Protein AF-W2J636-F1 (afdb_monomer_lite)

Radius of gyration: 35.04 Å; chains: 1; bounding box: 69×71×107 Å

Structure (mmCIF, N/CA/C/O backbone):
data_AF-W2J636-F1
#
_entry.id   AF-W2J636-F1
#
loop_
_atom_site.group_PDB
_atom_site.id
_atom_site.type_symbol
_atom_site.label_atom_id
_atom_site.label_alt_id
_atom_site.label_comp_id
_atom_site.label_asym_id
_atom_site.label_entity_id
_atom_site.label_seq_id
_atom_site.pdbx_PDB_ins_code
_atom_site.Cartn_x
_atom_site.Cartn_y
_atom_site.Cartn_z
_atom_site.occupancy
_atom_site.B_iso_or_equiv
_atom_site.auth_seq_id
_atom_site.auth_comp_id
_atom_site.auth_asym_id
_atom_site.auth_atom_id
_atom_site.pdbx_PDB_model_num
ATOM 1 N N . MET A 1 1 ? 39.195 4.126 -16.173 1.00 52.78 1 MET A N 1
ATOM 2 C CA . MET A 1 1 ? 38.355 5.249 -15.699 1.00 52.78 1 MET A CA 1
ATOM 3 C C . MET A 1 1 ? 36.942 4.852 -15.240 1.00 52.78 1 MET A C 1
ATOM 5 O O . MET A 1 1 ? 36.715 4.808 -14.041 1.00 52.78 1 MET A O 1
ATOM 9 N N . GLU A 1 2 ? 35.975 4.507 -16.107 1.00 51.28 2 GLU A N 1
ATOM 10 C CA . GLU A 1 2 ? 34.565 4.304 -15.673 1.00 51.28 2 GLU A CA 1
ATOM 11 C C . GLU A 1 2 ? 34.355 3.102 -14.720 1.00 51.28 2 GLU A C 1
ATOM 13 O O . GLU A 1 2 ? 33.549 3.146 -13.786 1.00 51.28 2 GLU A O 1
ATOM 18 N N . LYS A 1 3 ? 35.109 2.012 -14.925 1.00 61.34 3 LYS A N 1
ATOM 19 C CA . LYS A 1 3 ? 35.080 0.824 -14.049 1.00 61.34 3 LYS A CA 1
ATOM 20 C C . LYS A 1 3 ? 35.690 1.103 -12.670 1.00 61.34 3 LYS A C 1
ATOM 22 O O . LYS A 1 3 ? 35.136 0.665 -11.663 1.00 61.34 3 LYS A O 1
ATOM 27 N N . GLU A 1 4 ? 36.776 1.867 -12.627 1.00 63.12 4 GLU A N 1
ATOM 28 C CA . GLU A 1 4 ? 37.463 2.264 -11.391 1.00 63.12 4 GLU A CA 1
ATOM 29 C C . GLU A 1 4 ? 36.614 3.244 -10.584 1.00 63.12 4 GLU A C 1
ATOM 31 O O . GLU A 1 4 ? 36.441 3.063 -9.381 1.00 63.12 4 GLU A O 1
ATOM 36 N N . LEU A 1 5 ? 35.964 4.197 -11.256 1.00 59.72 5 LEU A N 1
ATOM 37 C CA . LEU A 1 5 ? 35.040 5.140 -10.631 1.00 59.72 5 LEU A CA 1
ATOM 38 C C . LEU A 1 5 ? 33.850 4.409 -9.980 1.00 59.72 5 LEU A C 1
ATOM 40 O O . LEU A 1 5 ? 33.501 4.664 -8.827 1.00 59.72 5 LEU A O 1
ATOM 44 N N . LYS A 1 6 ? 33.269 3.414 -10.669 1.00 67.06 6 LYS A N 1
ATOM 45 C CA . LYS A 1 6 ? 32.212 2.546 -10.108 1.00 67.06 6 LYS A CA 1
ATOM 46 C C . LYS A 1 6 ? 32.686 1.773 -8.875 1.00 67.06 6 LYS A C 1
ATOM 48 O O . LYS A 1 6 ? 31.904 1.564 -7.943 1.00 67.06 6 LYS A O 1
ATOM 53 N N . GLN A 1 7 ? 33.940 1.330 -8.863 1.00 75.62 7 GLN A N 1
ATOM 54 C CA . GLN A 1 7 ? 34.529 0.609 -7.738 1.00 75.62 7 GLN A CA 1
ATOM 55 C C . GLN A 1 7 ? 34.791 1.537 -6.547 1.00 75.62 7 GLN A C 1
ATOM 57 O O . GLN A 1 7 ? 34.459 1.168 -5.419 1.00 75.62 7 GLN A O 1
ATOM 62 N N . PHE A 1 8 ? 35.258 2.758 -6.807 1.00 77.75 8 PHE A N 1
ATOM 63 C CA . PHE A 1 8 ? 35.459 3.802 -5.806 1.00 77.75 8 PHE A CA 1
ATOM 64 C C . PHE A 1 8 ? 34.139 4.215 -5.137 1.00 77.75 8 PHE A C 1
ATOM 66 O O . PHE A 1 8 ? 34.001 4.105 -3.919 1.00 77.75 8 PHE A O 1
ATOM 73 N N . PHE A 1 9 ? 33.100 4.536 -5.919 1.00 72.06 9 PHE A N 1
ATOM 74 C CA . PHE A 1 9 ? 31.764 4.851 -5.386 1.00 72.06 9 PHE A CA 1
ATOM 75 C C . PHE A 1 9 ? 31.156 3.706 -4.569 1.00 72.06 9 PHE A C 1
ATOM 77 O O . PHE A 1 9 ? 30.410 3.926 -3.612 1.00 72.06 9 PHE A O 1
ATOM 84 N N . LYS A 1 10 ? 31.458 2.457 -4.932 1.00 78.06 10 LYS A N 1
ATOM 85 C CA . LYS A 1 10 ? 31.028 1.277 -4.175 1.00 78.06 10 LYS A CA 1
ATOM 86 C C . LYS A 1 10 ? 31.785 1.136 -2.851 1.00 78.06 10 LYS A C 1
ATOM 88 O O . LYS A 1 10 ? 31.185 0.660 -1.889 1.00 78.06 10 LYS A O 1
ATOM 93 N N . GLY A 1 11 ? 33.060 1.524 -2.805 1.00 79.00 11 GLY A N 1
ATOM 94 C CA . GLY A 1 11 ? 33.855 1.631 -1.578 1.00 79.00 11 GLY A CA 1
ATOM 95 C C . GLY A 1 11 ? 33.292 2.695 -0.638 1.00 79.00 11 GLY A C 1
ATOM 96 O O . GLY A 1 11 ? 32.954 2.376 0.500 1.00 79.00 11 GLY A O 1
ATOM 97 N N . LEU A 1 12 ? 33.044 3.897 -1.161 1.00 80.12 12 LEU A N 1
ATOM 98 C CA . LEU A 1 12 ? 32.476 5.021 -0.411 1.00 80.12 12 LEU A CA 1
ATOM 99 C C . LEU A 1 12 ? 31.103 4.685 0.198 1.00 80.12 12 LEU A C 1
ATOM 101 O O . LEU A 1 12 ? 30.861 4.909 1.379 1.00 80.12 12 LEU A O 1
ATOM 105 N N . LYS A 1 13 ? 30.212 4.043 -0.573 1.00 80.06 13 LYS A N 1
ATOM 106 C CA . LYS A 1 13 ? 28.901 3.582 -0.072 1.00 80.06 13 LYS A CA 1
ATOM 107 C C . LYS A 1 13 ? 29.008 2.554 1.057 1.00 80.06 13 LYS A C 1
ATOM 109 O O . LYS A 1 13 ? 28.117 2.488 1.895 1.00 80.06 13 LYS A O 1
ATOM 114 N N . ARG A 1 14 ? 30.057 1.722 1.064 1.00 81.25 14 ARG A N 1
ATOM 115 C CA . ARG A 1 14 ? 30.293 0.752 2.145 1.00 81.25 14 ARG A CA 1
ATOM 116 C C . ARG A 1 14 ? 30.789 1.448 3.402 1.00 81.25 14 ARG A C 1
ATOM 118 O O . ARG A 1 14 ? 30.299 1.114 4.466 1.00 81.25 14 ARG A O 1
ATOM 125 N N . GLN A 1 15 ? 31.704 2.405 3.266 1.00 79.00 15 GLN A N 1
ATOM 126 C CA . GLN A 1 15 ? 32.192 3.204 4.391 1.00 79.00 15 GLN A CA 1
ATOM 127 C C . GLN A 1 15 ? 31.052 3.987 5.046 1.00 79.00 15 GLN A C 1
ATOM 129 O O . GLN A 1 15 ? 30.876 3.876 6.252 1.00 79.00 15 GLN A O 1
ATOM 134 N N . LEU A 1 16 ? 30.208 4.656 4.251 1.00 75.69 16 LEU A N 1
ATOM 135 C CA . LEU A 1 16 ? 29.011 5.346 4.749 1.00 75.69 16 LEU A CA 1
ATOM 136 C C . LEU A 1 16 ? 28.041 4.397 5.467 1.00 75.69 16 LEU A C 1
ATOM 138 O O . LEU A 1 16 ? 27.539 4.728 6.533 1.00 75.69 16 LEU A O 1
ATOM 142 N N . ALA A 1 17 ? 27.804 3.199 4.923 1.00 74.00 17 ALA A N 1
ATOM 143 C CA . ALA A 1 17 ? 26.938 2.210 5.564 1.00 74.00 17 ALA A CA 1
ATOM 144 C C . ALA A 1 17 ? 27.532 1.644 6.868 1.00 74.00 17 ALA A C 1
ATOM 146 O O . ALA A 1 17 ? 26.782 1.336 7.791 1.00 74.00 17 ALA A O 1
ATOM 147 N N . THR A 1 18 ? 28.858 1.489 6.949 1.00 79.81 18 THR A N 1
ATOM 148 C CA . THR A 1 18 ? 29.551 1.068 8.176 1.00 79.81 18 THR A CA 1
ATOM 149 C C . THR A 1 18 ? 29.506 2.169 9.234 1.00 79.81 18 THR A C 1
ATOM 151 O O . THR A 1 18 ? 29.176 1.869 10.373 1.00 79.81 18 THR A O 1
ATOM 154 N N . ALA A 1 19 ? 29.750 3.428 8.855 1.00 70.81 19 ALA A N 1
ATOM 155 C CA . ALA A 1 19 ? 29.615 4.584 9.743 1.00 70.81 19 ALA A CA 1
ATOM 156 C C . ALA A 1 19 ? 28.187 4.673 10.312 1.00 70.81 19 ALA A C 1
ATOM 158 O O . ALA A 1 19 ? 28.007 4.658 11.527 1.00 70.81 19 ALA A O 1
ATOM 159 N N . GLN A 1 20 ? 27.164 4.580 9.451 1.00 74.69 20 GLN A N 1
ATOM 160 C CA . GLN A 1 20 ? 25.753 4.537 9.866 1.00 74.69 20 GLN A CA 1
ATOM 161 C C . GLN A 1 20 ? 25.438 3.363 10.806 1.00 74.69 20 GLN A C 1
ATOM 163 O O . GLN A 1 20 ? 24.631 3.507 11.721 1.00 74.69 20 GLN A O 1
ATOM 168 N N . ALA A 1 21 ? 26.058 2.196 10.600 1.00 69.50 21 ALA A N 1
ATOM 169 C CA . ALA A 1 21 ? 25.888 1.034 11.475 1.00 69.50 21 ALA A CA 1
ATOM 170 C C . ALA A 1 21 ? 26.565 1.207 12.847 1.00 69.50 21 ALA A C 1
ATOM 172 O O . ALA A 1 21 ? 26.097 0.623 13.821 1.00 69.50 21 ALA A O 1
ATOM 173 N N . CYS A 1 22 ? 27.625 2.015 12.925 1.00 74.12 22 CYS A N 1
ATOM 174 C CA . CYS A 1 22 ? 28.293 2.413 14.166 1.00 74.12 22 CYS A CA 1
ATOM 175 C C . CYS A 1 22 ? 27.625 3.621 14.854 1.00 74.12 22 CYS A C 1
ATOM 177 O O . CYS A 1 22 ? 28.106 4.064 15.891 1.00 74.12 22 CYS A O 1
ATOM 179 N N . GLY A 1 23 ? 26.520 4.140 14.304 1.00 56.75 23 GLY A N 1
ATOM 180 C CA . GLY A 1 23 ? 25.792 5.293 14.847 1.00 56.75 23 GLY A CA 1
ATOM 181 C C . GLY A 1 23 ? 26.255 6.652 14.314 1.00 56.75 23 GLY A C 1
ATOM 182 O O . GLY A 1 23 ? 25.722 7.678 14.726 1.00 56.75 23 GLY A O 1
ATOM 183 N N . GLU A 1 24 ? 27.199 6.680 13.373 1.00 58.81 24 GLU A N 1
ATOM 184 C CA . GLU A 1 24 ? 27.674 7.901 12.726 1.00 58.81 24 GLU A CA 1
ATOM 185 C C . GLU A 1 24 ? 26.849 8.206 11.461 1.00 58.81 24 GLU A C 1
ATOM 187 O O . GLU A 1 24 ? 26.892 7.488 10.459 1.00 58.81 24 GLU A O 1
ATOM 192 N N . GLY A 1 25 ? 26.095 9.309 11.490 1.00 58.94 25 GLY A N 1
ATOM 193 C CA . GLY A 1 25 ? 25.299 9.803 10.359 1.00 58.94 25 GLY A CA 1
ATOM 194 C C . GLY A 1 25 ? 23.827 9.365 10.359 1.00 58.94 25 GLY A C 1
ATOM 195 O O . GLY A 1 25 ? 23.385 8.517 11.130 1.00 58.94 25 GLY A O 1
ATOM 196 N N . GLN A 1 26 ? 23.021 9.972 9.481 1.00 54.88 26 GLN A N 1
ATOM 197 C CA . GLN A 1 26 ? 21.583 9.693 9.401 1.00 54.88 26 GLN A CA 1
ATOM 198 C C . GLN A 1 26 ? 21.307 8.380 8.654 1.00 54.88 26 GLN A C 1
ATOM 200 O O . GLN A 1 26 ? 21.666 8.233 7.486 1.00 54.88 26 GLN A O 1
ATOM 205 N N . VAL A 1 27 ? 20.639 7.426 9.314 1.00 60.59 27 VAL A N 1
ATOM 206 C CA . VAL A 1 27 ? 20.223 6.134 8.724 1.00 60.59 27 VAL A CA 1
ATOM 207 C C . VAL A 1 27 ? 19.062 6.311 7.738 1.00 60.59 27 VAL A C 1
ATOM 209 O O . VAL A 1 27 ? 18.990 5.633 6.711 1.00 60.59 27 VAL A O 1
ATOM 212 N N . LYS A 1 28 ? 18.150 7.243 8.034 1.00 52.19 28 LYS A N 1
ATOM 213 C CA . LYS A 1 28 ? 17.124 7.689 7.090 1.00 52.19 28 LYS A CA 1
ATOM 214 C C . LYS A 1 28 ? 17.741 8.720 6.152 1.00 52.19 28 LYS A C 1
ATOM 216 O O . LYS A 1 28 ? 18.197 9.764 6.595 1.00 52.19 28 LYS A O 1
ATOM 221 N N . VAL A 1 29 ? 17.717 8.429 4.856 1.00 57.06 29 VAL A N 1
ATOM 222 C CA . VAL A 1 29 ? 18.127 9.359 3.801 1.00 57.06 29 VAL A CA 1
ATOM 223 C C . VAL A 1 29 ? 16.927 9.583 2.886 1.00 57.06 29 VAL A C 1
ATOM 225 O O . VAL A 1 29 ? 16.385 8.621 2.342 1.00 57.06 29 VAL A O 1
ATOM 228 N N . GLY A 1 30 ? 16.516 10.840 2.715 1.00 58.56 30 GLY A N 1
ATOM 229 C CA . GLY A 1 30 ? 15.375 11.232 1.882 1.00 58.56 30 GLY A CA 1
ATOM 230 C C . GLY A 1 30 ? 14.367 12.109 2.624 1.00 58.56 30 GLY A C 1
ATOM 231 O O . GLY A 1 30 ? 14.549 12.416 3.796 1.00 58.56 30 GLY A O 1
ATOM 232 N N . LYS A 1 31 ? 13.309 12.523 1.921 1.00 65.12 31 LYS A N 1
ATOM 233 C CA . LYS A 1 31 ? 12.182 13.247 2.525 1.00 65.12 31 LYS A CA 1
ATOM 234 C C . LYS A 1 31 ? 11.319 12.271 3.322 1.00 65.12 31 LYS A C 1
ATOM 236 O O . LYS A 1 31 ? 11.111 11.142 2.869 1.00 65.12 31 LYS A O 1
ATOM 241 N N . ASP A 1 32 ? 10.808 12.706 4.469 1.00 69.88 32 ASP A N 1
ATOM 242 C CA . ASP A 1 32 ? 9.822 11.922 5.205 1.00 69.88 32 ASP A CA 1
ATOM 243 C C . ASP A 1 32 ? 8.515 11.797 4.403 1.00 69.88 32 ASP A C 1
ATOM 245 O O . ASP A 1 32 ? 8.169 12.692 3.621 1.00 69.88 32 ASP A O 1
ATOM 249 N N . PRO A 1 33 ? 7.807 10.662 4.532 1.00 73.56 33 PRO A N 1
ATOM 250 C CA . PRO A 1 33 ? 6.518 10.483 3.887 1.00 73.56 33 PRO A CA 1
ATOM 251 C C . PRO A 1 33 ? 5.493 11.459 4.471 1.00 73.56 33 PRO A C 1
ATOM 253 O O . PRO A 1 33 ? 5.493 11.728 5.670 1.00 73.56 33 PRO A O 1
ATOM 256 N N . LEU A 1 34 ? 4.587 11.938 3.617 1.00 76.25 34 LEU A N 1
ATOM 257 C CA . LEU A 1 34 ? 3.398 12.666 4.049 1.00 76.25 34 LEU A CA 1
ATOM 258 C C . LEU A 1 34 ? 2.580 11.753 4.977 1.00 76.25 34 LEU A C 1
ATOM 260 O O . LEU A 1 34 ? 2.228 10.642 4.572 1.00 76.25 34 LEU A O 1
ATOM 264 N N . SER A 1 35 ? 2.329 12.182 6.217 1.00 80.00 35 SER A N 1
ATOM 265 C CA . SER A 1 35 ? 1.518 11.399 7.154 1.00 80.00 35 SER A CA 1
ATOM 266 C C . SER A 1 35 ? 0.051 11.401 6.719 1.00 80.00 35 SER A C 1
ATOM 268 O O . SER A 1 35 ? -0.378 12.277 5.966 1.00 80.00 35 SER A O 1
ATOM 270 N N . PHE A 1 36 ? -0.718 10.409 7.169 1.00 80.81 36 PHE A N 1
ATOM 271 C CA . PHE A 1 36 ? -2.139 10.345 6.827 1.00 80.81 36 PHE A CA 1
ATOM 272 C C . PHE A 1 36 ? -2.905 11.531 7.422 1.00 80.81 36 PHE A C 1
ATOM 274 O O . PHE A 1 36 ? -3.743 12.111 6.742 1.00 80.81 36 PHE A O 1
ATOM 281 N N . GLU A 1 37 ? -2.554 11.937 8.642 1.00 78.00 37 GLU A N 1
ATOM 282 C CA . GLU A 1 37 ? -3.153 13.083 9.326 1.00 78.00 37 GLU A CA 1
ATOM 283 C C . GLU A 1 37 ? -2.897 14.373 8.544 1.00 78.00 37 GLU A C 1
ATOM 285 O O . GLU A 1 37 ? -3.821 15.140 8.299 1.00 78.00 37 GLU A O 1
ATOM 290 N N . LEU A 1 38 ? -1.659 14.589 8.079 1.00 78.00 38 LEU A N 1
ATOM 291 C CA . LEU A 1 38 ? -1.329 15.764 7.275 1.00 78.00 38 LEU A CA 1
ATOM 292 C C . LEU A 1 38 ? -2.006 15.714 5.895 1.00 78.00 38 LEU A C 1
ATOM 294 O O . LEU A 1 38 ? -2.428 16.740 5.377 1.00 78.00 38 LEU A O 1
ATOM 298 N N . TYR A 1 39 ? -2.152 14.532 5.299 1.00 86.81 39 TYR A N 1
ATOM 299 C CA . TYR A 1 39 ? -2.918 14.354 4.064 1.00 86.81 39 TYR A CA 1
ATOM 300 C C . TYR A 1 39 ? -4.403 14.712 4.241 1.00 86.81 39 TYR A C 1
ATOM 302 O O . TYR A 1 39 ? -4.942 15.480 3.444 1.00 86.81 39 TYR A O 1
ATOM 310 N N . GLU A 1 40 ? -5.051 14.191 5.284 1.00 85.81 40 GLU A N 1
ATOM 311 C CA . GLU A 1 40 ? -6.445 14.499 5.614 1.00 85.81 40 GLU A CA 1
ATOM 312 C C . GLU A 1 40 ? -6.637 15.988 5.900 1.00 85.81 40 GLU A C 1
ATOM 314 O O . GLU A 1 40 ? -7.574 16.606 5.387 1.00 85.81 40 GLU A O 1
ATOM 319 N N . PHE A 1 41 ? -5.721 16.559 6.679 1.00 84.44 41 PHE A N 1
ATOM 320 C CA . PHE A 1 41 ? -5.688 17.972 7.011 1.00 84.44 41 PHE A CA 1
ATOM 321 C C . PHE A 1 41 ? -5.640 18.840 5.752 1.00 84.44 41 PHE A C 1
ATOM 323 O O . PHE A 1 41 ? -6.520 19.675 5.543 1.00 84.44 41 PHE A O 1
ATOM 330 N N . LEU A 1 42 ? -4.653 18.605 4.880 1.00 87.12 42 LEU A N 1
ATOM 331 C CA . LEU A 1 42 ? -4.488 19.361 3.640 1.00 87.12 42 LEU A CA 1
ATOM 332 C C . LEU A 1 42 ? -5.707 19.196 2.728 1.00 87.12 42 LEU A C 1
ATOM 334 O O . LEU A 1 42 ? -6.191 20.175 2.174 1.00 87.12 42 LEU A O 1
ATOM 338 N N . SER A 1 43 ? -6.227 17.975 2.589 1.00 93.38 43 SER A N 1
ATOM 339 C CA . SER A 1 43 ? -7.386 17.706 1.735 1.00 93.38 43 SER A CA 1
ATOM 340 C C . SER A 1 43 ? -8.645 18.433 2.213 1.00 93.38 43 SER A C 1
ATOM 342 O O . SER A 1 43 ? -9.367 19.009 1.403 1.00 93.38 43 SER A O 1
ATOM 344 N N . SER A 1 44 ? -8.893 18.444 3.526 1.00 88.88 44 SER A N 1
ATOM 345 C CA . SER A 1 44 ? -10.058 19.113 4.116 1.00 88.88 44 SER A CA 1
ATOM 346 C C . SER A 1 44 ? -9.987 20.628 3.924 1.00 88.88 44 SER A C 1
ATOM 348 O O . SER A 1 44 ? -10.950 21.224 3.460 1.00 88.88 44 SER A O 1
ATOM 350 N N . HIS A 1 45 ? -8.828 21.242 4.169 1.00 87.81 45 HIS A N 1
ATOM 351 C CA . HIS A 1 45 ? -8.685 22.691 4.017 1.00 87.81 45 HIS A CA 1
ATOM 352 C C . HIS A 1 45 ? -8.624 23.141 2.549 1.00 87.81 45 HIS A C 1
ATOM 354 O O . HIS A 1 45 ? -9.103 24.221 2.219 1.00 87.81 45 HIS A O 1
ATOM 360 N N . LEU A 1 46 ? -8.110 22.310 1.632 1.00 91.19 46 LEU A N 1
ATOM 361 C CA . LEU A 1 46 ? -8.206 22.593 0.194 1.00 91.19 46 LEU A CA 1
ATOM 362 C C . LEU A 1 46 ? -9.661 22.606 -0.305 1.00 91.19 46 LEU A C 1
ATOM 364 O O . LEU A 1 46 ? -9.943 23.329 -1.256 1.00 91.19 46 LEU A O 1
ATOM 368 N N . LEU A 1 47 ? -10.577 21.845 0.315 1.00 88.12 47 LEU A N 1
ATOM 369 C CA . LEU A 1 47 ? -12.014 21.914 0.000 1.00 88.12 47 LEU A CA 1
ATOM 370 C C . LEU A 1 47 ? -12.667 23.215 0.479 1.00 88.12 47 LEU A C 1
ATOM 372 O O . LEU A 1 47 ? -13.664 23.634 -0.101 1.00 88.12 47 LEU A O 1
ATOM 376 N N . GLU A 1 48 ? -12.139 23.831 1.536 1.00 87.12 48 GLU A N 1
ATOM 377 C CA . GLU A 1 48 ? -12.670 25.081 2.092 1.00 87.12 48 GLU A CA 1
ATOM 378 C C . GLU A 1 48 ? -12.177 26.320 1.335 1.00 87.12 48 GLU A C 1
ATOM 380 O O . GLU A 1 48 ? -12.808 27.377 1.394 1.00 87.12 48 GLU A O 1
ATOM 385 N N . LEU A 1 49 ? -11.057 26.206 0.614 1.00 86.44 49 LEU A N 1
ATOM 386 C CA . LEU A 1 49 ? -10.523 27.305 -0.178 1.00 86.44 49 LEU A CA 1
ATOM 387 C C . LEU A 1 49 ? -11.394 27.587 -1.413 1.00 86.44 49 LEU A C 1
ATOM 389 O O . LEU A 1 49 ? -11.750 26.668 -2.155 1.00 86.44 49 LEU A O 1
ATOM 393 N N . PRO A 1 50 ? -11.683 28.866 -1.706 1.00 83.31 50 PRO A N 1
ATOM 394 C CA . PRO A 1 50 ? -12.449 29.225 -2.886 1.00 83.31 50 PRO A CA 1
ATOM 395 C C . PRO A 1 50 ? -11.629 29.049 -4.173 1.00 83.31 50 PRO A C 1
ATOM 397 O O . PRO A 1 50 ? -10.423 29.307 -4.226 1.00 83.31 50 PRO A O 1
ATOM 400 N N . GLY A 1 51 ? -12.328 28.691 -5.252 1.00 86.25 51 GLY A N 1
ATOM 401 C CA . GLY A 1 51 ? -11.799 28.681 -6.615 1.00 86.25 51 GLY A CA 1
ATOM 402 C C . GLY A 1 51 ? -11.516 27.288 -7.183 1.00 86.25 51 GLY A C 1
ATOM 403 O O . GLY A 1 51 ? -11.184 26.338 -6.477 1.00 86.25 51 GLY A O 1
ATOM 404 N N . SER A 1 52 ? -11.610 27.177 -8.508 1.00 87.25 52 SER A N 1
ATOM 405 C CA . SER A 1 52 ? -11.423 25.917 -9.244 1.00 87.25 52 SER A CA 1
ATOM 406 C C . SER A 1 52 ? -10.015 25.324 -9.093 1.00 87.25 52 SER A C 1
ATOM 408 O O . SER A 1 52 ? -9.846 24.107 -9.152 1.00 87.25 52 SER A O 1
ATOM 410 N N . ASP A 1 53 ? -9.004 26.159 -8.844 1.00 91.31 53 ASP A N 1
ATOM 411 C CA . ASP A 1 53 ? -7.624 25.730 -8.588 1.00 91.31 53 ASP A CA 1
ATOM 412 C C . ASP A 1 53 ? -7.436 25.043 -7.230 1.00 91.31 53 ASP A C 1
ATOM 414 O O . ASP A 1 53 ? -6.557 24.186 -7.095 1.00 91.31 53 ASP A O 1
ATOM 418 N N . ALA A 1 54 ? -8.248 25.392 -6.229 1.00 91.12 54 ALA A N 1
ATOM 419 C CA . ALA A 1 54 ? -8.239 24.725 -4.931 1.00 91.12 54 ALA A CA 1
ATOM 420 C C . ALA A 1 54 ? -8.883 23.336 -5.035 1.00 91.12 54 ALA A C 1
ATOM 422 O O . ALA A 1 54 ? -8.291 22.346 -4.603 1.00 91.12 54 ALA A O 1
ATOM 423 N N . ILE A 1 55 ? -10.020 23.246 -5.735 1.00 91.06 55 ILE A N 1
ATOM 424 C CA . ILE A 1 55 ? -10.694 21.975 -6.040 1.00 91.06 55 ILE A CA 1
ATOM 425 C C . ILE A 1 55 ? -9.763 21.065 -6.854 1.00 91.06 55 ILE A C 1
ATOM 427 O O . ILE A 1 55 ? -9.576 19.901 -6.508 1.00 91.06 55 ILE A O 1
ATOM 431 N N . PHE A 1 56 ? -9.106 21.598 -7.892 1.00 94.38 56 PHE A N 1
ATOM 432 C CA . PHE A 1 56 ? -8.068 20.877 -8.633 1.00 94.38 56 PHE A CA 1
ATOM 433 C C . PHE A 1 56 ? -6.983 20.325 -7.700 1.00 94.38 56 PHE A C 1
ATOM 435 O O . PHE A 1 56 ? -6.650 19.140 -7.774 1.00 94.38 56 PHE A O 1
ATOM 442 N N . ALA A 1 57 ? -6.432 21.170 -6.824 1.00 95.44 57 ALA A N 1
ATOM 443 C CA . ALA A 1 57 ? -5.351 20.776 -5.933 1.00 95.44 57 ALA A CA 1
ATOM 444 C C . ALA A 1 57 ? -5.785 19.685 -4.949 1.00 95.44 57 ALA A C 1
ATOM 446 O O . ALA A 1 57 ? -5.017 18.750 -4.705 1.00 95.44 57 ALA A O 1
ATOM 447 N N . GLN A 1 58 ? -7.018 19.760 -4.444 1.00 95.62 58 GLN A N 1
ATOM 448 C CA . GLN A 1 58 ? -7.590 18.734 -3.583 1.00 95.62 58 GLN A CA 1
ATOM 449 C C . GLN A 1 58 ? -7.709 17.393 -4.304 1.00 95.62 58 GLN A C 1
ATOM 451 O O . GLN A 1 58 ? -7.219 16.373 -3.819 1.00 95.62 58 GLN A O 1
ATOM 456 N N . VAL A 1 59 ? -8.297 17.392 -5.496 1.00 95.19 59 VAL A N 1
ATOM 457 C CA . VAL A 1 59 ? -8.533 16.167 -6.268 1.00 95.19 59 VAL A CA 1
ATOM 458 C C . VAL A 1 59 ? -7.215 15.538 -6.671 1.00 95.19 59 VAL A C 1
ATOM 460 O O . VAL A 1 59 ? -7.037 14.329 -6.541 1.00 95.19 59 VAL A O 1
ATOM 463 N N . TYR A 1 60 ? -6.256 16.350 -7.111 1.00 96.44 60 TYR A N 1
ATOM 464 C CA . TYR A 1 60 ? -4.915 15.885 -7.422 1.00 96.44 60 TYR A CA 1
ATOM 465 C C . TYR A 1 60 ? -4.224 15.263 -6.199 1.00 96.44 60 TYR A C 1
ATOM 467 O O . TYR A 1 60 ? -3.616 14.197 -6.340 1.00 96.44 60 TYR A O 1
ATOM 475 N N . LEU A 1 61 ? -4.334 15.869 -5.010 1.00 96.25 61 LEU A N 1
ATOM 476 C CA . LEU A 1 61 ? -3.771 15.322 -3.773 1.00 96.25 61 LEU A CA 1
ATOM 477 C C . LEU A 1 61 ? -4.399 13.959 -3.439 1.00 96.25 61 LEU A C 1
ATOM 479 O O . LEU A 1 61 ? -3.680 12.974 -3.250 1.00 96.25 61 LEU A O 1
ATOM 483 N N . VAL A 1 62 ? -5.732 13.884 -3.440 1.00 96.69 62 VAL A N 1
ATOM 484 C CA . VAL A 1 62 ? -6.501 12.673 -3.115 1.00 96.69 62 VAL A CA 1
ATOM 485 C C . VAL A 1 62 ? -6.250 11.553 -4.122 1.00 96.69 62 VAL A C 1
ATOM 487 O O . VAL A 1 62 ? -6.016 10.403 -3.738 1.00 96.69 62 VAL A O 1
ATOM 490 N N . ILE A 1 63 ? -6.253 11.861 -5.417 1.00 94.94 63 ILE A N 1
ATOM 491 C CA . ILE A 1 63 ? -6.022 10.875 -6.474 1.00 94.94 63 ILE A CA 1
ATOM 492 C C . ILE A 1 63 ? -4.571 10.406 -6.483 1.00 94.94 63 ILE A C 1
ATOM 494 O O . ILE A 1 63 ? -4.327 9.207 -6.613 1.00 94.94 63 ILE A O 1
ATOM 498 N N . SER A 1 64 ? -3.603 11.298 -6.267 1.00 94.44 64 SER A N 1
ATOM 499 C CA . SER A 1 64 ? -2.192 10.905 -6.172 1.00 94.44 64 SER A CA 1
ATOM 500 C C . SER A 1 64 ? -1.933 9.980 -4.983 1.00 94.44 64 SER A C 1
ATOM 502 O O . SER A 1 64 ? -1.169 9.019 -5.123 1.00 94.44 64 SER A O 1
ATOM 504 N N . TRP A 1 65 ? -2.600 10.230 -3.849 1.00 95.06 65 TRP A N 1
ATOM 505 C CA . TRP A 1 65 ? -2.552 9.366 -2.670 1.00 95.06 65 TRP A CA 1
ATOM 506 C C . TRP A 1 65 ? -3.163 7.991 -2.955 1.00 95.06 65 TRP A C 1
ATOM 508 O O . TRP A 1 65 ? -2.495 6.972 -2.797 1.00 95.06 65 TRP A O 1
ATOM 518 N N . ASN A 1 66 ? -4.402 7.941 -3.453 1.00 94.31 66 ASN A N 1
ATOM 519 C CA . ASN A 1 66 ? -5.113 6.679 -3.693 1.00 94.31 66 ASN A CA 1
ATOM 520 C C . ASN A 1 66 ? -4.487 5.839 -4.819 1.00 94.31 66 ASN A C 1
ATOM 522 O O . ASN A 1 66 ? -4.433 4.614 -4.726 1.00 94.31 66 ASN A O 1
ATOM 526 N N . LEU A 1 67 ? -3.955 6.475 -5.866 1.00 92.50 67 LEU A N 1
ATOM 527 C CA . LEU A 1 67 ? -3.251 5.780 -6.946 1.00 92.50 67 LEU A CA 1
ATOM 528 C C . LEU A 1 67 ? -1.791 5.463 -6.607 1.00 92.50 67 LEU A C 1
ATOM 530 O O . LEU A 1 67 ? -1.147 4.731 -7.368 1.00 92.50 67 LEU A O 1
ATOM 534 N N . MET A 1 68 ? -1.260 5.993 -5.498 1.00 90.81 68 MET A N 1
ATOM 535 C CA . MET A 1 68 ? 0.139 5.855 -5.076 1.00 90.81 68 MET A CA 1
ATOM 536 C C . MET A 1 68 ? 1.105 6.163 -6.227 1.00 90.81 68 MET A C 1
ATOM 538 O O . MET A 1 68 ? 1.986 5.364 -6.576 1.00 90.81 68 MET A O 1
ATOM 542 N N . CYS A 1 69 ? 0.882 7.296 -6.894 1.00 88.81 69 CYS A N 1
ATOM 543 C CA . CYS A 1 69 ? 1.553 7.624 -8.144 1.00 88.81 69 CYS A CA 1
ATOM 544 C C . CYS A 1 69 ? 2.350 8.925 -8.085 1.00 88.81 69 CYS A C 1
ATOM 546 O O . CYS A 1 69 ? 2.158 9.775 -7.223 1.00 88.81 69 CYS A O 1
ATOM 548 N N . ARG A 1 70 ? 3.274 9.077 -9.038 1.00 89.06 70 ARG A N 1
ATOM 549 C CA . ARG A 1 70 ? 3.996 10.337 -9.236 1.00 89.06 70 ARG A CA 1
ATOM 550 C C . ARG A 1 70 ? 3.096 11.337 -9.949 1.00 89.06 70 ARG A C 1
ATOM 552 O O . ARG A 1 70 ? 2.279 10.929 -10.771 1.00 89.06 70 ARG A O 1
ATOM 559 N N . SER A 1 71 ? 3.358 12.619 -9.741 1.00 90.94 71 SER A N 1
ATOM 560 C CA . SER A 1 71 ? 2.644 13.725 -10.381 1.00 90.94 71 SER A CA 1
ATOM 561 C C . SER A 1 71 ? 2.577 13.587 -11.904 1.00 90.94 71 SER A C 1
ATOM 563 O O . SER A 1 71 ? 1.501 13.682 -12.472 1.00 90.94 71 SER A O 1
ATOM 565 N N . ALA A 1 72 ? 3.683 13.219 -12.564 1.00 89.56 72 ALA A N 1
ATOM 566 C CA . ALA A 1 72 ? 3.699 12.977 -14.012 1.00 89.56 72 ALA A CA 1
ATOM 567 C C . ALA A 1 72 ? 2.688 11.906 -14.469 1.00 89.56 72 ALA A C 1
ATOM 569 O O . ALA A 1 72 ? 2.102 12.030 -15.539 1.00 89.56 72 ALA A O 1
ATOM 570 N N . ASN A 1 73 ? 2.462 10.869 -13.655 1.00 90.50 73 ASN A N 1
ATOM 571 C CA . ASN A 1 73 ? 1.467 9.847 -13.969 1.00 90.50 73 ASN A CA 1
ATOM 572 C C . ASN A 1 73 ? 0.051 10.363 -13.709 1.00 90.50 73 ASN A C 1
ATOM 574 O O . ASN A 1 73 ? -0.813 10.127 -14.541 1.00 90.50 73 ASN A O 1
ATOM 578 N N . ALA A 1 74 ? -0.173 11.067 -12.592 1.00 92.12 74 ALA A N 1
ATOM 579 C CA . ALA A 1 74 ? -1.470 11.658 -12.258 1.00 92.12 74 ALA A CA 1
ATOM 580 C C . ALA A 1 74 ? -1.924 12.664 -13.330 1.00 92.12 74 ALA A C 1
ATOM 582 O O . ALA A 1 74 ? -3.042 12.578 -13.825 1.00 92.12 74 ALA A O 1
ATOM 583 N N . PHE A 1 75 ? -1.031 13.561 -13.753 1.00 92.31 75 PHE A N 1
ATOM 584 C CA . PHE A 1 75 ? -1.291 14.544 -14.809 1.00 92.31 75 PHE A CA 1
ATOM 585 C C . PHE A 1 75 ? -1.422 13.912 -16.201 1.00 92.31 75 PHE A C 1
ATOM 587 O O . PHE A 1 75 ? -2.052 14.483 -17.084 1.00 92.31 75 PHE A O 1
ATOM 594 N N . GLY A 1 76 ? -0.847 12.724 -16.400 1.00 90.25 76 GLY A N 1
ATOM 595 C CA . GLY A 1 76 ? -0.991 11.946 -17.629 1.00 90.25 76 GLY A CA 1
ATOM 596 C C . GLY A 1 76 ? -2.290 11.136 -17.720 1.00 90.25 76 GLY A C 1
ATOM 597 O O . GLY A 1 76 ? -2.516 10.482 -18.742 1.00 90.25 76 GLY A O 1
ATOM 598 N N . VAL A 1 77 ? -3.132 11.129 -16.679 1.00 91.06 77 VAL A N 1
ATOM 599 C CA . VAL A 1 77 ? -4.431 10.445 -16.723 1.00 91.06 77 VAL A CA 1
ATOM 600 C C . VAL A 1 77 ? -5.368 11.191 -17.673 1.00 91.06 77 VAL A C 1
ATOM 602 O O . VAL A 1 77 ? -5.479 12.415 -17.644 1.00 91.06 77 VAL A O 1
ATOM 605 N N . ARG A 1 78 ? -6.057 10.428 -18.518 1.00 89.12 78 ARG A N 1
ATOM 606 C CA . ARG A 1 78 ? -7.099 10.890 -19.438 1.00 89.12 78 ARG A CA 1
ATOM 607 C C . ARG A 1 78 ? -8.412 10.224 -19.051 1.00 89.12 78 ARG A C 1
ATOM 609 O O . ARG A 1 78 ? -8.365 9.136 -18.477 1.00 89.12 78 ARG A O 1
ATOM 616 N N . HIS A 1 79 ? -9.563 10.814 -19.370 1.00 86.44 79 HIS A N 1
ATOM 617 C CA . HIS A 1 79 ? -10.847 10.183 -19.029 1.00 86.44 79 HIS A CA 1
ATOM 618 C C . HIS A 1 79 ? -11.028 8.841 -19.746 1.00 86.44 79 HIS A C 1
ATOM 620 O O . HIS A 1 79 ? -11.586 7.921 -19.165 1.00 86.44 79 HIS A O 1
ATOM 626 N N . SER A 1 80 ? -10.450 8.670 -20.942 1.00 85.25 80 SER A N 1
ATOM 627 C CA . SER A 1 80 ? -10.402 7.374 -21.639 1.00 85.25 80 SER A CA 1
ATOM 628 C C . SER A 1 80 ? -9.603 6.287 -20.907 1.00 85.25 80 SER A C 1
ATOM 630 O O . SER A 1 80 ? -9.701 5.118 -21.260 1.00 85.25 80 SER A O 1
ATOM 632 N N . HIS A 1 81 ? -8.794 6.644 -19.904 1.00 89.38 81 HIS A N 1
ATOM 633 C CA . HIS A 1 81 ? -8.074 5.690 -19.057 1.00 89.38 81 HIS A CA 1
ATOM 634 C C . HIS A 1 81 ? -8.852 5.318 -17.789 1.00 89.38 81 HIS A C 1
ATOM 636 O O . HIS A 1 81 ? -8.307 4.620 -16.932 1.00 89.38 81 HIS A O 1
ATOM 642 N N . ILE A 1 82 ? -10.066 5.840 -17.621 1.00 87.75 82 ILE A N 1
ATOM 643 C CA . ILE A 1 82 ? -10.889 5.643 -16.436 1.00 87.75 82 ILE A CA 1
ATOM 644 C C . ILE A 1 82 ? -12.116 4.840 -16.848 1.00 87.75 82 ILE A C 1
ATOM 646 O O . ILE A 1 82 ? -12.867 5.249 -17.727 1.00 87.75 82 ILE A O 1
ATOM 650 N N . GLU A 1 83 ? -12.340 3.712 -16.187 1.00 85.06 83 GLU A N 1
ATOM 651 C CA . GLU A 1 83 ? -13.546 2.911 -16.385 1.00 85.06 83 GLU A CA 1
ATOM 652 C C . GLU A 1 83 ? -14.142 2.501 -15.041 1.00 85.06 83 GLU A C 1
ATOM 654 O O . GLU A 1 83 ? -13.444 2.372 -14.032 1.00 85.06 83 GLU A O 1
ATOM 659 N N . TRP A 1 84 ? -15.443 2.242 -15.030 1.00 86.19 84 TRP A N 1
ATOM 660 C CA . TRP A 1 84 ? -16.074 1.530 -13.929 1.00 86.19 84 TRP A CA 1
ATOM 661 C C . TRP A 1 84 ? -16.018 0.033 -14.202 1.00 86.19 84 TRP A C 1
ATOM 663 O O . TRP A 1 84 ? -16.357 -0.421 -15.292 1.00 86.19 84 TRP A O 1
ATOM 673 N N . GLY A 1 85 ? -15.612 -0.747 -13.204 1.00 77.06 85 GLY A N 1
ATOM 674 C CA . GLY A 1 85 ? -15.632 -2.198 -13.318 1.00 77.06 85 GLY A CA 1
ATOM 675 C C . GLY A 1 85 ? -15.864 -2.864 -11.972 1.00 77.06 85 GLY A C 1
ATOM 676 O O . GLY A 1 85 ? -15.029 -2.763 -11.064 1.00 77.06 85 GLY A O 1
ATOM 677 N N . GLY A 1 86 ? -16.984 -3.581 -11.867 1.00 82.56 86 GLY A N 1
ATOM 678 C CA . GLY A 1 86 ? -17.474 -4.113 -10.596 1.00 82.56 86 GLY A CA 1
ATOM 679 C C . GLY A 1 86 ? -17.764 -2.977 -9.612 1.00 82.56 86 GLY A C 1
ATOM 680 O O . GLY A 1 86 ? -18.423 -2.007 -9.966 1.00 82.56 86 GLY A O 1
ATOM 681 N N . GLU A 1 87 ? -17.220 -3.075 -8.399 1.00 81.38 87 GLU A N 1
ATOM 682 C CA . GLU A 1 87 ? -17.417 -2.095 -7.313 1.00 81.38 87 GLU A CA 1
ATOM 683 C C . GLU A 1 87 ? -16.294 -1.043 -7.210 1.00 81.38 87 GLU A C 1
ATOM 685 O O . GLU A 1 87 ? -16.116 -0.405 -6.173 1.00 81.38 87 GLU A O 1
ATOM 690 N N . SER A 1 88 ? -15.484 -0.878 -8.260 1.00 85.00 88 SER A N 1
ATOM 691 C CA . SER A 1 88 ? -14.302 -0.008 -8.229 1.00 85.00 88 SER A CA 1
ATOM 692 C C . SER A 1 88 ? -14.201 0.873 -9.465 1.00 85.00 88 SER A C 1
ATOM 694 O O . SER A 1 88 ? -14.498 0.424 -10.577 1.00 85.00 88 SER A O 1
ATOM 696 N N . LEU A 1 89 ? -13.702 2.093 -9.271 1.00 89.00 89 LEU A N 1
ATOM 697 C CA . LEU A 1 89 ? -13.204 2.921 -10.360 1.00 89.00 89 LEU A CA 1
ATOM 698 C C . LEU A 1 89 ? -11.806 2.421 -10.727 1.00 89.00 89 LEU A C 1
ATOM 700 O O . LEU A 1 89 ? -10.938 2.282 -9.865 1.00 89.00 89 LEU A O 1
ATOM 704 N N . ARG A 1 90 ? -11.575 2.124 -11.996 1.00 90.62 90 ARG A N 1
ATOM 705 C CA . ARG A 1 90 ? -10.320 1.573 -12.504 1.00 90.62 90 ARG A CA 1
ATOM 706 C C . ARG A 1 90 ? -9.593 2.640 -13.299 1.00 90.62 90 ARG A C 1
ATOM 708 O O . ARG A 1 90 ? -10.161 3.215 -14.220 1.00 90.62 90 ARG A O 1
ATOM 715 N N . VAL A 1 91 ? -8.334 2.889 -12.947 1.00 92.75 91 VAL A N 1
ATOM 716 C CA . VAL A 1 91 ? -7.478 3.859 -13.640 1.00 92.75 91 VAL A CA 1
ATOM 717 C C . VAL A 1 91 ? -6.290 3.146 -14.272 1.00 92.75 91 VAL A C 1
ATOM 719 O O . VAL A 1 91 ? -5.478 2.530 -13.576 1.00 92.75 91 VAL A O 1
ATOM 722 N N . TYR A 1 92 ? -6.157 3.270 -15.588 1.00 90.81 92 TYR A N 1
ATOM 723 C CA . TYR A 1 92 ? -5.048 2.713 -16.354 1.00 90.81 92 TYR A CA 1
ATOM 724 C C . TYR A 1 92 ? -3.930 3.742 -16.524 1.00 90.81 92 TYR A C 1
ATOM 726 O O . TYR A 1 92 ? -4.155 4.897 -16.885 1.00 90.81 92 TYR A O 1
ATOM 734 N N . PHE A 1 93 ? -2.685 3.331 -16.288 1.00 89.88 93 PHE A N 1
ATOM 735 C CA . PHE A 1 93 ? -1.533 4.191 -16.554 1.00 89.88 93 PHE A CA 1
ATOM 736 C C . PHE A 1 93 ? -0.980 3.964 -17.949 1.00 89.88 93 PHE A C 1
ATOM 738 O O . PHE A 1 93 ? -0.580 2.858 -18.308 1.00 89.88 93 PHE A O 1
ATOM 745 N N . ALA A 1 94 ? -0.927 5.058 -18.713 1.00 80.69 94 ALA A N 1
ATOM 746 C CA . ALA A 1 94 ? -0.475 5.043 -20.092 1.00 80.69 94 ALA A CA 1
ATOM 747 C C . ALA A 1 94 ? 1.031 4.747 -20.237 1.00 80.69 94 ALA A C 1
ATOM 749 O O . ALA A 1 94 ? 1.477 4.184 -21.233 1.00 80.69 94 ALA A O 1
ATOM 750 N N . HIS A 1 95 ? 1.812 5.144 -19.234 1.00 77.88 95 HIS A N 1
ATOM 751 C CA . HIS A 1 95 ? 3.261 5.005 -19.215 1.00 77.88 95 HIS A CA 1
ATOM 752 C C . HIS A 1 95 ? 3.734 4.592 -17.823 1.00 77.88 95 HIS A C 1
ATOM 754 O O . HIS A 1 95 ? 3.245 5.086 -16.802 1.00 77.88 95 HIS A O 1
ATOM 760 N N . MET A 1 96 ? 4.726 3.702 -17.769 1.00 76.75 96 MET A N 1
ATOM 761 C CA . MET A 1 96 ? 5.347 3.269 -16.521 1.00 76.75 96 MET A CA 1
ATOM 762 C C . MET A 1 96 ? 6.869 3.296 -16.642 1.00 76.75 96 MET A C 1
ATOM 764 O O . MET A 1 96 ? 7.447 2.772 -17.583 1.00 76.75 96 MET A O 1
ATOM 768 N N . LYS A 1 97 ? 7.556 3.841 -15.628 1.00 72.94 97 LYS A N 1
ATOM 769 C CA . LYS A 1 97 ? 9.024 4.006 -15.655 1.00 72.94 97 LYS A CA 1
ATOM 770 C C . LYS A 1 97 ? 9.800 2.704 -15.918 1.00 72.94 97 LYS A C 1
ATOM 772 O O . LYS A 1 97 ? 10.872 2.742 -16.511 1.00 72.94 97 LYS A O 1
ATOM 777 N N . ASN A 1 98 ? 9.269 1.580 -15.437 1.00 73.12 98 ASN A N 1
ATOM 778 C CA . ASN A 1 98 ? 9.886 0.254 -15.545 1.00 73.12 98 ASN A CA 1
ATOM 779 C C . ASN A 1 98 ? 9.409 -0.535 -16.775 1.00 73.12 98 ASN A C 1
ATOM 781 O O . ASN A 1 98 ? 9.784 -1.699 -16.919 1.00 73.12 98 ASN A O 1
ATOM 785 N N . ASP A 1 99 ? 8.558 0.076 -17.597 1.00 76.25 99 ASP A N 1
ATOM 786 C CA . ASP A 1 99 ? 7.998 -0.489 -18.817 1.00 76.25 99 ASP A CA 1
ATOM 787 C C . ASP A 1 99 ? 7.775 0.640 -19.833 1.00 76.25 99 ASP A C 1
ATOM 789 O O . ASP A 1 99 ? 6.662 1.106 -20.063 1.00 76.25 99 ASP A O 1
ATOM 793 N N . GLN A 1 100 ? 8.890 1.152 -20.357 1.00 73.81 100 GLN A N 1
ATOM 794 C CA . GLN A 1 100 ? 8.879 2.253 -21.324 1.00 73.81 100 GLN A CA 1
ATOM 795 C C . GLN A 1 100 ? 8.371 1.803 -22.702 1.00 73.81 100 GLN A C 1
ATOM 797 O O . GLN A 1 100 ? 7.845 2.630 -23.436 1.00 73.81 100 GLN A O 1
ATOM 802 N N . GLY A 1 101 ? 8.519 0.511 -23.031 1.00 72.38 101 GLY A N 1
ATOM 803 C CA . GLY A 1 101 ? 8.029 -0.088 -24.278 1.00 72.38 101 GLY A CA 1
ATOM 804 C C . GLY A 1 101 ? 6.531 -0.396 -24.259 1.00 72.38 101 GLY A C 1
ATOM 805 O O . GLY A 1 101 ? 5.906 -0.430 -25.311 1.00 72.38 101 GLY A O 1
ATOM 806 N N . GLY A 1 102 ? 5.933 -0.544 -23.071 1.00 75.31 102 GLY A N 1
ATOM 807 C CA . GLY A 1 102 ? 4.509 -0.854 -22.932 1.00 75.31 102 GLY A CA 1
ATOM 808 C C . GLY A 1 102 ? 4.174 -2.313 -23.237 1.00 75.31 102 GLY A C 1
ATOM 809 O O . GLY A 1 102 ? 3.019 -2.613 -23.524 1.00 75.31 102 GLY A O 1
ATOM 810 N N . ASP A 1 103 ? 5.167 -3.201 -23.162 1.00 72.00 103 ASP A N 1
ATOM 811 C CA . ASP A 1 103 ? 5.036 -4.619 -23.510 1.00 72.00 103 ASP A CA 1
ATOM 812 C C . ASP A 1 103 ? 4.280 -5.418 -22.439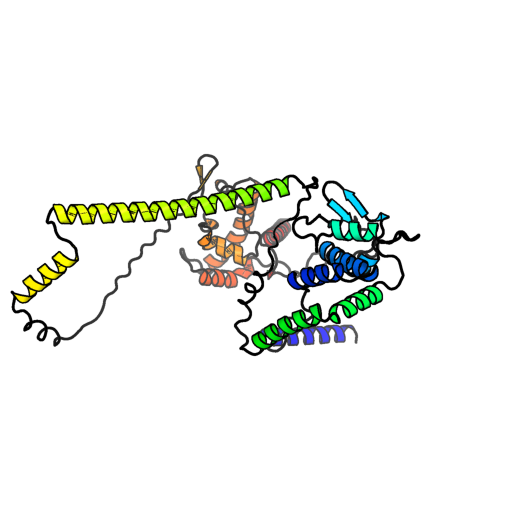 1.00 72.00 103 ASP A C 1
ATOM 814 O O . ASP A 1 103 ? 3.935 -6.584 -22.647 1.00 72.00 103 ASP A O 1
ATOM 818 N N . ARG A 1 104 ? 4.054 -4.836 -21.252 1.00 73.81 104 ARG A N 1
ATOM 819 C CA . ARG A 1 104 ? 3.349 -5.520 -20.166 1.00 73.81 104 ARG A CA 1
ATOM 820 C C . ARG A 1 104 ? 1.850 -5.241 -20.211 1.00 73.81 104 ARG A C 1
ATOM 822 O O . ARG A 1 104 ? 1.441 -4.110 -20.488 1.00 73.81 104 ARG A O 1
ATOM 829 N N . PRO A 1 105 ? 1.026 -6.237 -19.834 1.00 72.12 105 PRO A N 1
ATOM 830 C CA . PRO A 1 105 ? -0.384 -6.013 -19.557 1.00 72.12 105 PRO A CA 1
ATOM 831 C C . PRO A 1 105 ? -0.559 -4.849 -18.580 1.00 72.12 105 PRO A C 1
ATOM 833 O O . PRO A 1 105 ? 0.147 -4.748 -17.571 1.00 72.12 105 PRO A O 1
ATOM 836 N N . ARG A 1 106 ? -1.486 -3.948 -18.904 1.00 81.38 106 ARG A N 1
ATOM 837 C CA . ARG A 1 106 ? -1.774 -2.768 -18.091 1.00 81.38 106 ARG A CA 1
ATOM 838 C C . ARG A 1 106 ? -2.850 -3.118 -17.086 1.00 81.38 106 ARG A C 1
ATOM 840 O O . ARG A 1 106 ? -4.033 -2.980 -17.370 1.00 81.38 106 ARG A O 1
ATOM 847 N N . ASP A 1 107 ? -2.424 -3.564 -15.913 1.00 86.62 107 ASP A N 1
ATOM 848 C CA . ASP A 1 107 ? -3.352 -3.801 -14.814 1.00 86.62 107 ASP A CA 1
ATOM 849 C C . ASP A 1 107 ? -3.911 -2.460 -14.295 1.00 86.62 107 ASP A C 1
ATOM 851 O O . ASP A 1 107 ? -3.134 -1.520 -14.057 1.00 86.62 107 ASP A O 1
ATOM 855 N N . PRO A 1 108 ? -5.238 -2.340 -14.107 1.00 90.69 108 PRO A N 1
ATOM 856 C CA . PRO A 1 108 ? -5.833 -1.121 -13.588 1.00 90.69 108 PRO A CA 1
ATOM 857 C C . PRO A 1 108 ? -5.493 -0.911 -12.114 1.00 90.69 108 PRO A C 1
ATOM 859 O O . PRO A 1 108 ? -5.347 -1.845 -11.323 1.00 90.69 108 PRO A O 1
ATOM 862 N N . ARG A 1 109 ? -5.445 0.357 -11.710 1.00 92.38 109 ARG A N 1
ATOM 863 C CA . ARG A 1 109 ? -5.449 0.744 -10.299 1.00 92.38 109 ARG A CA 1
ATOM 864 C C . ARG A 1 109 ? -6.886 0.921 -9.849 1.00 92.38 109 ARG A C 1
ATOM 866 O O . ARG A 1 109 ? -7.586 1.792 -10.357 1.00 92.38 109 ARG A O 1
ATOM 873 N N . HIS A 1 110 ? -7.300 0.087 -8.906 1.00 91.56 110 HIS A N 1
ATOM 874 C CA . HIS A 1 110 ? -8.634 0.137 -8.328 1.00 91.56 110 HIS A CA 1
ATOM 875 C C . HIS A 1 110 ? -8.710 1.229 -7.260 1.00 91.56 110 HIS A C 1
ATOM 877 O O . HIS A 1 110 ? -7.915 1.248 -6.321 1.00 91.56 110 HIS A O 1
ATOM 883 N N . VAL A 1 111 ? -9.683 2.116 -7.411 1.00 90.75 111 VAL A N 1
ATOM 884 C CA . VAL A 1 111 ? -9.996 3.223 -6.515 1.00 90.75 111 VAL A CA 1
ATOM 885 C C . VAL A 1 111 ? -11.407 3.009 -5.979 1.00 90.75 111 VAL A C 1
ATOM 887 O O . VAL A 1 111 ? -12.333 2.706 -6.735 1.00 90.75 111 VAL A O 1
ATOM 890 N N . TYR A 1 112 ? -11.562 3.165 -4.668 1.00 90.50 112 TYR A N 1
ATOM 891 C CA . TYR A 1 112 ? -12.811 2.906 -3.956 1.00 90.50 112 TYR A CA 1
ATOM 892 C C . TYR A 1 112 ? -13.311 4.170 -3.265 1.00 90.50 112 TYR A C 1
ATOM 894 O O . TYR A 1 112 ? -12.526 5.032 -2.871 1.00 90.50 112 TYR A O 1
ATOM 902 N N . ALA A 1 113 ? -14.626 4.273 -3.099 1.00 85.94 113 ALA A N 1
ATOM 903 C CA . ALA A 1 113 ? -15.220 5.347 -2.320 1.00 85.94 113 ALA A CA 1
ATOM 904 C C . ALA A 1 113 ? -14.885 5.191 -0.828 1.00 85.94 113 ALA A C 1
ATOM 906 O O . ALA A 1 113 ? -14.871 4.082 -0.297 1.00 85.94 113 ALA A O 1
ATOM 907 N N . ASN A 1 114 ? -14.684 6.318 -0.145 1.00 84.88 114 ASN A N 1
ATOM 908 C CA . ASN A 1 114 ? -14.599 6.388 1.310 1.00 84.88 114 ASN A CA 1
ATOM 909 C C . ASN A 1 114 ? -15.763 7.235 1.862 1.00 84.88 114 ASN A C 1
ATOM 911 O O . ASN A 1 114 ? -15.603 8.432 2.089 1.00 84.88 114 ASN A O 1
ATOM 915 N N . PRO A 1 115 ? -16.951 6.646 2.069 1.00 79.81 115 PRO A N 1
ATOM 916 C CA . PRO A 1 115 ? -18.124 7.385 2.537 1.00 79.81 115 PRO A CA 1
ATOM 917 C C . PRO A 1 115 ? -18.011 7.842 3.999 1.00 79.81 115 PRO A C 1
ATOM 919 O O . PRO A 1 115 ? -18.732 8.745 4.409 1.00 79.81 115 PRO A O 1
ATOM 922 N N . LEU A 1 116 ? -17.123 7.230 4.790 1.00 79.88 116 LEU A N 1
ATOM 923 C CA . LEU A 1 116 ? -16.938 7.571 6.203 1.00 79.88 116 LEU A CA 1
ATOM 924 C C . LEU A 1 116 ? -16.122 8.852 6.393 1.00 79.88 116 LEU A C 1
ATOM 926 O O . LEU A 1 116 ? -16.266 9.514 7.416 1.00 79.88 116 LEU A O 1
ATOM 930 N N . GLN A 1 117 ? -15.283 9.195 5.414 1.00 80.44 117 GLN A N 1
ATOM 931 C CA . GLN A 1 117 ? -14.420 10.369 5.465 1.00 80.44 117 GLN A CA 1
ATOM 932 C C . GLN A 1 117 ? -14.467 11.102 4.114 1.00 80.44 117 GLN A C 1
ATOM 934 O O . GLN A 1 117 ? -13.616 10.882 3.244 1.00 80.44 117 GLN A O 1
ATOM 939 N N . PRO A 1 118 ? -15.487 11.961 3.913 1.00 87.62 118 PRO A N 1
ATOM 940 C CA . PRO A 1 118 ? -15.739 12.629 2.637 1.00 87.62 118 PRO A CA 1
ATOM 941 C C . PRO A 1 118 ? -14.559 13.463 2.129 1.00 87.62 118 PRO A C 1
ATOM 943 O O . PRO A 1 118 ? -14.293 13.469 0.929 1.00 87.62 118 PRO A O 1
ATOM 946 N N . SER A 1 119 ? -13.809 14.105 3.031 1.00 85.75 119 SER A N 1
ATOM 947 C CA . SER A 1 119 ? -12.690 14.987 2.679 1.00 85.75 119 SER A CA 1
ATOM 948 C C . SER A 1 119 ? -11.553 14.281 1.941 1.00 85.75 119 SER A C 1
ATOM 950 O O . SER A 1 119 ? -10.845 14.921 1.170 1.00 85.75 119 SER A O 1
ATOM 952 N N . VAL A 1 120 ? -11.389 12.969 2.124 1.00 91.62 120 VAL A N 1
ATOM 953 C CA . VAL A 1 120 ? -10.345 12.153 1.474 1.00 91.62 120 VAL A CA 1
ATOM 954 C C . VAL A 1 120 ? -10.918 11.096 0.529 1.00 91.62 120 VAL A C 1
ATOM 956 O O . VAL A 1 120 ? -10.195 10.206 0.074 1.00 91.62 120 VAL A O 1
ATOM 959 N N . CYS A 1 121 ? -12.221 11.157 0.249 1.00 92.94 121 CYS A N 1
ATOM 960 C CA . CYS A 1 121 ? -12.900 10.211 -0.622 1.00 92.94 121 CYS A CA 1
ATOM 961 C C . CYS A 1 121 ? -12.561 10.504 -2.092 1.00 92.94 121 CYS A C 1
ATOM 963 O O . CYS A 1 121 ? -12.985 11.535 -2.616 1.00 92.94 121 CYS A O 1
ATOM 965 N N . PRO A 1 122 ? -11.858 9.604 -2.804 1.00 94.25 122 PRO A N 1
ATOM 966 C CA . PRO A 1 122 ? -11.425 9.871 -4.176 1.00 94.25 122 PRO A CA 1
ATOM 967 C C . PRO A 1 122 ? -12.584 9.954 -5.169 1.00 94.25 122 PRO A C 1
ATOM 969 O O . PRO A 1 122 ? -12.522 10.740 -6.109 1.00 94.25 122 PRO A O 1
ATOM 972 N N . ILE A 1 123 ? -13.653 9.185 -4.949 1.00 89.75 123 ILE A N 1
ATOM 973 C CA . ILE A 1 123 ? -14.841 9.222 -5.810 1.00 89.75 123 ILE A CA 1
ATOM 974 C C . ILE A 1 123 ? -15.600 10.538 -5.627 1.00 89.75 123 ILE A C 1
ATOM 976 O O . ILE A 1 123 ? -15.998 11.152 -6.612 1.00 89.75 123 ILE A O 1
ATOM 980 N N . LEU A 1 124 ? -15.754 11.003 -4.382 1.00 88.06 124 LEU A N 1
ATOM 981 C CA . LEU A 1 124 ? -16.401 12.285 -4.105 1.00 88.06 124 LEU A CA 1
ATOM 982 C C . LEU A 1 124 ? -15.565 13.458 -4.624 1.00 88.06 124 LEU A C 1
ATOM 984 O O . LEU A 1 124 ? -16.116 14.351 -5.256 1.00 88.06 124 LEU A O 1
ATOM 988 N N . ALA A 1 125 ? -14.246 13.431 -4.409 1.00 91.88 125 ALA A N 1
ATOM 989 C CA . ALA A 1 125 ? -13.333 14.440 -4.935 1.00 91.88 125 ALA A CA 1
ATOM 990 C C . ALA A 1 125 ? -13.479 14.566 -6.461 1.00 91.88 125 ALA A C 1
ATOM 992 O O . ALA A 1 125 ? -13.751 15.652 -6.969 1.00 91.88 125 ALA A O 1
ATOM 993 N N . LEU A 1 126 ? -13.400 13.448 -7.195 1.00 88.19 126 LEU A N 1
ATOM 994 C CA . LEU A 1 126 ? -13.605 13.436 -8.648 1.00 88.19 126 LEU A CA 1
ATOM 995 C C . LEU A 1 126 ? -14.988 13.948 -9.060 1.00 88.19 126 LEU A C 1
ATOM 997 O O . LEU A 1 126 ? -15.084 14.693 -10.029 1.00 88.19 126 LEU A O 1
ATOM 1001 N N . ALA A 1 127 ? -16.046 13.588 -8.331 1.00 84.44 127 ALA A N 1
ATOM 1002 C CA . ALA A 1 127 ? -17.397 14.054 -8.630 1.00 84.44 127 ALA A CA 1
ATOM 1003 C C . ALA A 1 127 ? -17.529 15.579 -8.479 1.00 84.44 127 ALA A C 1
ATOM 1005 O O . ALA A 1 127 ? -18.059 16.233 -9.374 1.00 84.44 127 ALA A O 1
ATOM 1006 N N . ILE A 1 128 ? -16.999 16.152 -7.391 1.00 84.06 128 ILE A N 1
ATOM 1007 C CA . ILE A 1 128 ? -16.968 17.609 -7.179 1.00 84.06 128 ILE A CA 1
ATOM 1008 C C . ILE A 1 128 ? -16.158 18.278 -8.292 1.00 84.06 128 ILE A C 1
ATOM 1010 O O . ILE A 1 128 ? -16.585 19.286 -8.855 1.00 84.06 128 ILE A O 1
ATOM 1014 N N . TYR A 1 129 ? -15.016 17.695 -8.656 1.00 87.44 129 TYR A N 1
ATOM 1015 C CA . TYR A 1 129 ? -14.175 18.214 -9.726 1.00 87.44 129 TYR A CA 1
ATOM 1016 C C . TYR A 1 129 ? -14.890 18.236 -11.070 1.00 87.44 129 TYR A C 1
ATOM 1018 O O . TYR A 1 129 ? -14.921 19.270 -11.724 1.00 87.44 129 TYR A O 1
ATOM 1026 N N . TRP A 1 130 ? -15.504 17.128 -11.482 1.00 82.81 130 TRP A N 1
ATOM 1027 C CA . TRP A 1 130 ? -16.236 17.045 -12.748 1.00 82.81 130 TRP A CA 1
ATOM 1028 C C . TRP A 1 130 ? -17.468 17.944 -12.776 1.00 82.81 130 TRP A C 1
ATOM 1030 O O . TRP A 1 130 ? -17.797 18.477 -13.827 1.00 82.81 130 TRP A O 1
ATOM 1040 N N . ALA A 1 131 ? -18.116 18.164 -11.632 1.00 82.19 131 ALA A N 1
ATOM 1041 C CA . ALA A 1 131 ? -19.230 19.102 -11.531 1.00 82.19 131 ALA A CA 1
ATOM 1042 C C . ALA A 1 131 ? -18.796 20.575 -11.654 1.00 82.19 131 ALA A C 1
ATOM 1044 O O . ALA A 1 131 ? -19.623 21.431 -11.953 1.00 82.19 131 ALA A O 1
ATOM 1045 N N . THR A 1 132 ? -17.517 20.882 -11.413 1.00 78.44 132 THR A N 1
ATOM 1046 C CA . THR A 1 132 ? -16.996 22.260 -11.342 1.00 78.44 132 THR A CA 1
ATOM 1047 C C . THR A 1 132 ? -15.901 22.568 -12.367 1.00 78.44 132 THR A C 1
ATOM 1049 O O . THR A 1 132 ? -15.370 23.679 -12.382 1.00 78.44 132 THR A O 1
ATOM 1052 N N . SER A 1 133 ? -15.559 21.616 -13.237 1.00 74.06 133 SER A N 1
ATOM 1053 C CA . SER A 1 133 ? -14.539 21.768 -14.278 1.00 74.06 133 SER A CA 1
ATOM 1054 C C . SER A 1 133 ? -15.127 21.588 -15.672 1.00 74.06 133 SER A C 1
ATOM 1056 O O . SER A 1 133 ? -16.140 20.922 -15.870 1.00 74.06 133 SER A O 1
ATOM 1058 N N . THR A 1 134 ? -14.473 22.202 -16.654 1.00 69.62 134 THR A N 1
ATOM 1059 C CA . THR A 1 134 ? -14.763 21.988 -18.069 1.00 69.62 134 THR A CA 1
ATOM 1060 C C . THR A 1 134 ? -13.879 20.870 -18.610 1.00 69.62 134 THR A C 1
ATOM 1062 O O . THR A 1 134 ? -12.683 20.798 -18.318 1.00 69.62 134 THR A O 1
ATOM 1065 N N . PHE A 1 135 ? -14.474 19.985 -19.405 1.00 70.06 135 PHE A N 1
ATOM 1066 C CA . PHE A 1 135 ? -13.742 18.926 -20.088 1.00 70.06 135 PHE A CA 1
ATOM 1067 C C . PHE A 1 135 ? -13.016 19.514 -21.303 1.00 70.06 135 PHE A C 1
ATOM 1069 O O . PHE A 1 135 ? -13.617 20.213 -22.116 1.00 70.06 135 PHE A O 1
ATOM 1076 N N . ASP A 1 136 ? -11.716 19.254 -21.397 1.00 68.00 136 ASP A N 1
ATOM 1077 C CA . ASP A 1 136 ? -10.849 19.753 -22.469 1.00 68.00 136 ASP A CA 1
ATOM 1078 C C . ASP A 1 136 ? -10.834 18.799 -23.675 1.00 68.00 136 ASP A C 1
ATOM 1080 O O . ASP A 1 136 ? -11.058 17.593 -23.538 1.00 68.00 136 ASP A O 1
ATOM 1084 N N . VAL A 1 137 ? -10.516 19.336 -24.855 1.00 66.25 137 VAL A N 1
ATOM 1085 C CA . VAL A 1 137 ? -10.458 18.624 -26.144 1.00 66.25 137 VAL A CA 1
ATOM 1086 C C . VAL A 1 137 ? -9.463 17.461 -26.091 1.00 66.25 137 VAL A C 1
ATOM 1088 O O . VAL A 1 137 ? -9.702 16.397 -26.658 1.00 66.25 137 VAL A O 1
ATOM 1091 N N . ASP A 1 138 ? -8.377 17.622 -25.333 1.00 71.44 138 ASP A N 1
ATOM 1092 C CA . ASP A 1 138 ? -7.352 16.592 -25.148 1.00 71.44 138 ASP A CA 1
ATOM 1093 C C . ASP A 1 138 ? -7.780 15.438 -24.223 1.00 71.44 138 ASP A C 1
ATOM 1095 O O . ASP A 1 138 ? -6.998 14.508 -23.980 1.00 71.44 138 ASP A O 1
ATOM 1099 N N . ASN A 1 139 ? -8.998 15.480 -23.675 1.00 82.00 139 ASN A N 1
ATOM 1100 C CA . ASN A 1 139 ? -9.560 14.439 -22.818 1.00 82.00 139 ASN A CA 1
ATOM 1101 C C . ASN A 1 139 ? -8.701 14.134 -21.569 1.00 82.00 139 ASN A C 1
ATOM 1103 O O . ASN A 1 139 ? -8.699 13.012 -21.055 1.00 82.00 139 ASN A O 1
ATOM 1107 N N . ARG A 1 140 ? -7.906 15.104 -21.096 1.00 87.00 140 ARG A N 1
ATOM 1108 C CA . ARG A 1 140 ? -7.066 14.966 -19.894 1.00 87.00 140 ARG A CA 1
ATOM 1109 C C . ARG A 1 140 ? -7.927 15.116 -18.650 1.00 87.00 140 ARG A C 1
ATOM 1111 O O . ARG A 1 140 ? -8.754 16.015 -18.599 1.00 87.00 140 ARG A O 1
ATOM 1118 N N . LEU A 1 141 ? -7.648 14.310 -17.623 1.00 88.12 141 LEU A N 1
ATOM 1119 C CA . LEU A 1 141 ? -8.305 14.464 -16.325 1.00 88.12 141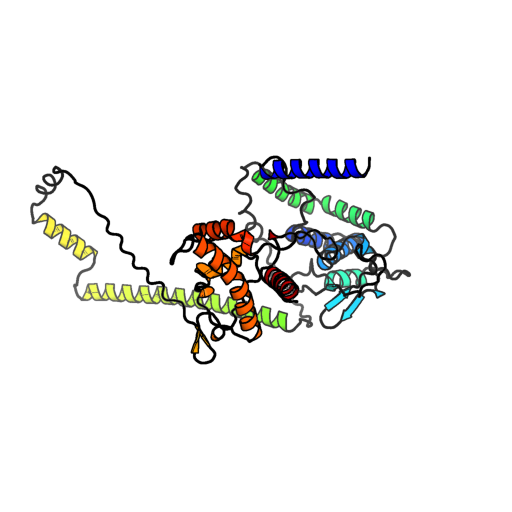 LEU A CA 1
ATOM 1120 C C . LEU A 1 141 ? -8.023 15.844 -15.724 1.00 88.12 141 LEU A C 1
ATOM 1122 O O . LEU A 1 141 ? -8.898 16.414 -15.095 1.00 88.12 141 LEU A O 1
ATOM 1126 N N . PHE A 1 142 ? -6.816 16.377 -15.923 1.00 91.12 142 PHE A N 1
ATOM 1127 C CA . PHE A 1 142 ? -6.440 17.719 -15.490 1.00 91.12 142 PHE A CA 1
ATOM 1128 C C . PHE A 1 142 ? -6.027 18.554 -16.713 1.00 91.12 142 PHE A C 1
ATOM 1130 O O . PHE A 1 142 ? -4.946 18.316 -17.264 1.00 91.12 142 PHE A O 1
ATOM 1137 N N . PRO A 1 143 ? -6.868 19.497 -17.173 1.00 85.62 143 PRO A N 1
ATOM 1138 C CA . PRO A 1 143 ? -6.614 20.271 -18.385 1.00 85.62 143 PRO A CA 1
ATOM 1139 C C . PRO A 1 143 ? -5.601 21.398 -18.156 1.00 85.62 143 PRO A C 1
ATOM 1141 O O . PRO A 1 143 ? -5.558 21.994 -17.076 1.00 85.62 143 PRO A O 1
ATOM 1144 N N . GLY A 1 144 ? -4.792 21.695 -19.179 1.00 84.19 144 GLY A N 1
ATOM 1145 C CA . GLY A 1 144 ? -3.704 22.685 -19.143 1.00 84.19 144 GLY A CA 1
ATOM 1146 C C . GLY A 1 144 ? -2.292 22.081 -19.052 1.00 84.19 144 GLY A C 1
ATOM 1147 O O . GLY A 1 144 ? -2.115 20.888 -18.795 1.00 84.19 144 GLY A O 1
ATOM 1148 N N . SER A 1 145 ? -1.270 22.913 -19.268 1.00 77.44 145 SER A N 1
ATOM 1149 C CA . SER A 1 145 ? 0.128 22.493 -19.465 1.00 77.44 145 SER A CA 1
ATOM 1150 C C . SER A 1 145 ? 1.040 22.619 -18.235 1.00 77.44 145 SER A C 1
ATOM 1152 O O . SER A 1 145 ? 2.105 22.004 -18.231 1.00 77.44 145 SER A O 1
ATOM 1154 N N . ASP A 1 146 ? 0.628 23.330 -17.176 1.00 88.12 146 ASP A N 1
ATOM 1155 C CA . ASP A 1 146 ? 1.470 23.602 -15.996 1.00 88.12 146 ASP A CA 1
ATOM 1156 C C . ASP A 1 146 ? 0.816 23.197 -14.662 1.00 88.12 146 ASP A C 1
ATOM 1158 O O . ASP A 1 146 ? 0.602 23.986 -13.740 1.00 88.12 146 ASP A O 1
ATOM 1162 N N . GLN A 1 147 ? 0.466 21.916 -14.557 1.00 92.06 147 GLN A N 1
ATOM 1163 C CA . GLN A 1 147 ? -0.208 21.384 -13.368 1.00 92.06 147 GLN A CA 1
ATOM 1164 C C . GLN A 1 147 ? 0.676 21.397 -12.111 1.00 92.06 147 GLN A C 1
ATOM 1166 O O . GLN A 1 147 ? 0.161 21.453 -10.993 1.00 92.06 147 GLN A O 1
ATOM 1171 N N . TYR A 1 148 ? 2.004 21.349 -12.276 1.00 91.69 148 TYR A N 1
ATOM 1172 C CA . TYR A 1 148 ? 2.938 21.419 -11.151 1.00 91.69 148 TYR A CA 1
ATOM 1173 C C . TYR A 1 148 ? 2.903 22.793 -10.495 1.00 91.69 148 TYR A C 1
ATOM 1175 O O . TYR A 1 148 ? 2.743 22.872 -9.275 1.00 91.69 148 TYR A O 1
ATOM 1183 N N . ASP A 1 149 ? 3.039 23.859 -11.285 1.00 92.56 149 ASP A N 1
ATOM 1184 C CA . ASP A 1 149 ? 3.003 25.215 -10.748 1.00 92.56 149 ASP A CA 1
ATOM 1185 C C . ASP A 1 149 ? 1.603 25.572 -10.244 1.00 92.56 149 ASP A C 1
ATOM 1187 O O . ASP A 1 149 ? 1.463 26.168 -9.177 1.00 92.56 149 ASP A O 1
ATOM 1191 N N . ARG A 1 150 ? 0.556 25.096 -10.931 1.00 93.56 150 ARG A N 1
ATOM 1192 C CA . ARG A 1 150 ? -0.833 25.228 -10.475 1.00 93.56 150 ARG A CA 1
ATOM 1193 C C . ARG A 1 150 ? -1.040 24.635 -9.082 1.00 93.56 150 ARG A C 1
ATOM 1195 O O . ARG A 1 150 ? -1.541 25.317 -8.192 1.00 93.56 150 ARG A O 1
ATOM 1202 N N . PHE A 1 151 ? -0.606 23.391 -8.858 1.00 94.62 151 PHE A N 1
ATOM 1203 C CA . PHE A 1 151 ? -0.700 22.770 -7.535 1.00 94.62 151 PHE A CA 1
ATOM 1204 C C . PHE A 1 151 ? 0.152 23.510 -6.501 1.00 94.62 151 PHE A C 1
ATOM 1206 O O . PHE A 1 151 ? -0.302 23.745 -5.384 1.00 94.62 151 PHE A O 1
ATOM 1213 N N . ARG A 1 152 ? 1.377 23.905 -6.873 1.00 92.94 152 ARG A N 1
ATOM 1214 C CA . ARG A 1 152 ? 2.279 24.661 -5.999 1.00 92.94 152 ARG A CA 1
ATOM 1215 C C . ARG A 1 152 ? 1.637 25.966 -5.528 1.00 92.94 152 ARG A C 1
ATOM 1217 O O . ARG A 1 152 ? 1.710 26.254 -4.340 1.00 92.94 152 ARG A O 1
ATOM 1224 N N . LYS A 1 153 ? 1.011 26.729 -6.426 1.00 93.25 153 LYS A N 1
ATOM 1225 C CA . LYS A 1 153 ? 0.315 27.985 -6.111 1.00 93.25 153 LYS A CA 1
ATOM 1226 C C . LYS A 1 153 ? -0.858 27.763 -5.160 1.00 93.25 153 LYS A C 1
ATOM 1228 O O . LYS A 1 153 ? -0.962 28.478 -4.169 1.00 93.25 153 LYS A O 1
ATOM 1233 N N . SER A 1 154 ? -1.695 26.753 -5.412 1.00 92.19 154 SER A N 1
ATOM 1234 C CA . SER A 1 154 ? -2.802 26.408 -4.508 1.00 92.19 154 SER A CA 1
ATOM 1235 C C . SER A 1 154 ? -2.307 25.980 -3.126 1.00 92.19 154 SER A C 1
ATOM 1237 O O . SER A 1 154 ? -2.861 26.407 -2.118 1.00 92.19 154 SER A O 1
ATOM 1239 N N . LEU A 1 155 ? -1.239 25.178 -3.066 1.00 90.75 155 LEU A N 1
ATOM 1240 C CA . LEU A 1 155 ? -0.635 24.763 -1.802 1.00 90.75 155 LEU A CA 1
ATOM 1241 C C . LEU A 1 155 ? -0.001 25.945 -1.060 1.00 90.75 155 LEU A C 1
ATOM 1243 O O . LEU A 1 155 ? -0.130 26.031 0.152 1.00 90.75 155 LEU A O 1
ATOM 1247 N N . HIS A 1 156 ? 0.659 26.863 -1.766 1.00 88.62 156 HIS A N 1
ATOM 1248 C CA . HIS A 1 156 ? 1.228 28.061 -1.151 1.00 88.62 156 HIS A CA 1
ATOM 1249 C C . HIS A 1 156 ? 0.138 28.933 -0.529 1.00 88.62 156 HIS A C 1
ATOM 1251 O O . HIS A 1 156 ? 0.222 29.260 0.647 1.00 88.62 156 HIS A O 1
ATOM 1257 N N . ARG A 1 157 ? -0.936 29.193 -1.285 1.00 89.19 157 ARG A N 1
ATOM 1258 C CA . ARG A 1 157 ? -2.100 29.944 -0.803 1.00 89.19 157 ARG A CA 1
ATOM 1259 C C . ARG A 1 157 ? -2.724 29.304 0.435 1.00 89.19 157 ARG A C 1
ATOM 1261 O O . ARG A 1 157 ? -3.117 30.012 1.349 1.00 89.19 157 ARG A O 1
ATOM 1268 N N . LEU A 1 158 ? -2.805 27.974 0.468 1.00 87.19 158 LEU A N 1
ATOM 1269 C CA . LEU A 1 158 ? -3.286 27.245 1.639 1.00 87.19 158 LEU A CA 1
ATOM 1270 C C . LEU A 1 158 ? -2.393 27.466 2.862 1.00 87.19 158 LEU A C 1
ATOM 1272 O O . LEU A 1 158 ? -2.898 27.656 3.960 1.00 87.19 158 LEU A O 1
ATOM 1276 N N . LEU A 1 159 ? -1.075 27.412 2.678 1.00 83.75 159 LEU A N 1
ATOM 1277 C CA . LEU A 1 159 ? -0.117 27.594 3.768 1.00 83.75 159 LEU A CA 1
ATOM 1278 C C . LEU A 1 159 ? -0.054 29.046 4.266 1.00 83.75 159 LEU A C 1
ATOM 1280 O O . LEU A 1 159 ? 0.350 29.268 5.403 1.00 83.75 159 LEU A O 1
ATOM 1284 N N . GLU A 1 160 ? -0.452 30.007 3.433 1.00 83.56 160 GLU A N 1
ATOM 1285 C CA . GLU A 1 160 ? -0.599 31.423 3.789 1.00 83.56 160 GLU A CA 1
ATOM 1286 C C . GLU A 1 160 ? -1.942 31.745 4.468 1.00 83.56 160 GLU A C 1
ATOM 1288 O O . GLU A 1 160 ? -2.083 32.837 5.012 1.00 83.56 160 GLU A O 1
ATOM 1293 N N . ASP A 1 161 ? -2.922 30.829 4.473 1.00 80.44 161 ASP A N 1
ATOM 1294 C CA . ASP A 1 161 ? -4.168 31.024 5.228 1.00 80.44 161 ASP A CA 1
ATOM 1295 C C . ASP A 1 161 ? -3.840 31.092 6.730 1.00 80.44 161 ASP A C 1
ATOM 1297 O O . ASP A 1 161 ? -3.200 30.197 7.294 1.00 80.44 161 ASP A O 1
ATOM 1301 N N . GLU A 1 162 ? -4.267 32.170 7.393 1.00 74.00 162 GLU A N 1
ATOM 1302 C CA . GLU A 1 162 ? -3.986 32.423 8.810 1.00 74.00 162 GLU A CA 1
ATOM 1303 C C . GLU A 1 162 ? -4.428 31.259 9.707 1.00 74.00 162 GLU A C 1
ATOM 1305 O O . GLU A 1 162 ? -3.714 30.884 10.635 1.00 74.00 162 GLU A O 1
ATOM 1310 N N . ARG A 1 163 ? -5.561 30.614 9.399 1.00 73.62 163 ARG A N 1
ATOM 1311 C CA . ARG A 1 163 ? -6.080 29.488 10.193 1.00 73.62 163 ARG A CA 1
ATOM 1312 C C . ARG A 1 163 ? -5.156 28.276 10.099 1.00 73.62 163 ARG A C 1
ATOM 1314 O O . ARG A 1 163 ? -4.853 27.637 11.103 1.00 73.62 163 ARG A O 1
ATOM 1321 N N . VAL A 1 164 ? -4.660 28.003 8.895 1.00 72.31 164 VAL A N 1
ATOM 1322 C CA . VAL A 1 164 ? -3.775 26.870 8.602 1.00 72.31 164 VAL A CA 1
ATOM 1323 C C . VAL A 1 164 ? -2.367 27.114 9.140 1.00 72.31 164 VAL A C 1
ATOM 1325 O O . VAL A 1 164 ? -1.763 26.220 9.734 1.00 72.31 164 VAL A O 1
ATOM 1328 N N . SER A 1 165 ? -1.835 28.322 8.956 1.00 62.94 165 SER A N 1
ATOM 1329 C CA . SER A 1 165 ? -0.494 28.688 9.420 1.00 62.94 165 SER A CA 1
ATOM 1330 C C . SER A 1 165 ? -0.378 28.650 10.946 1.00 62.94 165 SER A C 1
ATOM 1332 O O . SER A 1 165 ? 0.635 28.168 11.460 1.00 62.94 165 SER A O 1
ATOM 1334 N N . VAL A 1 166 ? -1.417 29.063 11.682 1.00 66.56 166 VAL A N 1
ATOM 1335 C CA . VAL A 1 166 ? -1.468 28.968 13.150 1.00 66.56 166 VAL A CA 1
ATOM 1336 C C . VAL A 1 166 ? -1.476 27.509 13.609 1.00 66.56 166 VAL A C 1
ATOM 1338 O O . VAL A 1 166 ? -0.641 27.130 14.434 1.00 66.56 166 VAL A O 1
ATOM 1341 N N . GLU A 1 167 ? -2.343 26.662 13.043 1.00 64.31 167 GLU A N 1
ATOM 1342 C CA . GLU A 1 167 ? -2.410 25.240 13.409 1.00 64.31 167 GLU A CA 1
ATOM 1343 C C . GLU A 1 167 ? -1.102 24.499 13.087 1.00 64.31 167 GLU A C 1
ATOM 1345 O O . GLU A 1 167 ? -0.579 23.755 13.923 1.00 64.31 167 GLU A O 1
ATOM 1350 N N . LEU A 1 168 ? -0.497 24.761 11.922 1.00 63.66 168 LEU A N 1
ATOM 1351 C CA . LEU A 1 168 ? 0.802 24.193 11.555 1.00 63.66 168 LEU A CA 1
ATOM 1352 C C . LEU A 1 168 ? 1.928 24.694 12.462 1.00 63.66 168 LEU A C 1
ATOM 1354 O O . LEU A 1 168 ? 2.766 23.896 12.879 1.00 63.66 168 LEU A O 1
ATOM 1358 N N . THR A 1 169 ? 1.949 25.982 12.812 1.00 63.06 169 THR A N 1
ATOM 1359 C CA . THR A 1 169 ? 2.952 26.544 13.730 1.00 63.06 169 THR A CA 1
ATOM 1360 C C . THR A 1 169 ? 2.827 25.932 15.119 1.00 63.06 169 THR A C 1
ATOM 1362 O O . THR A 1 169 ? 3.842 25.647 15.756 1.00 63.06 169 THR A O 1
ATOM 1365 N N . GLN A 1 170 ? 1.606 25.655 15.578 1.00 61.00 170 GLN A N 1
ATOM 1366 C CA . GLN A 1 170 ? 1.366 25.005 16.860 1.00 61.00 170 GLN A CA 1
ATOM 1367 C C . GLN A 1 170 ? 1.837 23.545 16.852 1.00 61.00 170 GLN A C 1
ATOM 1369 O O . GLN A 1 170 ? 2.559 23.134 17.760 1.00 61.00 170 GLN A O 1
ATOM 1374 N N . VAL A 1 171 ? 1.540 22.786 15.792 1.00 56.97 171 VAL A N 1
ATOM 1375 C CA . VAL A 1 171 ? 2.042 21.411 15.621 1.00 56.97 171 VAL A CA 1
ATOM 1376 C C . VAL A 1 171 ? 3.569 21.385 15.508 1.00 56.97 171 VAL A C 1
ATOM 1378 O O . VAL A 1 171 ? 4.223 20.587 16.176 1.00 56.97 171 VAL A O 1
ATOM 1381 N N . ILE A 1 172 ? 4.163 22.281 14.716 1.00 59.88 172 ILE A N 1
ATOM 1382 C CA . ILE A 1 172 ? 5.619 22.393 14.559 1.00 59.88 172 ILE A CA 1
ATOM 1383 C C . ILE A 1 172 ? 6.275 22.778 15.888 1.00 59.88 172 ILE A C 1
ATOM 1385 O O . ILE A 1 172 ? 7.297 22.200 16.245 1.00 59.88 172 ILE A O 1
ATOM 1389 N N . SER A 1 173 ? 5.682 23.694 16.655 1.00 52.81 173 SER A N 1
ATOM 1390 C CA . SER A 1 173 ? 6.193 24.095 17.971 1.00 52.81 173 SER A CA 1
ATOM 1391 C C . SER A 1 173 ? 6.184 22.931 18.959 1.00 52.81 173 SER A C 1
ATOM 1393 O O . SER A 1 173 ? 7.187 22.709 19.637 1.00 52.81 173 SER A O 1
ATOM 1395 N N . VAL A 1 174 ? 5.109 22.135 18.980 1.00 56.25 174 VAL A N 1
ATOM 1396 C CA . VAL A 1 174 ? 5.027 20.904 19.781 1.00 56.25 174 VAL A CA 1
ATOM 1397 C C . VAL A 1 174 ? 6.085 19.895 19.331 1.00 56.25 174 VAL A C 1
ATOM 1399 O O . VAL A 1 174 ? 6.815 19.363 20.162 1.00 56.25 174 VAL A O 1
ATOM 1402 N N . LEU A 1 175 ? 6.255 19.681 18.023 1.00 49.66 175 LEU A N 1
ATOM 1403 C CA . LEU A 1 175 ? 7.272 18.769 17.489 1.00 49.66 175 LEU A CA 1
ATOM 1404 C C . LEU A 1 175 ? 8.703 19.229 17.811 1.00 49.66 175 LEU A C 1
ATOM 1406 O O . LEU A 1 175 ? 9.547 18.401 18.152 1.00 49.66 175 LEU A O 1
ATOM 1410 N N . ILE A 1 176 ? 8.981 20.535 17.754 1.00 54.94 176 ILE A N 1
ATOM 1411 C CA . ILE A 1 176 ? 10.279 21.120 18.121 1.00 54.94 176 ILE A CA 1
ATOM 1412 C C . ILE A 1 176 ? 10.527 20.985 19.629 1.00 54.94 176 ILE A C 1
ATOM 1414 O O . ILE A 1 176 ? 11.643 20.653 20.027 1.00 54.94 176 ILE A O 1
ATOM 1418 N N . GLN A 1 177 ? 9.518 21.210 20.474 1.00 53.41 177 GLN A N 1
ATOM 1419 C CA . GLN A 1 177 ? 9.620 21.006 21.924 1.00 53.41 177 GLN A CA 1
ATOM 1420 C C . GLN A 1 177 ? 9.863 19.529 22.264 1.00 53.41 177 GLN A C 1
ATOM 1422 O O . GLN A 1 177 ? 10.773 19.223 23.036 1.00 53.41 177 GLN A O 1
ATOM 1427 N N . CYS A 1 178 ? 9.143 18.611 21.616 1.00 46.81 178 CYS A N 1
ATOM 1428 C CA . CYS A 1 178 ? 9.372 17.171 21.732 1.00 46.81 178 CYS A CA 1
ATOM 1429 C C . CYS A 1 178 ? 10.770 16.757 21.244 1.00 46.81 178 CYS A C 1
ATOM 1431 O O . CYS A 1 178 ? 11.370 15.857 21.822 1.00 46.81 178 CYS A O 1
ATOM 1433 N N . ALA A 1 179 ? 11.316 17.414 20.216 1.00 48.78 179 ALA A N 1
ATOM 1434 C CA . ALA A 1 179 ? 12.659 17.134 19.703 1.00 48.78 179 ALA A CA 1
ATOM 1435 C C . ALA A 1 179 ? 13.785 17.694 20.594 1.00 48.78 179 ALA A C 1
ATOM 1437 O O . ALA A 1 179 ? 14.881 17.135 20.617 1.00 48.78 179 ALA A O 1
ATOM 1438 N N . LYS A 1 180 ? 13.534 18.784 21.333 1.00 53.00 180 LYS A N 1
ATOM 1439 C CA . LYS A 1 180 ? 14.500 19.390 22.268 1.00 53.00 180 LYS A CA 1
ATOM 1440 C C . LYS A 1 180 ? 14.582 18.650 23.617 1.00 53.00 180 LYS A C 1
ATOM 1442 O O . LYS A 1 180 ? 15.597 18.762 24.298 1.00 53.00 180 LYS A O 1
ATOM 1447 N N . GLY A 1 181 ? 13.567 17.864 23.988 1.00 45.03 181 GLY A N 1
ATOM 1448 C CA . GLY A 1 181 ? 13.517 17.059 25.217 1.00 45.03 181 GLY A CA 1
ATOM 1449 C C . GLY A 1 181 ? 13.963 15.599 25.041 1.00 45.03 181 GLY A C 1
ATOM 1450 O O . GLY A 1 181 ? 13.143 14.700 25.145 1.00 45.03 181 GLY A O 1
ATOM 1451 N N . GLN A 1 182 ? 15.262 15.364 24.820 1.00 42.94 182 GLN A N 1
ATOM 1452 C CA . GLN A 1 182 ? 15.951 14.053 24.756 1.00 42.94 182 GLN A CA 1
ATOM 1453 C C . GLN A 1 182 ? 15.554 13.026 23.652 1.00 42.94 182 GLN A C 1
ATOM 1455 O O . GLN A 1 182 ? 14.398 12.897 23.262 1.00 42.94 182 GLN A O 1
ATOM 1460 N N . PRO A 1 183 ? 16.509 12.202 23.150 1.00 43.09 183 PRO A N 1
ATOM 1461 C CA . PRO A 1 183 ? 16.377 11.480 21.874 1.00 43.09 183 PRO A CA 1
ATOM 1462 C C . PRO A 1 183 ? 15.685 10.105 21.949 1.00 43.09 183 PRO A C 1
ATOM 1464 O O . PRO A 1 183 ? 15.609 9.406 20.936 1.00 43.09 183 PRO A O 1
ATOM 1467 N N . HIS A 1 184 ? 15.201 9.672 23.118 1.00 42.00 184 HIS A N 1
ATOM 1468 C CA . HIS A 1 184 ? 14.717 8.295 23.321 1.00 42.00 184 HIS A CA 1
ATOM 1469 C C . HIS A 1 184 ? 13.207 8.157 23.543 1.00 42.00 184 HIS A C 1
ATOM 1471 O O . HIS A 1 184 ? 12.711 7.037 23.658 1.00 42.00 184 HIS A O 1
ATOM 1477 N N . THR A 1 185 ? 12.450 9.253 23.486 1.00 37.66 185 THR A N 1
ATOM 1478 C CA . THR A 1 185 ? 11.023 9.246 23.856 1.00 37.66 185 THR A CA 1
ATOM 1479 C C . THR A 1 185 ? 10.080 9.673 22.730 1.00 37.66 185 THR A C 1
ATOM 1481 O O . THR A 1 185 ? 8.950 10.071 22.982 1.00 37.66 185 THR A O 1
ATOM 1484 N N . VAL A 1 186 ? 10.476 9.530 21.460 1.00 42.81 186 VAL A N 1
ATOM 1485 C CA . VAL A 1 186 ? 9.610 9.888 20.308 1.00 42.81 186 VAL A CA 1
ATOM 1486 C C . VAL A 1 186 ? 8.763 8.702 19.805 1.00 42.81 186 VAL A C 1
ATOM 1488 O O . VAL A 1 186 ? 8.174 8.750 18.731 1.00 42.81 186 VAL A O 1
ATOM 1491 N N . ARG A 1 187 ? 8.640 7.608 20.572 1.00 41.72 187 ARG A N 1
ATOM 1492 C CA . ARG A 1 187 ? 7.803 6.454 20.174 1.00 41.72 187 ARG A CA 1
ATOM 1493 C C . ARG A 1 187 ? 6.454 6.339 20.891 1.00 41.72 187 ARG A C 1
ATOM 1495 O O . ARG A 1 187 ? 5.770 5.343 20.688 1.00 41.72 187 ARG A O 1
ATOM 1502 N N . LEU A 1 188 ? 6.046 7.333 21.683 1.00 39.81 188 LEU A N 1
ATOM 1503 C CA . LEU A 1 188 ? 4.813 7.246 22.484 1.00 39.81 188 LEU A CA 1
ATOM 1504 C C . LEU A 1 188 ? 3.942 8.515 22.525 1.00 39.81 188 LEU A C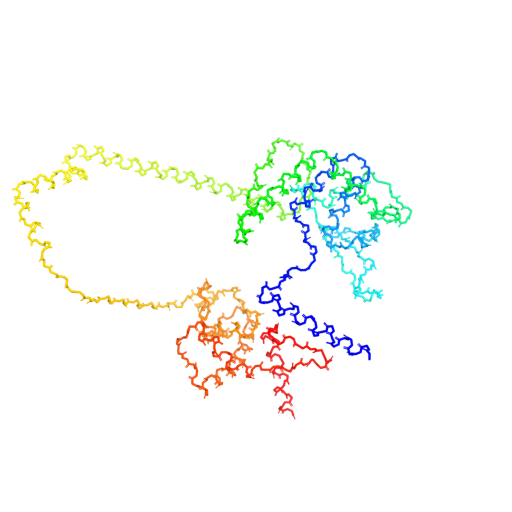 1
ATOM 1506 O O . LEU A 1 188 ? 3.097 8.624 23.402 1.00 39.81 188 LEU A O 1
ATOM 1510 N N . VAL A 1 189 ? 4.058 9.445 21.567 1.00 38.50 189 VAL A N 1
ATOM 1511 C CA . VAL A 1 189 ? 3.171 10.637 21.528 1.00 38.50 189 VAL A CA 1
ATOM 1512 C C . VAL A 1 189 ? 2.440 10.804 20.189 1.00 38.50 189 VAL A C 1
ATOM 1514 O O . VAL A 1 189 ? 2.192 11.907 19.727 1.00 38.50 189 VAL A O 1
ATOM 1517 N N . LEU A 1 190 ? 2.050 9.690 19.563 1.00 37.12 190 LEU A N 1
ATOM 1518 C CA . LEU A 1 190 ? 1.014 9.687 18.519 1.00 37.12 190 LEU A CA 1
ATOM 1519 C C . LEU A 1 190 ? -0.444 9.420 18.976 1.00 37.12 190 LEU A C 1
ATOM 1521 O O . LEU A 1 190 ? -1.305 9.434 18.102 1.00 37.12 190 LEU A O 1
ATOM 1525 N N . PRO A 1 191 ? -0.802 9.225 20.268 1.00 37.12 191 PRO A N 1
ATOM 1526 C CA . PRO A 1 191 ? -2.225 9.125 20.636 1.00 37.12 191 PRO A CA 1
ATOM 1527 C C . PRO A 1 191 ? -2.944 10.432 21.021 1.00 37.12 191 PRO A C 1
ATOM 1529 O O . PRO A 1 191 ? -4.134 10.372 21.311 1.00 37.12 191 PRO A O 1
ATOM 1532 N N . LEU A 1 192 ? -2.295 11.604 21.056 1.00 30.48 192 LEU A N 1
ATOM 1533 C CA . LEU A 1 192 ? -2.894 12.816 21.658 1.00 30.48 192 LEU A CA 1
ATOM 1534 C C . LEU A 1 192 ? -3.555 13.822 20.694 1.00 30.48 192 LEU A C 1
ATOM 1536 O O . LEU A 1 192 ? -3.978 14.884 21.133 1.00 30.48 192 LEU A O 1
ATOM 1540 N N . VAL A 1 193 ? -3.747 13.482 19.415 1.00 34.53 193 VAL A N 1
ATOM 1541 C CA . VAL A 1 193 ? -4.505 14.330 18.457 1.00 34.53 193 VAL A CA 1
ATOM 1542 C C . VAL A 1 193 ? -5.861 13.707 18.082 1.00 34.53 193 VAL A C 1
ATOM 1544 O O . VAL A 1 193 ? -6.492 14.081 17.104 1.00 34.53 193 VAL A O 1
ATOM 1547 N N . HIS A 1 194 ? -6.372 12.763 18.881 1.00 30.38 194 HIS A N 1
ATOM 1548 C CA . HIS A 1 194 ? -7.628 12.063 18.580 1.00 30.38 194 HIS A CA 1
ATOM 1549 C C . HIS A 1 194 ? -8.856 12.570 19.364 1.00 30.38 194 HIS A C 1
ATOM 1551 O O . HIS A 1 194 ? -9.785 11.797 19.613 1.00 30.38 194 HIS A O 1
ATOM 1557 N N . HIS A 1 195 ? -8.893 13.847 19.768 1.00 31.02 195 HIS A N 1
ATOM 1558 C CA . HIS A 1 195 ? -9.985 14.353 20.615 1.00 31.02 195 HIS A CA 1
ATOM 1559 C C . HIS A 1 195 ? -10.710 15.626 20.178 1.00 31.02 195 HIS A C 1
ATOM 1561 O O . HIS A 1 195 ? -11.384 16.241 21.000 1.00 31.02 195 HIS A O 1
ATOM 1567 N N . LEU A 1 196 ? -10.692 15.998 18.896 1.00 28.52 196 LEU A N 1
ATOM 1568 C CA . LEU A 1 196 ? -11.524 17.112 18.436 1.00 28.52 196 LEU A CA 1
ATOM 1569 C C . LEU A 1 196 ? -12.377 16.754 17.215 1.00 28.52 196 LEU A C 1
ATOM 1571 O O . LEU A 1 196 ? -11.875 16.342 16.177 1.00 28.52 196 LEU A O 1
ATOM 1575 N N . ARG A 1 197 ? -13.684 16.996 17.399 1.00 28.28 197 ARG A N 1
ATOM 1576 C CA . ARG A 1 197 ? -14.807 17.029 16.442 1.00 28.28 197 ARG A CA 1
ATOM 1577 C C . ARG A 1 197 ? -15.493 15.702 16.086 1.00 28.28 197 ARG A C 1
ATOM 1579 O O . ARG A 1 197 ? -15.366 15.160 14.996 1.00 28.28 197 ARG A O 1
ATOM 1586 N N . ARG A 1 198 ? -16.415 15.296 16.970 1.00 29.66 198 ARG A N 1
ATOM 1587 C CA . ARG A 1 198 ? -17.746 14.822 16.548 1.00 29.66 198 ARG A CA 1
ATOM 1588 C C . ARG A 1 198 ? -18.689 16.026 16.490 1.00 29.66 198 ARG A C 1
ATOM 1590 O O . ARG A 1 198 ? -18.806 16.740 17.479 1.00 29.66 198 ARG A O 1
ATOM 1597 N N . GLY A 1 199 ? -19.368 16.219 15.364 1.00 28.34 199 GLY A N 1
ATOM 1598 C CA . GLY A 1 199 ? -20.555 17.071 15.258 1.00 28.34 199 GLY A CA 1
ATOM 1599 C C . GLY A 1 199 ? -21.799 16.200 15.031 1.00 28.34 199 GLY A C 1
ATOM 1600 O O . GLY A 1 199 ? -21.713 15.255 14.243 1.00 28.34 199 GLY A O 1
ATOM 1601 N N . PRO A 1 200 ? -22.931 16.452 15.712 1.00 35.59 200 PRO A N 1
ATOM 1602 C CA . PRO A 1 200 ? -24.190 15.763 15.466 1.00 35.59 200 PRO A CA 1
ATOM 1603 C C . PRO A 1 200 ? -25.004 16.494 14.383 1.00 35.59 200 PRO A C 1
ATOM 1605 O O . PRO A 1 200 ? -24.987 17.718 14.314 1.00 35.59 200 PRO A O 1
ATOM 1608 N N . ASN A 1 201 ? -25.772 15.722 13.609 1.00 37.22 201 ASN A N 1
ATOM 1609 C CA . ASN A 1 201 ? -26.790 16.126 12.623 1.00 37.22 201 ASN A CA 1
ATOM 1610 C C . ASN A 1 201 ? -26.331 16.351 11.172 1.00 37.22 201 ASN A C 1
ATOM 1612 O O . ASN A 1 201 ? -26.024 17.461 10.751 1.00 37.22 201 ASN A O 1
ATOM 1616 N N . SER A 1 202 ? -26.509 15.315 10.347 1.00 28.06 202 SER A N 1
ATOM 1617 C CA . SER A 1 202 ? -26.900 15.491 8.946 1.00 28.06 202 SER A CA 1
ATOM 1618 C C . SER A 1 202 ? -27.956 14.448 8.546 1.00 28.06 202 SER A C 1
ATOM 1620 O O . SER A 1 202 ? -27.783 13.239 8.692 1.00 28.06 202 SER A O 1
ATOM 1622 N N . LYS A 1 203 ? -29.111 14.947 8.087 1.00 37.50 203 LYS A N 1
ATOM 1623 C CA . LYS A 1 203 ? -30.227 14.179 7.520 1.00 37.50 203 LYS A CA 1
ATOM 1624 C C . LYS A 1 203 ? -30.035 14.070 6.004 1.00 37.50 203 LYS A C 1
ATOM 1626 O O . LYS A 1 203 ? -30.669 14.819 5.275 1.00 37.50 203 LYS A O 1
ATOM 1631 N N . LEU A 1 204 ? -29.193 13.162 5.514 1.00 26.48 204 LEU A N 1
ATOM 1632 C CA . LEU A 1 204 ? -29.187 12.782 4.093 1.00 26.48 204 LEU A CA 1
ATOM 1633 C C . LEU A 1 204 ? -28.879 11.286 3.952 1.00 26.48 204 LEU A C 1
ATOM 1635 O O . LEU A 1 204 ? -27.809 10.818 4.331 1.00 26.48 204 LEU A O 1
ATOM 1639 N N . LYS A 1 205 ? -29.841 10.531 3.410 1.00 39.22 205 LYS A N 1
ATOM 1640 C CA . LYS A 1 205 ? -29.673 9.134 2.990 1.00 39.22 205 LYS A CA 1
ATOM 1641 C C . LYS A 1 205 ? -29.411 9.121 1.485 1.00 39.22 205 LYS A C 1
ATOM 1643 O O . LYS A 1 205 ? -30.277 9.533 0.722 1.00 39.22 205 LYS A O 1
ATOM 1648 N N . ALA A 1 206 ? -28.264 8.585 1.077 1.00 28.42 206 ALA A N 1
ATOM 1649 C CA . ALA A 1 206 ? -28.021 8.141 -0.290 1.00 28.42 206 ALA A CA 1
ATOM 1650 C C . ALA A 1 206 ? -27.515 6.693 -0.248 1.00 28.42 206 ALA A C 1
ATOM 1652 O O . ALA A 1 206 ? -26.499 6.377 0.371 1.00 28.42 206 ALA A O 1
ATOM 1653 N N . THR A 1 207 ? -28.294 5.798 -0.846 1.00 45.41 207 THR A N 1
ATOM 1654 C CA . THR A 1 207 ? -28.044 4.360 -0.938 1.00 45.41 207 THR A CA 1
ATOM 1655 C C . THR A 1 207 ? -27.164 4.045 -2.140 1.00 45.41 207 THR A C 1
ATOM 1657 O O . THR A 1 207 ? -27.637 4.105 -3.269 1.00 45.41 207 THR A O 1
ATOM 1660 N N . SER A 1 208 ? -25.918 3.647 -1.878 1.00 33.16 208 SER A N 1
ATOM 1661 C CA . SER A 1 208 ? -25.088 2.820 -2.771 1.00 33.16 208 SER A CA 1
ATOM 1662 C C . SER A 1 208 ? -23.849 2.299 -2.021 1.00 33.16 208 SER A C 1
ATOM 1664 O O . SER A 1 208 ? -22.713 2.476 -2.461 1.00 33.16 208 SER A O 1
ATOM 1666 N N . LEU A 1 209 ? -24.052 1.728 -0.828 1.00 38.97 209 LEU A N 1
ATOM 1667 C CA . LEU A 1 209 ? -22.975 1.119 -0.043 1.00 38.97 209 LEU A CA 1
ATOM 1668 C C . LEU A 1 209 ? -22.814 -0.357 -0.438 1.00 38.97 209 LEU A C 1
ATOM 1670 O O . LEU A 1 209 ? -23.798 -1.096 -0.365 1.00 38.97 209 LEU A O 1
ATOM 1674 N N . PRO A 1 210 ? -21.599 -0.807 -0.800 1.00 42.44 210 PRO A N 1
ATOM 1675 C CA . PRO A 1 210 ? -21.298 -2.220 -0.992 1.00 42.44 210 PRO A CA 1
ATOM 1676 C C . PRO A 1 210 ? -21.683 -3.061 0.242 1.00 42.44 210 PRO A C 1
ATOM 1678 O O . PRO A 1 210 ? -21.492 -2.597 1.376 1.00 42.44 210 PRO A O 1
ATOM 1681 N N . PRO A 1 211 ? -22.169 -4.307 0.072 1.00 46.34 211 PRO A N 1
ATOM 1682 C CA . PRO A 1 211 ? -22.733 -5.116 1.160 1.00 46.34 211 PRO A CA 1
ATOM 1683 C C . PRO A 1 211 ? -21.787 -5.285 2.356 1.00 46.34 211 PRO A C 1
ATOM 1685 O O . PRO A 1 211 ? -22.212 -5.248 3.509 1.00 46.34 211 PRO A O 1
ATOM 1688 N N . HIS A 1 212 ? -20.483 -5.405 2.096 1.00 50.66 212 HIS A N 1
ATOM 1689 C CA . HIS A 1 212 ? -19.471 -5.609 3.131 1.00 50.66 212 HIS A CA 1
ATOM 1690 C C . HIS A 1 212 ? -19.307 -4.401 4.070 1.00 50.66 212 HIS A C 1
ATOM 1692 O O . HIS A 1 212 ? -19.012 -4.584 5.248 1.00 50.66 212 HIS A O 1
ATOM 1698 N N . VAL A 1 213 ? -19.546 -3.173 3.596 1.00 48.81 213 VAL A N 1
ATOM 1699 C CA . VAL A 1 213 ? -19.477 -1.959 4.431 1.00 48.81 213 VAL A CA 1
ATOM 1700 C C . VAL A 1 213 ? -20.692 -1.873 5.356 1.00 48.81 213 VAL A C 1
ATOM 1702 O O . VAL A 1 213 ? -20.559 -1.498 6.521 1.00 48.81 213 VAL A O 1
ATOM 1705 N N . SER A 1 214 ? -21.867 -2.288 4.870 1.00 50.72 214 SER A N 1
ATOM 1706 C CA . SER A 1 214 ? -23.070 -2.406 5.700 1.00 50.72 214 SER A CA 1
ATOM 1707 C C . SER A 1 214 ? -22.886 -3.462 6.793 1.00 50.72 214 SER A C 1
ATOM 1709 O O . SER A 1 214 ? -23.167 -3.186 7.958 1.00 50.72 214 SER A O 1
ATOM 1711 N N . ILE A 1 215 ? -22.305 -4.616 6.446 1.00 65.50 215 ILE A N 1
ATOM 1712 C CA . ILE A 1 215 ? -21.969 -5.677 7.406 1.00 65.50 215 ILE A CA 1
ATOM 1713 C C . ILE A 1 215 ? -20.977 -5.164 8.458 1.00 65.50 215 ILE A C 1
ATOM 1715 O O . ILE A 1 215 ? -21.208 -5.346 9.648 1.00 65.50 215 ILE A O 1
ATOM 1719 N N . LEU A 1 216 ? -19.911 -4.460 8.061 1.00 63.41 216 LEU A N 1
ATOM 1720 C CA . LEU A 1 216 ? -18.939 -3.894 9.008 1.00 63.41 216 LEU A CA 1
ATOM 1721 C C . LEU A 1 216 ? -19.565 -2.851 9.944 1.00 63.41 216 LEU A C 1
ATOM 1723 O O . LEU A 1 216 ? -19.234 -2.809 11.129 1.00 63.41 216 LEU A O 1
ATOM 1727 N N . SER A 1 217 ? -20.498 -2.039 9.443 1.00 55.19 217 SER A N 1
ATOM 1728 C CA . SER A 1 217 ? -21.257 -1.102 10.274 1.00 55.19 217 SER A CA 1
ATOM 1729 C C . SER A 1 217 ? -22.154 -1.832 11.278 1.00 55.19 217 SER A C 1
ATOM 1731 O O . SER A 1 217 ? -22.165 -1.467 12.451 1.00 55.19 217 SER A O 1
ATOM 1733 N N . GLN A 1 218 ? -22.853 -2.888 10.850 1.00 69.94 218 GLN A N 1
ATOM 1734 C CA . GLN A 1 218 ? -23.677 -3.724 11.730 1.00 69.94 218 GLN A CA 1
ATOM 1735 C C . GLN A 1 218 ? -22.832 -4.444 12.785 1.00 69.94 218 GLN A C 1
ATOM 1737 O O . GLN A 1 218 ? -23.207 -4.468 13.952 1.00 69.94 218 GLN A O 1
ATOM 1742 N N . MET A 1 219 ? -21.662 -4.969 12.409 1.00 71.19 219 MET A N 1
ATOM 1743 C CA . MET A 1 219 ? -20.713 -5.589 13.339 1.00 71.19 219 MET A CA 1
ATOM 1744 C C . MET A 1 219 ? -20.200 -4.586 14.377 1.00 71.19 219 MET A C 1
ATOM 1746 O O . MET A 1 219 ? -20.116 -4.920 15.556 1.00 71.19 219 MET A O 1
ATOM 1750 N N . LYS A 1 220 ? -19.905 -3.347 13.966 1.00 73.88 220 LYS A N 1
ATOM 1751 C CA . LYS A 1 220 ? -19.480 -2.276 14.878 1.00 73.88 220 LYS A CA 1
ATOM 1752 C C . LYS A 1 220 ? -20.603 -1.847 15.825 1.00 73.88 220 LYS A C 1
ATOM 1754 O O . LYS A 1 220 ? -20.355 -1.595 17.001 1.00 73.88 220 LYS A O 1
ATOM 1759 N N . GLU A 1 221 ? -21.839 -1.788 15.338 1.00 80.69 221 GLU A N 1
ATOM 1760 C CA . GLU A 1 221 ? -23.009 -1.484 16.164 1.00 80.69 221 GLU A CA 1
ATOM 1761 C C . GLU A 1 221 ? -23.291 -2.598 17.182 1.00 80.69 221 GLU A C 1
ATOM 1763 O O . GLU A 1 221 ? -23.505 -2.315 18.362 1.00 80.69 221 GLU A O 1
ATOM 1768 N N . LEU A 1 222 ? -23.215 -3.860 16.749 1.00 80.12 222 LEU A N 1
ATOM 1769 C CA . LEU A 1 222 ? -23.278 -5.036 17.619 1.00 80.12 222 LEU A CA 1
ATOM 1770 C C . LEU A 1 222 ? -22.186 -4.993 18.687 1.00 80.12 222 LEU A C 1
ATOM 1772 O O . LEU A 1 222 ? -22.488 -5.159 19.862 1.00 80.12 222 LEU A O 1
ATOM 1776 N N . GLN A 1 223 ? -20.941 -4.699 18.306 1.00 85.69 223 GLN A N 1
ATOM 1777 C CA . GLN A 1 223 ? -19.823 -4.591 19.242 1.00 85.69 223 GLN A CA 1
ATOM 1778 C C . GLN A 1 223 ? -20.075 -3.526 20.321 1.00 85.69 223 GLN A C 1
ATOM 1780 O O . GLN A 1 223 ? -19.855 -3.790 21.502 1.00 85.69 223 GLN A O 1
ATOM 1785 N N . ASN A 1 224 ? -20.580 -2.350 19.937 1.00 82.75 224 ASN A N 1
ATOM 1786 C CA . ASN A 1 224 ? -20.894 -1.277 20.883 1.00 82.75 224 ASN A CA 1
ATOM 1787 C C . ASN A 1 224 ? -22.041 -1.658 21.833 1.00 82.75 224 ASN A C 1
ATOM 1789 O O . ASN A 1 224 ? -21.969 -1.381 23.030 1.00 82.75 224 ASN A O 1
ATOM 1793 N N . LYS A 1 225 ? -23.086 -2.321 21.318 1.00 86.25 225 LYS A N 1
ATOM 1794 C CA . LYS A 1 225 ? -24.198 -2.834 22.135 1.00 86.25 225 LYS A CA 1
ATOM 1795 C C . LYS A 1 225 ? -23.719 -3.894 23.132 1.00 86.25 225 LYS A C 1
ATOM 1797 O O . LYS A 1 225 ? -24.120 -3.856 24.295 1.00 86.25 225 LYS A O 1
ATOM 1802 N N . THR A 1 226 ? -22.828 -4.792 22.711 1.00 85.88 226 THR A N 1
ATOM 1803 C CA . THR A 1 226 ? -22.218 -5.803 23.586 1.00 85.88 226 THR A CA 1
ATOM 1804 C C . THR A 1 226 ? -21.386 -5.163 24.698 1.00 85.88 226 THR A C 1
ATOM 1806 O O . THR A 1 226 ? -21.571 -5.525 25.855 1.00 85.88 226 THR A O 1
ATOM 1809 N N . LEU A 1 227 ? -20.536 -4.177 24.383 1.00 87.31 227 LEU A N 1
ATOM 1810 C CA . LEU A 1 227 ? -19.756 -3.428 25.382 1.00 87.31 227 LEU A CA 1
ATOM 1811 C C . LEU A 1 227 ? -20.658 -2.757 26.428 1.00 87.31 227 LEU A C 1
ATOM 1813 O O . LEU A 1 227 ? -20.467 -2.971 27.620 1.00 87.31 227 LEU A O 1
ATOM 1817 N N . SER A 1 228 ? -21.703 -2.051 25.988 1.00 89.44 228 SER A N 1
ATOM 1818 C CA . SER A 1 228 ? -22.664 -1.415 26.902 1.00 89.44 228 SER A CA 1
ATOM 1819 C C . SER A 1 228 ? -23.429 -2.427 27.766 1.00 89.44 228 SER A C 1
ATOM 1821 O O . SER A 1 228 ? -23.773 -2.145 28.912 1.00 89.44 228 SER A O 1
ATOM 1823 N N . THR A 1 229 ? -23.702 -3.623 27.241 1.00 83.69 229 THR A N 1
ATOM 1824 C CA . THR A 1 229 ? -24.366 -4.684 28.014 1.00 83.69 229 THR A CA 1
ATOM 1825 C C . THR A 1 229 ? -23.434 -5.263 29.076 1.00 83.69 229 THR A C 1
ATOM 1827 O O . THR A 1 229 ? -23.880 -5.520 30.190 1.00 83.69 229 THR A O 1
ATOM 1830 N N . ILE A 1 230 ? -22.142 -5.416 28.764 1.00 87.12 230 ILE A N 1
ATOM 1831 C CA . ILE A 1 230 ? -21.124 -5.843 29.734 1.00 87.12 230 ILE A CA 1
ATOM 1832 C C . ILE A 1 230 ? -21.011 -4.822 30.872 1.00 87.12 230 ILE A C 1
ATOM 1834 O O . ILE A 1 230 ? -21.037 -5.220 32.031 1.00 87.12 230 ILE A O 1
ATOM 1838 N N . GLU A 1 231 ? -20.973 -3.522 30.567 1.00 87.69 231 GLU A N 1
ATOM 1839 C CA . GLU A 1 231 ? -20.938 -2.461 31.589 1.00 87.69 231 GLU A CA 1
ATOM 1840 C C . GLU A 1 231 ? -22.145 -2.532 32.538 1.00 87.69 231 GLU A C 1
ATOM 1842 O O . GLU A 1 231 ? -21.983 -2.476 33.755 1.00 87.69 231 GLU A O 1
ATOM 1847 N N . LYS A 1 232 ? -23.352 -2.757 32.004 1.00 89.62 232 LYS A N 1
ATOM 1848 C CA . LYS A 1 232 ? -24.565 -2.924 32.824 1.00 89.62 232 LYS A CA 1
ATOM 1849 C C . LYS A 1 232 ? -24.535 -4.188 33.684 1.00 89.62 232 LYS A C 1
ATOM 1851 O O . LYS A 1 232 ? -25.035 -4.180 34.804 1.00 89.62 232 LYS A O 1
ATOM 1856 N N . ILE A 1 233 ? -23.961 -5.282 33.179 1.00 88.31 233 ILE A N 1
ATOM 1857 C CA . ILE A 1 233 ? -23.790 -6.524 33.952 1.00 88.31 233 ILE A CA 1
ATOM 1858 C C . ILE A 1 233 ? -22.817 -6.300 35.116 1.00 88.31 233 ILE A C 1
ATOM 1860 O O . ILE A 1 233 ? -23.065 -6.777 36.221 1.00 88.31 233 ILE A O 1
ATOM 1864 N N . GLU A 1 234 ? -21.730 -5.566 34.886 1.00 86.94 234 GLU A N 1
ATOM 1865 C CA . GLU A 1 234 ? -20.742 -5.214 35.911 1.00 86.94 234 GLU A CA 1
ATOM 1866 C C . GLU A 1 234 ? -21.339 -4.333 37.020 1.00 86.94 234 GLU A C 1
ATOM 1868 O O . GLU A 1 234 ? -21.046 -4.548 38.200 1.00 86.94 234 GLU A O 1
ATOM 1873 N N . GLU A 1 235 ? -22.212 -3.392 36.653 1.00 88.94 235 GLU A N 1
ATOM 1874 C CA . GLU A 1 235 ? -22.952 -2.534 37.585 1.00 88.94 235 GLU A CA 1
ATOM 1875 C C . GLU A 1 235 ? -23.935 -3.347 38.441 1.00 88.94 235 GLU A C 1
ATOM 1877 O O . GLU A 1 235 ? -23.889 -3.292 39.671 1.00 88.94 235 GLU A O 1
ATOM 1882 N 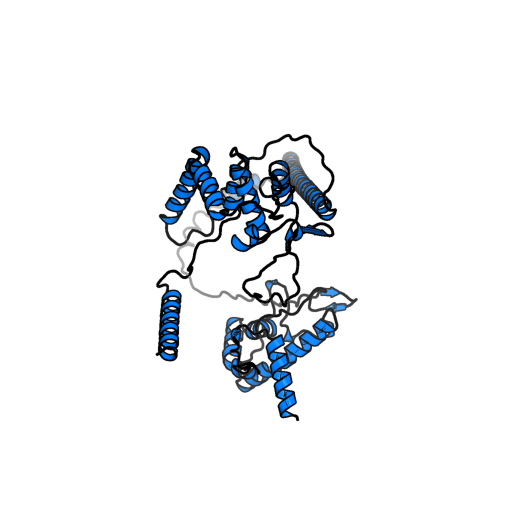N . VAL A 1 236 ? -24.750 -4.201 37.811 1.00 90.31 236 VAL A N 1
ATOM 1883 C CA . VAL A 1 236 ? -25.677 -5.097 38.524 1.00 90.31 236 VAL A CA 1
ATOM 1884 C C . VAL A 1 236 ? -24.922 -6.069 39.434 1.00 90.31 236 VAL A C 1
ATOM 1886 O O . VAL A 1 236 ? -25.363 -6.334 40.551 1.00 90.31 236 VAL A O 1
ATOM 1889 N N . ARG A 1 237 ? -23.762 -6.586 39.005 1.00 86.19 237 ARG A N 1
ATOM 1890 C CA . ARG A 1 237 ? -22.933 -7.471 39.836 1.00 86.19 237 ARG A CA 1
ATOM 1891 C C . ARG A 1 237 ? -22.428 -6.760 41.089 1.00 86.19 237 ARG A C 1
ATOM 1893 O O . ARG A 1 237 ? -22.481 -7.356 42.164 1.00 86.19 237 ARG A O 1
ATOM 1900 N N . HIS A 1 238 ? -21.948 -5.521 40.964 1.00 88.25 238 HIS A N 1
ATOM 1901 C CA . HIS A 1 238 ? -21.522 -4.732 42.123 1.00 88.25 238 HIS A CA 1
ATOM 1902 C C . HIS A 1 238 ? -22.671 -4.530 43.109 1.00 88.25 238 HIS A C 1
ATOM 1904 O O . HIS A 1 238 ? -22.480 -4.728 44.309 1.00 88.25 238 HIS A O 1
ATOM 1910 N N . GLU A 1 239 ? -23.866 -4.222 42.608 1.00 89.38 239 GLU A N 1
ATOM 1911 C CA . GLU A 1 239 ? -25.029 -3.997 43.462 1.00 89.38 239 GLU A CA 1
ATOM 1912 C C . GLU A 1 239 ? -25.489 -5.282 44.169 1.00 89.38 239 GLU A C 1
ATOM 1914 O O . GLU A 1 239 ? -25.788 -5.263 45.361 1.00 89.38 239 GLU A O 1
ATOM 1919 N N . ILE A 1 240 ? -25.463 -6.433 43.487 1.00 86.88 240 ILE A N 1
ATOM 1920 C CA . ILE A 1 240 ? -25.774 -7.735 44.102 1.00 86.88 240 ILE A CA 1
ATOM 1921 C C . ILE A 1 240 ? -24.782 -8.068 45.219 1.00 86.88 240 ILE A C 1
ATOM 1923 O O . ILE A 1 240 ? -25.204 -8.445 46.310 1.00 86.88 240 ILE A O 1
ATOM 1927 N N . VAL A 1 241 ? -23.474 -7.924 44.976 1.00 88.88 241 VAL A N 1
ATOM 1928 C CA . VAL A 1 241 ? -22.449 -8.208 45.996 1.00 88.88 241 VAL A CA 1
ATOM 1929 C C . VAL A 1 241 ? -22.631 -7.293 47.202 1.00 88.88 241 VAL A C 1
ATOM 1931 O O . VAL A 1 241 ? -22.613 -7.767 48.335 1.00 88.88 241 VAL A O 1
ATOM 1934 N N . LYS A 1 242 ? -22.874 -6.002 46.967 1.00 85.38 242 LYS A N 1
ATOM 1935 C CA . LYS A 1 242 ? -23.135 -5.026 48.026 1.00 85.38 242 LYS A CA 1
ATOM 1936 C C . LYS A 1 242 ? -24.367 -5.396 48.857 1.00 85.38 242 LYS A C 1
ATOM 1938 O O . LYS A 1 242 ? -24.304 -5.352 50.081 1.00 85.38 242 LYS A O 1
ATOM 1943 N N . ASN A 1 243 ? -25.456 -5.808 48.209 1.00 84.50 243 ASN A N 1
ATOM 1944 C CA . ASN A 1 243 ? -26.678 -6.230 48.895 1.00 84.50 243 ASN A CA 1
ATOM 1945 C C . ASN A 1 243 ? -26.477 -7.515 49.709 1.00 84.50 243 ASN A C 1
ATOM 1947 O O . ASN A 1 243 ? -26.983 -7.610 50.820 1.00 84.50 243 ASN A O 1
ATOM 1951 N N . ILE A 1 244 ? -25.704 -8.477 49.196 1.00 78.62 244 ILE A N 1
ATOM 1952 C CA . ILE A 1 244 ? -25.357 -9.707 49.924 1.00 78.62 244 ILE A CA 1
ATOM 1953 C C . ILE A 1 244 ? -24.519 -9.389 51.166 1.00 78.62 244 ILE A C 1
ATOM 1955 O O . ILE A 1 244 ? -24.811 -9.900 52.243 1.00 78.62 244 ILE A O 1
ATOM 1959 N N . VAL A 1 245 ? -23.489 -8.548 51.028 1.00 77.75 245 VAL A N 1
ATOM 1960 C CA . VAL A 1 245 ? -22.641 -8.130 52.156 1.00 77.75 245 VAL A CA 1
ATOM 1961 C C . VAL A 1 245 ? -23.480 -7.429 53.217 1.00 77.75 245 VAL A C 1
ATOM 1963 O O . VAL A 1 245 ? -23.406 -7.797 54.384 1.00 77.75 245 VAL A O 1
ATOM 1966 N N . ARG A 1 246 ? -24.346 -6.500 52.805 1.00 77.75 246 ARG A N 1
ATOM 1967 C CA . ARG A 1 246 ? -25.242 -5.794 53.718 1.00 77.75 246 ARG A CA 1
ATOM 1968 C C . ARG A 1 246 ? -26.214 -6.738 54.434 1.00 77.75 246 ARG A C 1
ATOM 1970 O O . ARG A 1 246 ? -26.385 -6.625 55.638 1.00 77.75 246 ARG A O 1
ATOM 1977 N N . GLU A 1 247 ? -26.804 -7.707 53.734 1.00 80.38 247 GLU A N 1
ATOM 1978 C CA . GLU A 1 247 ? -27.646 -8.737 54.364 1.00 80.38 247 GLU A CA 1
ATOM 1979 C C . GLU A 1 247 ? -26.865 -9.596 55.368 1.00 80.38 247 GLU A C 1
ATOM 1981 O O . GLU A 1 247 ? -27.409 -9.982 56.402 1.00 80.38 247 GLU A O 1
ATOM 1986 N N . PHE A 1 248 ? -25.594 -9.902 55.095 1.00 69.94 248 PHE A N 1
ATOM 1987 C CA . PHE A 1 248 ? -24.747 -10.611 56.054 1.00 69.94 248 PHE A CA 1
ATOM 1988 C C . PHE A 1 248 ? -24.416 -9.757 57.278 1.00 69.94 248 PHE A C 1
ATOM 1990 O O . PHE A 1 248 ? -24.437 -10.286 58.387 1.00 69.94 248 PHE A O 1
ATOM 1997 N N . GLU A 1 249 ? -24.165 -8.461 57.106 1.00 70.88 249 GLU A N 1
ATOM 1998 C CA . GLU A 1 249 ? -23.959 -7.515 58.208 1.00 70.88 249 GLU A CA 1
ATOM 1999 C C . GLU A 1 249 ? -25.230 -7.373 59.063 1.00 70.88 249 GLU A C 1
ATOM 2001 O O . GLU A 1 249 ? -25.180 -7.575 60.278 1.00 70.88 249 GLU A O 1
ATOM 2006 N N . ASP A 1 250 ? -26.388 -7.145 58.435 1.00 70.31 250 ASP A N 1
ATOM 2007 C CA . ASP A 1 250 ? -27.683 -6.990 59.111 1.00 70.31 250 ASP A CA 1
ATOM 2008 C C . ASP A 1 250 ? -28.078 -8.271 59.881 1.00 70.31 250 ASP A C 1
ATOM 2010 O O . ASP A 1 250 ? -28.550 -8.216 61.024 1.00 70.31 250 ASP A O 1
ATOM 2014 N N . ARG A 1 251 ? -27.818 -9.457 59.310 1.00 65.62 251 ARG A N 1
ATOM 2015 C CA . ARG A 1 251 ? -28.059 -10.748 59.986 1.00 65.62 251 ARG A CA 1
ATOM 2016 C C . ARG A 1 251 ? -27.026 -11.064 61.066 1.00 65.62 251 ARG A C 1
ATOM 2018 O O . ARG A 1 251 ? -27.394 -11.670 62.073 1.00 65.62 251 ARG A O 1
ATOM 2025 N N . ALA A 1 252 ? -25.769 -10.649 60.910 1.00 55.00 252 ALA A N 1
ATOM 2026 C CA . ALA A 1 252 ? -24.735 -10.820 61.933 1.00 55.00 252 ALA A CA 1
ATOM 2027 C C . ALA A 1 252 ? -25.028 -9.980 63.188 1.00 55.00 252 ALA A C 1
ATOM 2029 O O . ALA A 1 252 ? -24.800 -10.453 64.306 1.00 55.00 252 ALA A O 1
ATOM 2030 N N . ILE A 1 253 ? -25.623 -8.791 63.020 1.00 53.34 253 ILE A N 1
ATOM 2031 C CA . ILE A 1 253 ? -26.114 -7.951 64.125 1.00 53.34 253 ILE A CA 1
ATOM 2032 C C . ILE A 1 253 ? -27.252 -8.656 64.884 1.00 53.34 253 ILE A C 1
ATOM 2034 O O . ILE A 1 253 ? -27.274 -8.642 66.115 1.00 53.34 253 ILE A O 1
ATOM 2038 N N . SER A 1 254 ? -28.162 -9.338 64.178 1.00 50.72 254 SER A N 1
ATOM 2039 C CA . SER A 1 254 ? -29.263 -10.090 64.803 1.00 50.72 254 SER A CA 1
ATOM 2040 C C . SER A 1 254 ? -28.803 -11.397 65.478 1.00 50.72 254 SER A C 1
ATOM 2042 O O . SER A 1 254 ? -29.392 -11.824 66.470 1.00 50.72 254 SER A O 1
ATOM 2044 N N . ALA A 1 255 ? -27.712 -12.008 64.999 1.00 53.19 255 ALA A N 1
ATOM 2045 C CA . ALA A 1 255 ? -27.215 -13.306 65.465 1.00 53.19 255 ALA A CA 1
ATOM 2046 C C . ALA A 1 255 ? -26.074 -13.250 66.508 1.00 53.19 255 ALA A C 1
ATOM 2048 O O . ALA A 1 255 ? -25.543 -14.302 66.864 1.00 53.19 255 ALA A O 1
ATOM 2049 N N . ARG A 1 256 ? -25.656 -12.066 66.998 1.00 51.81 256 ARG A N 1
ATOM 2050 C CA . ARG A 1 256 ? -24.542 -11.890 67.971 1.00 51.81 256 ARG A CA 1
ATOM 2051 C C . ARG A 1 256 ? -23.247 -12.652 67.614 1.00 51.81 256 ARG A C 1
ATOM 2053 O O . ARG A 1 256 ? -22.481 -13.023 68.500 1.00 51.81 256 ARG A O 1
ATOM 2060 N N . THR A 1 257 ? -22.975 -12.886 66.330 1.00 48.28 257 THR A N 1
ATOM 2061 C CA . THR A 1 257 ? -21.829 -13.702 65.898 1.00 48.28 257 THR A CA 1
ATOM 2062 C C . THR A 1 257 ? -20.813 -12.851 65.127 1.00 48.28 257 THR A C 1
ATOM 2064 O O . THR A 1 257 ? -20.998 -12.561 63.954 1.00 48.28 257 THR A O 1
ATOM 2067 N N . VAL A 1 258 ? -19.761 -12.444 65.848 1.00 52.56 258 VAL A N 1
ATOM 2068 C CA . VAL A 1 258 ? -18.366 -12.159 65.438 1.00 52.56 258 VAL A CA 1
ATOM 2069 C C . VAL A 1 258 ? -18.136 -11.465 64.076 1.00 52.56 258 VAL A C 1
ATOM 2071 O O . VAL A 1 258 ? -17.989 -12.118 63.045 1.00 52.56 258 VAL A O 1
ATOM 2074 N N . THR A 1 259 ? -17.964 -10.139 64.089 1.00 61.66 259 THR A N 1
ATOM 2075 C CA . THR A 1 259 ? -17.345 -9.363 62.991 1.00 61.66 259 THR A CA 1
ATOM 2076 C C . THR A 1 259 ? -15.809 -9.412 63.065 1.00 61.66 259 THR A C 1
ATOM 2078 O O . THR A 1 259 ? -15.247 -9.740 64.110 1.00 61.66 259 THR A O 1
ATOM 2081 N N . TYR A 1 260 ? -15.110 -9.068 61.970 1.00 49.94 260 TYR A N 1
ATOM 2082 C CA . TYR A 1 260 ? -13.635 -8.999 61.929 1.00 49.94 260 TYR A CA 1
ATOM 2083 C C . TYR A 1 260 ? -13.069 -8.067 63.010 1.00 49.94 260 TYR A C 1
ATOM 2085 O O . TYR A 1 260 ? -12.119 -8.434 63.702 1.00 49.94 260 TYR A O 1
ATOM 2093 N N . ASP A 1 261 ? -13.708 -6.913 63.211 1.00 57.34 261 ASP A N 1
ATOM 2094 C CA . ASP A 1 261 ? -13.332 -5.959 64.256 1.00 57.34 261 ASP A CA 1
ATOM 2095 C C . ASP A 1 261 ? -13.624 -6.510 65.658 1.00 57.34 261 ASP A C 1
ATOM 2097 O O . ASP A 1 261 ? -12.773 -6.430 66.540 1.00 57.34 261 ASP A O 1
ATOM 2101 N N . GLY A 1 262 ? -14.756 -7.201 65.846 1.00 60.31 262 GLY A N 1
ATOM 2102 C CA . GLY A 1 262 ? -15.069 -7.872 67.111 1.00 60.31 262 GLY A CA 1
ATOM 2103 C C . GLY A 1 262 ? -14.082 -8.991 67.467 1.00 60.31 262 GLY A C 1
ATOM 2104 O O . GLY A 1 262 ? -13.772 -9.197 68.639 1.00 60.31 262 GLY A O 1
ATOM 2105 N N . LEU A 1 263 ? -13.537 -9.689 66.466 1.00 59.75 263 LEU A N 1
ATOM 2106 C CA . LEU A 1 263 ? -12.506 -10.711 66.663 1.00 59.75 263 LEU A CA 1
ATOM 2107 C C . LEU A 1 263 ? -11.119 -10.092 66.917 1.00 59.75 263 LEU A C 1
ATOM 2109 O O . LEU A 1 263 ? -10.347 -10.634 67.707 1.00 59.75 263 LEU A O 1
ATOM 2113 N N . GLN A 1 264 ? -10.803 -8.961 66.279 1.00 59.41 264 GLN A N 1
ATOM 2114 C CA . GLN A 1 264 ? -9.590 -8.173 66.538 1.00 59.41 264 GLN A CA 1
ATOM 2115 C C . GLN A 1 264 ? -9.573 -7.616 67.965 1.00 59.41 264 GLN A C 1
ATOM 2117 O O . GLN A 1 264 ? -8.551 -7.732 68.643 1.00 59.41 264 GLN A O 1
ATOM 2122 N N . ASP A 1 265 ? -10.697 -7.089 68.446 1.00 59.09 265 ASP A N 1
ATOM 2123 C CA . ASP A 1 265 ? -10.815 -6.561 69.807 1.00 59.09 265 ASP A CA 1
ATOM 2124 C C . ASP A 1 265 ? -10.813 -7.681 70.858 1.00 59.09 265 ASP A C 1
ATOM 2126 O O . ASP A 1 265 ? -10.116 -7.573 71.868 1.00 59.09 265 ASP A O 1
ATOM 2130 N N . ALA A 1 266 ? -11.478 -8.814 70.595 1.00 62.31 266 ALA A N 1
ATOM 2131 C CA . ALA A 1 266 ? -11.395 -9.994 71.462 1.00 62.31 266 ALA A CA 1
ATOM 2132 C C . ALA A 1 266 ? -9.964 -10.553 71.536 1.00 62.31 266 ALA A C 1
ATOM 2134 O O . ALA A 1 266 ? -9.471 -10.876 72.615 1.00 62.31 266 ALA A O 1
ATOM 2135 N N . ARG A 1 267 ? -9.253 -10.599 70.402 1.00 54.09 267 ARG A N 1
ATOM 2136 C CA . ARG A 1 267 ? -7.842 -10.997 70.350 1.00 54.09 267 ARG A CA 1
ATOM 2137 C C . ARG A 1 267 ? -6.943 -10.014 71.104 1.00 54.09 267 ARG A C 1
ATOM 2139 O O . ARG A 1 267 ? -6.000 -10.456 71.754 1.00 54.09 267 ARG A O 1
ATOM 2146 N N . ARG A 1 268 ? -7.215 -8.707 71.033 1.00 60.31 268 ARG A N 1
ATOM 2147 C CA . ARG A 1 268 ? -6.454 -7.674 71.754 1.00 60.31 268 ARG A CA 1
ATOM 2148 C C . ARG A 1 268 ? -6.654 -7.784 73.268 1.00 60.31 268 ARG A C 1
ATOM 2150 O O . ARG A 1 268 ? -5.679 -7.680 74.001 1.00 60.31 268 ARG A O 1
ATOM 2157 N N . ASN A 1 269 ? -7.871 -8.092 73.714 1.00 58.06 269 ASN A N 1
ATOM 2158 C CA . ASN A 1 269 ? -8.181 -8.299 75.130 1.00 58.06 269 ASN A CA 1
ATOM 2159 C C . ASN A 1 269 ? -7.581 -9.603 75.678 1.00 58.06 269 ASN A C 1
ATOM 2161 O O . ASN A 1 269 ? -6.957 -9.577 76.733 1.00 58.06 269 ASN A O 1
ATOM 2165 N N . CYS A 1 270 ? -7.651 -10.713 74.935 1.00 55.41 270 CYS A N 1
ATOM 2166 C CA . CYS A 1 270 ? -6.990 -11.958 75.344 1.00 55.41 270 CYS A CA 1
ATOM 2167 C C . CYS A 1 270 ? -5.456 -11.837 75.391 1.00 55.41 270 CYS A C 1
ATOM 2169 O O . CYS A 1 270 ? -4.816 -12.536 76.166 1.00 55.41 270 CYS A O 1
ATOM 2171 N N . LEU A 1 271 ? -4.853 -10.967 74.573 1.00 56.09 271 LEU A N 1
ATOM 2172 C CA . LEU A 1 271 ? -3.410 -10.693 74.608 1.00 56.09 271 LEU A CA 1
ATOM 2173 C C . LEU A 1 271 ? -3.001 -9.736 75.737 1.00 56.09 271 LEU A C 1
ATOM 2175 O O . LEU A 1 271 ? -1.843 -9.758 76.132 1.00 56.09 271 LEU A O 1
ATOM 2179 N N . ALA A 1 272 ? -3.920 -8.919 76.256 1.00 55.88 272 ALA A N 1
ATOM 2180 C CA . ALA A 1 272 ? -3.673 -8.063 77.417 1.00 55.88 272 ALA A CA 1
ATOM 2181 C C . ALA A 1 272 ? -3.774 -8.831 78.750 1.00 55.88 272 ALA A C 1
ATOM 2183 O O . ALA A 1 272 ? -3.156 -8.434 79.731 1.00 55.88 272 ALA A O 1
ATOM 2184 N N . GLU A 1 273 ? -4.528 -9.935 78.785 1.00 53.00 273 GLU A N 1
ATOM 2185 C CA . GLU A 1 273 ? -4.667 -10.799 79.970 1.00 53.00 273 GLU A CA 1
ATOM 2186 C C . GLU A 1 273 ? -3.483 -11.752 80.182 1.00 53.00 273 GLU A C 1
ATOM 2188 O O . GLU A 1 273 ? -3.289 -12.261 81.286 1.00 53.00 273 GLU A O 1
ATOM 2193 N N . VAL A 1 274 ? -2.676 -11.997 79.146 1.00 54.84 274 VAL A N 1
ATOM 2194 C CA . VAL A 1 274 ? -1.462 -12.808 79.251 1.00 54.84 274 VAL A CA 1
ATOM 2195 C C . VAL A 1 274 ? -0.274 -11.865 79.128 1.00 54.84 274 VAL A C 1
ATOM 2197 O O . VAL A 1 274 ? 0.011 -11.364 78.046 1.00 54.84 274 VAL A O 1
ATOM 2200 N N . ASP A 1 275 ? 0.392 -11.609 80.250 1.00 51.53 275 ASP A N 1
ATOM 2201 C CA . ASP A 1 275 ? 1.477 -10.636 80.445 1.00 51.53 275 ASP A CA 1
ATOM 2202 C C . ASP A 1 275 ? 2.763 -11.008 79.651 1.00 51.53 275 ASP A C 1
ATOM 2204 O O . ASP A 1 275 ? 3.807 -11.348 80.202 1.00 51.53 275 ASP A O 1
ATOM 2208 N N . ILE A 1 276 ? 2.678 -11.037 78.313 1.00 52.53 276 ILE A N 1
ATOM 2209 C CA . ILE A 1 276 ? 3.729 -11.497 77.375 1.00 52.53 276 ILE A CA 1
ATOM 2210 C C . ILE A 1 276 ? 4.568 -10.314 76.855 1.00 52.53 276 ILE A C 1
ATOM 2212 O O . ILE A 1 276 ? 5.421 -10.477 75.982 1.00 52.53 276 ILE A O 1
ATOM 2216 N N . HIS A 1 277 ? 4.404 -9.112 77.414 1.00 52.56 277 HIS A N 1
ATOM 2217 C CA . HIS A 1 277 ? 5.262 -7.981 77.049 1.00 52.56 277 HIS A CA 1
ATOM 2218 C C . HIS A 1 277 ? 6.755 -8.245 77.346 1.00 52.56 277 HIS A C 1
ATOM 2220 O O . HIS A 1 277 ? 7.607 -7.714 76.642 1.00 52.56 277 HIS A O 1
ATOM 2226 N N . ASP A 1 278 ? 7.072 -9.161 78.269 1.00 49.69 278 ASP A N 1
ATOM 2227 C CA . ASP A 1 278 ? 8.444 -9.474 78.706 1.00 49.69 278 ASP A CA 1
ATOM 2228 C C . ASP A 1 278 ? 9.181 -10.552 77.873 1.00 49.69 278 ASP A C 1
ATOM 2230 O O . ASP A 1 278 ? 10.367 -10.825 78.086 1.00 49.69 278 ASP A O 1
ATOM 2234 N N . LEU A 1 279 ? 8.506 -11.202 76.914 1.00 47.97 279 LEU A N 1
ATOM 2235 C CA . LEU A 1 279 ? 9.076 -12.310 76.122 1.00 47.97 279 LEU A CA 1
ATOM 2236 C C . LEU A 1 279 ? 9.534 -11.903 74.714 1.00 47.97 279 LEU A C 1
ATOM 2238 O O . LEU A 1 279 ? 10.360 -12.599 74.116 1.00 47.97 279 LEU A O 1
ATOM 2242 N N . VAL A 1 280 ? 9.040 -10.775 74.199 1.00 46.66 280 VAL A N 1
ATOM 2243 C CA . VAL A 1 280 ? 9.394 -10.252 72.867 1.00 46.66 280 VAL A CA 1
ATOM 2244 C C . VAL A 1 280 ? 10.786 -9.606 72.868 1.00 46.66 280 VAL A C 1
ATOM 2246 O O . VAL A 1 280 ? 11.524 -9.755 71.894 1.00 46.66 280 VAL A O 1
ATOM 2249 N N . ASP A 1 281 ? 11.212 -9.012 73.985 1.00 45.91 281 ASP A N 1
ATOM 2250 C CA . ASP A 1 281 ? 12.538 -8.387 74.098 1.00 45.91 281 ASP A CA 1
ATOM 2251 C C . ASP A 1 281 ? 13.679 -9.411 74.233 1.00 45.91 281 ASP A C 1
ATOM 2253 O O . ASP A 1 281 ? 14.804 -9.159 73.799 1.00 45.91 281 ASP A O 1
ATOM 2257 N N . LYS A 1 282 ? 13.397 -10.618 74.746 1.00 45.09 282 LYS A N 1
ATOM 2258 C CA . LYS A 1 282 ? 14.394 -11.699 74.884 1.00 45.09 282 LYS A CA 1
ATOM 2259 C C . LYS A 1 282 ? 14.626 -12.515 73.608 1.00 45.09 282 LYS A C 1
ATOM 2261 O O . LYS A 1 282 ? 15.636 -13.209 73.526 1.00 45.09 282 LYS A O 1
ATOM 2266 N N . HIS A 1 283 ? 13.737 -12.440 72.615 1.00 42.25 283 HIS A N 1
ATOM 2267 C CA . HIS A 1 283 ? 13.855 -13.223 71.374 1.00 42.25 283 HIS A CA 1
ATOM 2268 C C . HIS A 1 283 ? 14.616 -12.513 70.240 1.00 42.25 283 HIS A C 1
ATOM 2270 O O . HIS A 1 283 ? 14.969 -13.160 69.258 1.00 42.25 283 HIS A O 1
ATOM 2276 N N . ASN A 1 284 ? 14.931 -11.220 70.379 1.00 40.25 284 ASN A N 1
ATOM 2277 C CA . ASN A 1 284 ? 15.658 -10.452 69.356 1.00 40.25 284 ASN A CA 1
ATOM 2278 C C . ASN A 1 284 ? 17.196 -10.506 69.487 1.00 40.25 284 ASN A C 1
ATOM 2280 O O . ASN A 1 284 ? 17.891 -9.803 68.756 1.00 40.25 284 ASN A O 1
ATOM 2284 N N . ALA A 1 285 ? 17.745 -11.326 70.393 1.00 42.78 285 ALA A N 1
ATOM 2285 C CA . ALA A 1 285 ? 19.176 -11.331 70.725 1.00 42.78 285 ALA A CA 1
ATOM 2286 C C . ALA A 1 285 ? 19.952 -12.608 70.333 1.00 42.78 285 ALA A C 1
ATOM 2288 O O . ALA A 1 285 ? 21.061 -12.797 70.827 1.00 42.78 285 ALA A O 1
ATOM 2289 N N . ILE A 1 286 ? 19.425 -13.493 69.473 1.00 36.75 286 ILE A N 1
ATOM 2290 C CA . ILE A 1 286 ? 20.163 -14.698 69.038 1.00 36.75 286 ILE A CA 1
ATOM 2291 C C . ILE A 1 286 ? 20.138 -14.843 67.508 1.00 36.75 286 ILE A C 1
ATOM 2293 O O . ILE A 1 286 ? 19.106 -14.734 66.855 1.00 36.75 286 ILE A O 1
ATOM 2297 N N . GLU A 1 287 ? 21.342 -15.033 66.975 1.00 32.47 287 GLU A N 1
ATOM 2298 C CA . GLU A 1 287 ? 21.811 -14.855 65.602 1.00 32.47 287 GLU A CA 1
ATOM 2299 C C . GLU A 1 287 ? 21.242 -15.812 64.535 1.00 32.47 287 GLU A C 1
ATOM 2301 O O . GLU A 1 287 ? 20.776 -16.919 64.798 1.00 32.47 287 GLU A O 1
ATOM 2306 N N . SER A 1 288 ? 21.368 -15.367 63.278 1.00 31.98 288 SER A N 1
ATOM 2307 C CA . SER A 1 288 ? 21.104 -16.106 62.033 1.00 31.98 288 SER A CA 1
ATOM 2308 C C . SER A 1 288 ? 22.088 -17.264 61.791 1.00 31.98 288 SER A C 1
ATOM 2310 O O . SER A 1 288 ? 23.275 -17.120 62.084 1.00 31.98 288 SER A O 1
ATOM 2312 N N . PRO A 1 289 ? 21.658 -18.347 61.107 1.00 33.00 289 PRO A N 1
ATOM 2313 C CA . PRO A 1 289 ? 22.333 -18.705 59.850 1.00 33.00 289 PRO A CA 1
ATOM 2314 C C . PRO A 1 289 ? 21.429 -19.290 58.731 1.00 33.00 289 PRO A C 1
ATOM 2316 O O . PRO A 1 289 ? 20.665 -20.227 58.919 1.00 33.00 289 PRO A O 1
ATOM 2319 N N . THR A 1 290 ? 21.599 -18.710 57.538 1.00 25.75 290 THR A N 1
ATOM 2320 C CA . THR A 1 290 ? 21.905 -19.297 56.210 1.00 25.75 290 THR A CA 1
ATOM 2321 C C . THR A 1 290 ? 21.244 -20.590 55.644 1.00 25.75 290 THR A C 1
ATOM 2323 O O . THR A 1 290 ? 21.401 -21.680 56.172 1.00 25.75 290 THR A O 1
ATOM 2326 N N . VAL A 1 291 ? 20.757 -20.440 54.389 1.00 26.48 291 VAL A N 1
ATOM 2327 C CA . VAL A 1 291 ? 20.603 -21.392 53.242 1.00 26.48 291 VAL A CA 1
ATOM 2328 C C . VAL A 1 291 ? 19.546 -22.518 53.321 1.00 26.48 291 VAL A C 1
ATOM 2330 O O . VAL A 1 291 ? 19.730 -23.497 54.027 1.00 26.48 291 VAL A O 1
ATOM 2333 N N . GLN A 1 292 ? 18.527 -22.466 52.441 1.00 26.48 292 GLN A N 1
ATOM 2334 C CA . GLN A 1 292 ? 18.325 -23.368 51.274 1.00 26.48 292 GLN A CA 1
ATOM 2335 C C . GLN A 1 292 ? 16.952 -23.130 50.607 1.00 26.48 292 GLN A C 1
ATOM 2337 O O . GLN A 1 292 ? 15.920 -23.595 51.075 1.00 26.48 292 GLN A O 1
ATOM 2342 N N . ASN A 1 293 ? 16.955 -22.438 49.459 1.00 27.11 293 ASN A N 1
ATOM 2343 C CA . ASN A 1 293 ? 15.831 -22.418 48.519 1.00 27.11 293 ASN A CA 1
ATOM 2344 C C . ASN A 1 293 ? 15.917 -23.648 47.606 1.00 27.11 293 ASN A C 1
ATOM 2346 O O . ASN A 1 293 ? 16.781 -23.711 46.730 1.00 27.11 293 ASN A O 1
ATOM 2350 N N . SER A 1 294 ? 14.999 -24.596 47.767 1.00 28.00 294 SER A N 1
ATOM 2351 C CA . SER A 1 294 ? 14.735 -25.657 46.795 1.00 28.00 294 SER A CA 1
ATOM 2352 C C . SER A 1 294 ? 13.638 -25.207 45.823 1.00 28.00 294 SER A C 1
ATOM 2354 O O . SER A 1 294 ? 12.450 -25.463 46.002 1.00 28.00 294 SER A O 1
ATOM 2356 N N . THR A 1 295 ? 14.032 -24.526 44.746 1.00 26.61 295 THR A N 1
ATOM 2357 C CA . THR A 1 295 ? 13.147 -24.298 43.595 1.00 26.61 295 THR A CA 1
ATOM 2358 C C . THR A 1 295 ? 13.078 -25.587 42.773 1.00 26.61 295 THR A C 1
ATOM 2360 O O . THR A 1 295 ? 13.969 -25.876 41.977 1.00 26.61 295 THR A O 1
ATOM 2363 N N . SER A 1 296 ? 12.023 -26.379 42.966 1.00 29.48 296 SER A N 1
ATOM 2364 C CA . SER A 1 296 ? 11.636 -27.433 42.024 1.00 29.48 296 SER A CA 1
ATOM 2365 C C . SER A 1 296 ? 10.401 -26.977 41.247 1.00 29.48 296 SER A C 1
ATOM 2367 O O . SER A 1 296 ? 9.279 -27.024 41.738 1.00 29.48 296 SER A O 1
ATOM 2369 N N . THR A 1 297 ? 10.608 -26.485 40.027 1.00 30.56 297 THR A N 1
ATOM 2370 C CA . THR A 1 297 ? 9.540 -26.310 39.036 1.00 30.56 297 THR A CA 1
ATOM 2371 C C . THR A 1 297 ? 9.735 -27.350 37.936 1.00 30.56 297 THR A C 1
ATOM 2373 O O . THR A 1 297 ? 10.410 -27.131 36.930 1.00 30.56 297 THR A O 1
ATOM 2376 N N . ASP A 1 298 ? 9.166 -28.536 38.171 1.00 32.06 298 ASP A N 1
ATOM 2377 C CA . ASP A 1 298 ? 8.907 -29.552 37.145 1.00 32.06 298 ASP A CA 1
ATOM 2378 C C . ASP A 1 298 ? 7.793 -29.040 36.215 1.00 32.06 298 ASP A C 1
ATOM 2380 O O . ASP A 1 298 ? 6.631 -29.418 36.336 1.00 32.06 298 ASP A O 1
ATOM 2384 N N . ASP A 1 299 ? 8.135 -28.138 35.290 1.00 33.75 299 ASP A N 1
ATOM 2385 C CA . ASP A 1 299 ? 7.229 -27.731 34.212 1.00 33.75 299 ASP A CA 1
ATOM 2386 C C . ASP A 1 299 ? 7.201 -28.827 33.136 1.00 33.75 299 ASP A C 1
ATOM 2388 O O . ASP A 1 299 ? 7.938 -28.838 32.134 1.00 33.75 299 ASP A O 1
ATOM 2392 N N . ARG A 1 300 ? 6.315 -29.798 33.354 1.00 39.06 300 ARG A N 1
ATOM 2393 C CA . ARG A 1 300 ? 5.824 -30.699 32.312 1.00 39.06 300 ARG A CA 1
ATOM 2394 C C . ARG A 1 300 ? 5.026 -29.870 31.307 1.00 39.06 300 ARG A C 1
ATOM 2396 O O . ARG A 1 300 ? 3.821 -29.715 31.441 1.00 39.06 300 ARG A O 1
ATOM 2403 N N . VAL A 1 301 ? 5.695 -29.352 30.276 1.00 45.84 301 VAL A N 1
ATOM 2404 C CA . VAL A 1 301 ? 5.030 -28.769 29.101 1.00 45.84 301 VAL A CA 1
ATOM 2405 C C . VAL A 1 301 ? 4.206 -29.866 28.426 1.00 45.84 301 VAL A C 1
ATOM 2407 O O . VAL A 1 301 ? 4.727 -30.666 27.645 1.00 45.84 301 VAL A O 1
ATOM 2410 N N . THR A 1 302 ? 2.921 -29.935 28.755 1.00 47.47 302 THR A N 1
ATOM 2411 C CA . THR A 1 302 ? 1.935 -30.743 28.042 1.00 47.47 302 THR A CA 1
ATOM 2412 C C . THR A 1 302 ? 1.858 -30.200 26.611 1.00 47.47 302 THR A C 1
ATOM 2414 O O . THR A 1 302 ? 1.559 -29.018 26.438 1.00 47.47 302 THR A O 1
ATOM 2417 N N . PRO A 1 303 ? 2.163 -30.989 25.562 1.00 57.91 303 PRO A N 1
ATOM 2418 C CA . PRO A 1 303 ? 2.047 -30.506 24.191 1.00 57.91 303 PRO A CA 1
ATOM 2419 C C . PRO A 1 303 ? 0.590 -30.138 23.911 1.00 57.91 303 PRO A C 1
ATOM 2421 O O . PRO A 1 303 ? -0.288 -30.988 24.069 1.00 57.91 303 PRO A O 1
ATOM 2424 N N . SER A 1 304 ? 0.325 -28.898 23.496 1.00 64.62 304 SER A N 1
ATOM 2425 C CA . SER A 1 304 ? -1.028 -28.479 23.129 1.00 64.62 304 SER A CA 1
ATOM 2426 C C . SER A 1 304 ? -1.576 -29.385 22.028 1.00 64.62 304 SER A C 1
ATOM 2428 O O . SER A 1 304 ? -0.938 -29.609 20.994 1.00 64.62 304 SER A O 1
ATOM 2430 N N . THR A 1 305 ? -2.750 -29.959 22.286 1.00 76.75 305 THR A N 1
ATOM 2431 C CA . THR A 1 305 ? -3.449 -30.862 21.372 1.00 76.75 305 THR A CA 1
ATOM 2432 C C . THR A 1 305 ? -4.689 -30.167 20.832 1.00 76.75 305 THR A C 1
ATOM 2434 O O . THR A 1 305 ? -5.465 -29.568 21.567 1.00 76.75 305 THR A O 1
ATOM 2437 N N . PHE A 1 306 ? -4.869 -30.241 19.519 1.00 84.00 306 PHE A N 1
ATOM 2438 C CA . PHE A 1 306 ? -5.974 -29.637 18.787 1.00 84.00 306 PHE A CA 1
ATOM 2439 C C . PHE A 1 306 ? -6.831 -30.754 18.200 1.00 84.00 306 PHE A C 1
ATOM 2441 O O . PHE A 1 306 ? -6.295 -31.702 17.630 1.00 84.00 306 PHE A O 1
ATOM 2448 N N . PHE A 1 307 ? -8.152 -30.667 18.313 1.00 84.25 307 PHE A N 1
ATOM 2449 C CA . PHE A 1 307 ? -9.043 -31.693 17.776 1.00 84.25 307 PHE A CA 1
ATOM 2450 C C . PHE A 1 307 ? -9.640 -31.242 16.442 1.00 84.25 307 PHE A C 1
ATOM 2452 O O . PHE A 1 307 ? -10.423 -30.298 16.391 1.00 84.25 307 PHE A O 1
ATOM 2459 N N . TRP A 1 308 ? -9.261 -31.909 15.351 1.00 88.06 308 TRP A N 1
ATOM 2460 C CA . TRP A 1 308 ? -9.855 -31.697 14.028 1.00 88.06 308 TRP A CA 1
ATOM 2461 C C . TRP A 1 308 ? -9.659 -32.928 13.134 1.00 88.06 308 TRP A C 1
ATOM 2463 O O . TRP A 1 308 ? -8.762 -33.745 13.348 1.00 88.06 308 TRP A O 1
ATOM 2473 N N . ALA A 1 309 ? -10.537 -33.089 12.136 1.00 78.56 309 ALA A N 1
ATOM 2474 C CA . ALA A 1 309 ? -10.625 -34.299 11.305 1.00 78.56 309 ALA A CA 1
ATOM 2475 C C . ALA A 1 309 ? -10.758 -35.600 12.133 1.00 78.56 309 ALA A C 1
ATOM 2477 O O . ALA A 1 309 ? -10.150 -36.623 11.812 1.00 78.56 309 ALA A O 1
ATOM 2478 N N . GLY A 1 310 ? -11.526 -35.536 13.230 1.00 79.94 310 GLY A N 1
ATOM 2479 C CA . GLY A 1 310 ? -11.864 -36.684 14.079 1.00 79.94 310 GLY A CA 1
ATOM 2480 C C . GLY A 1 310 ? -10.710 -37.262 14.906 1.00 79.94 310 GLY A C 1
ATOM 2481 O O . GLY A 1 310 ? -10.832 -38.377 15.405 1.00 79.94 310 GLY A O 1
ATOM 2482 N N . ARG A 1 311 ? -9.573 -36.561 15.030 1.00 84.50 311 ARG A N 1
ATOM 2483 C CA . ARG A 1 311 ? -8.407 -37.002 15.817 1.00 84.50 311 ARG A CA 1
ATOM 2484 C C . ARG A 1 311 ? -7.742 -35.827 16.531 1.00 84.50 311 ARG A C 1
ATOM 2486 O O . ARG A 1 311 ? -7.854 -34.683 16.095 1.00 84.50 311 ARG A O 1
ATOM 2493 N N . PHE A 1 312 ? -6.996 -36.123 17.594 1.00 84.88 312 PHE A N 1
ATOM 2494 C CA . PHE A 1 312 ? -6.089 -35.156 18.211 1.00 84.88 312 PHE A CA 1
ATOM 2495 C C . PHE A 1 312 ? -4.848 -34.952 17.335 1.00 84.88 312 PHE A C 1
ATOM 2497 O O . PHE A 1 312 ? -4.243 -35.907 16.842 1.00 84.88 312 PHE A O 1
ATOM 2504 N N . ARG A 1 313 ? -4.489 -33.689 17.136 1.00 86.94 313 ARG A N 1
ATOM 2505 C CA . ARG A 1 313 ? -3.416 -33.193 16.272 1.00 86.94 313 ARG A CA 1
ATOM 2506 C C . ARG A 1 313 ? -2.529 -32.243 17.058 1.00 86.94 313 ARG A C 1
ATOM 2508 O O . ARG A 1 313 ? -2.964 -31.632 18.028 1.00 86.94 313 ARG A O 1
ATOM 2515 N N . ARG A 1 314 ? -1.280 -32.098 16.627 1.00 87.00 314 ARG A N 1
ATOM 2516 C CA . ARG A 1 314 ? -0.279 -31.249 17.307 1.00 87.00 314 ARG A CA 1
ATOM 2517 C C . ARG A 1 314 ? -0.288 -29.785 16.863 1.00 87.00 314 ARG A C 1
ATOM 2519 O O . ARG A 1 314 ? 0.465 -28.977 17.395 1.00 87.00 314 ARG A O 1
ATOM 2526 N N . VAL A 1 315 ? -1.103 -29.454 15.863 1.00 89.00 315 VAL A N 1
ATOM 2527 C CA . VAL A 1 315 ? -1.256 -28.099 15.318 1.00 89.00 315 VAL A CA 1
ATOM 2528 C C . VAL A 1 315 ? -2.732 -27.797 15.027 1.00 89.00 315 VAL A C 1
ATOM 2530 O O . VAL A 1 315 ? -3.496 -28.744 14.825 1.00 89.00 315 VAL A O 1
ATOM 2533 N N . PRO A 1 316 ? -3.138 -26.517 14.960 1.00 89.06 316 PRO A N 1
ATOM 2534 C CA . PRO A 1 316 ? -4.477 -26.101 14.527 1.00 89.06 316 PRO A CA 1
ATOM 2535 C C . PRO A 1 316 ? -4.835 -26.521 13.089 1.00 89.06 316 PRO A C 1
ATOM 2537 O O . PRO A 1 316 ? -3.952 -26.781 12.266 1.00 89.06 316 PRO A O 1
ATOM 2540 N N . SER A 1 317 ? -6.131 -26.541 12.757 1.00 87.50 317 SER A N 1
ATOM 2541 C CA . SER A 1 317 ? -6.640 -26.921 11.425 1.00 87.50 317 SER A CA 1
ATOM 2542 C C . SER A 1 317 ? -6.286 -25.926 10.312 1.00 87.50 317 SER A C 1
ATOM 2544 O O . SER A 1 317 ? -6.283 -26.292 9.140 1.00 87.50 317 SER A O 1
ATOM 2546 N N . ASP A 1 318 ? -5.941 -24.687 10.654 1.00 87.38 318 ASP A N 1
ATOM 2547 C CA . ASP A 1 318 ? -5.512 -23.623 9.743 1.00 87.38 318 ASP A CA 1
ATOM 2548 C C . ASP A 1 318 ? -3.980 -23.446 9.709 1.00 87.38 318 ASP A C 1
ATOM 2550 O O . ASP A 1 318 ? -3.461 -22.499 9.116 1.00 87.38 318 ASP A O 1
ATOM 2554 N N . PHE A 1 319 ? -3.222 -24.365 10.320 1.00 88.56 319 PHE A N 1
ATOM 2555 C CA . PHE A 1 319 ? -1.770 -24.254 10.420 1.00 88.56 319 PHE A CA 1
ATOM 2556 C C . PHE A 1 319 ? -1.065 -24.202 9.052 1.00 88.56 319 PHE A C 1
ATOM 2558 O O . PHE A 1 319 ? -1.206 -25.085 8.196 1.00 88.56 319 PHE A O 1
ATOM 2565 N N . VAL A 1 320 ? -0.191 -23.201 8.893 1.00 88.19 320 VAL A N 1
ATOM 2566 C CA . VAL A 1 320 ? 0.681 -23.030 7.723 1.00 88.19 320 VAL A CA 1
ATOM 2567 C C . VAL A 1 320 ? 2.144 -22.932 8.153 1.00 88.19 320 VAL A C 1
ATOM 2569 O O . VAL A 1 320 ? 2.517 -22.120 9.002 1.00 88.19 320 VAL A O 1
ATOM 2572 N N . LEU A 1 321 ? 3.008 -23.719 7.503 1.00 86.94 321 LEU A N 1
ATOM 2573 C CA . LEU A 1 321 ? 4.454 -23.679 7.731 1.00 86.94 321 LEU A CA 1
ATOM 2574 C C . LEU A 1 321 ? 5.044 -22.296 7.378 1.00 86.94 321 LEU A C 1
ATOM 2576 O O . LEU A 1 321 ? 4.890 -21.830 6.242 1.00 86.94 321 LEU A O 1
ATOM 2580 N N . PRO A 1 322 ? 5.792 -21.646 8.291 1.00 85.31 322 PRO A N 1
ATOM 2581 C CA . PRO A 1 322 ? 6.361 -20.326 8.033 1.00 85.31 322 PRO A CA 1
ATOM 2582 C C . PRO A 1 322 ? 7.333 -20.321 6.848 1.00 85.31 322 PRO A C 1
ATOM 2584 O O . PRO A 1 322 ? 8.342 -21.024 6.849 1.00 85.31 322 PRO A O 1
ATOM 2587 N N . THR A 1 323 ? 7.098 -19.463 5.851 1.00 79.44 323 THR A N 1
ATOM 2588 C CA . THR A 1 323 ? 7.960 -19.339 4.653 1.00 79.44 323 THR A CA 1
ATOM 2589 C C . THR A 1 323 ? 9.090 -18.319 4.875 1.00 79.44 323 THR A C 1
ATOM 2591 O O . THR A 1 323 ? 9.269 -17.365 4.122 1.00 79.44 323 THR A O 1
ATOM 2594 N N . ARG A 1 324 ? 9.844 -18.479 5.969 1.00 85.88 324 ARG A N 1
ATOM 2595 C CA . ARG A 1 324 ? 10.963 -17.592 6.353 1.00 85.88 324 ARG A CA 1
ATOM 2596 C C . ARG A 1 324 ? 12.316 -18.149 5.868 1.00 85.88 324 ARG A C 1
ATOM 2598 O O . ARG A 1 324 ? 12.366 -19.039 5.015 1.00 85.88 324 ARG A O 1
ATOM 2605 N N . CYS A 1 325 ? 13.427 -17.595 6.357 1.00 89.06 325 CYS A N 1
ATOM 2606 C CA . CYS A 1 325 ? 14.770 -18.107 6.071 1.00 89.06 325 CYS A CA 1
ATOM 2607 C C . CYS A 1 325 ? 15.033 -19.448 6.791 1.00 89.06 325 CYS A C 1
ATOM 2609 O O . CYS A 1 325 ? 14.283 -19.850 7.681 1.00 89.06 325 CYS A O 1
ATOM 2611 N N . VAL A 1 326 ? 16.112 -20.141 6.409 1.00 90.12 326 VAL A N 1
ATOM 2612 C CA . VAL A 1 326 ? 16.470 -21.459 6.975 1.00 90.12 326 VAL A CA 1
ATOM 2613 C C . VAL A 1 326 ? 16.770 -21.384 8.476 1.00 90.12 326 VAL A C 1
ATOM 2615 O O . VAL A 1 326 ? 16.372 -22.283 9.206 1.00 90.12 326 VAL A O 1
ATOM 2618 N N . ALA A 1 327 ? 17.397 -20.299 8.945 1.00 89.75 327 ALA A N 1
ATOM 2619 C CA . ALA A 1 327 ? 17.704 -20.094 10.363 1.00 89.75 327 ALA A CA 1
ATOM 2620 C C . ALA A 1 327 ? 16.435 -20.079 11.230 1.00 89.75 327 ALA A C 1
ATOM 2622 O O . ALA A 1 327 ? 16.352 -20.800 12.218 1.00 89.75 327 ALA A O 1
ATOM 2623 N N . ASN A 1 328 ? 15.410 -19.323 10.820 1.00 90.62 328 ASN A N 1
ATOM 2624 C CA . ASN A 1 328 ? 14.143 -19.270 11.551 1.00 90.62 328 ASN A CA 1
ATOM 2625 C C . ASN A 1 328 ? 13.430 -20.623 11.542 1.00 90.62 328 ASN A C 1
ATOM 2627 O O . ASN A 1 328 ? 12.863 -21.022 12.554 1.00 90.62 328 ASN A O 1
ATOM 2631 N N . LEU A 1 329 ? 13.461 -21.337 10.410 1.00 92.38 329 LEU A N 1
ATOM 2632 C CA . LEU A 1 329 ? 12.875 -22.672 10.352 1.00 92.38 329 LEU A CA 1
ATOM 2633 C C . LEU A 1 329 ? 13.629 -23.647 11.270 1.00 92.38 329 LEU A C 1
ATOM 2635 O O . LEU A 1 329 ? 12.981 -24.476 11.891 1.00 92.38 329 LEU A O 1
ATOM 2639 N N . TRP A 1 330 ? 14.956 -23.534 11.400 1.00 92.69 330 TRP A N 1
ATOM 2640 C CA . TRP A 1 330 ? 15.758 -24.357 12.316 1.00 92.69 330 TRP A CA 1
ATOM 2641 C C . TRP A 1 330 ? 15.404 -24.116 13.788 1.00 92.69 330 TRP A C 1
ATOM 2643 O O . TRP A 1 330 ? 15.249 -25.072 14.543 1.00 92.69 330 TRP A O 1
ATOM 2653 N N . VAL A 1 331 ? 15.203 -22.854 14.180 1.00 91.88 331 VAL A N 1
ATOM 2654 C CA . VAL A 1 331 ? 14.741 -22.508 15.534 1.00 91.88 331 VAL A CA 1
ATOM 2655 C C . VAL A 1 331 ? 13.383 -23.148 15.819 1.00 91.88 331 VAL A C 1
ATOM 2657 O O . VAL A 1 331 ? 13.250 -23.883 16.792 1.00 91.88 331 VAL A O 1
ATOM 2660 N N . LEU A 1 332 ? 12.403 -22.969 14.929 1.00 91.00 332 LEU A N 1
ATOM 2661 C CA . LEU A 1 332 ? 11.082 -23.593 15.078 1.00 91.00 332 LEU A CA 1
ATOM 2662 C C . LEU A 1 332 ? 11.151 -25.129 15.056 1.00 91.00 332 LEU A C 1
ATOM 2664 O O . LEU A 1 332 ? 10.395 -25.798 15.756 1.00 91.00 332 LEU A O 1
ATOM 2668 N N . TRP A 1 333 ? 12.063 -25.703 14.270 1.00 92.69 333 TRP A N 1
ATOM 2669 C CA . TRP A 1 333 ? 12.262 -27.149 14.175 1.00 92.69 333 TRP A CA 1
ATOM 2670 C C . TRP A 1 333 ? 12.696 -27.771 15.501 1.00 92.69 333 TRP A C 1
ATOM 2672 O O . TRP A 1 333 ? 12.260 -28.875 15.809 1.00 92.69 333 TRP A O 1
ATOM 2682 N N . ARG A 1 334 ? 13.516 -27.062 16.287 1.00 90.44 334 ARG A N 1
ATOM 2683 C CA . ARG A 1 334 ? 14.086 -27.551 17.553 1.00 90.44 334 ARG A CA 1
ATOM 2684 C C . ARG A 1 334 ? 13.324 -27.084 18.792 1.00 90.44 334 ARG A C 1
ATOM 2686 O O . ARG A 1 334 ? 13.201 -27.860 19.732 1.00 90.44 334 ARG A O 1
ATOM 2693 N N . CYS A 1 335 ? 12.833 -25.848 18.792 1.00 87.81 335 CYS A N 1
ATOM 2694 C CA . CYS A 1 335 ? 12.231 -25.207 19.965 1.00 87.81 335 CYS A CA 1
ATOM 2695 C C . CYS A 1 335 ? 10.707 -25.049 19.862 1.00 87.81 335 CYS A C 1
ATOM 2697 O O . CYS A 1 335 ? 10.060 -24.826 20.877 1.00 87.81 335 CYS A O 1
ATOM 2699 N N . GLY A 1 336 ? 10.122 -25.152 18.665 1.00 87.88 336 GLY A N 1
ATOM 2700 C CA . GLY A 1 336 ? 8.706 -24.844 18.459 1.00 87.88 336 GLY A CA 1
ATOM 2701 C C . GLY A 1 336 ? 8.419 -23.346 18.579 1.00 87.88 336 GLY A C 1
ATOM 2702 O O . GLY A 1 336 ? 9.292 -22.516 18.318 1.00 87.88 336 GLY A O 1
ATOM 2703 N N . ASN A 1 337 ? 7.186 -22.998 18.942 1.00 84.56 337 ASN A N 1
ATOM 2704 C CA . ASN A 1 337 ? 6.772 -21.626 19.222 1.00 84.56 337 ASN A CA 1
ATOM 2705 C C . ASN A 1 337 ? 5.852 -21.605 20.450 1.00 84.56 337 ASN A C 1
ATOM 2707 O O . ASN A 1 337 ? 4.696 -22.003 20.345 1.00 84.56 337 ASN A O 1
ATOM 2711 N N . ALA A 1 338 ? 6.359 -21.106 21.580 1.00 77.56 338 ALA A N 1
ATOM 2712 C CA . ALA A 1 338 ? 5.612 -21.031 22.835 1.00 77.56 338 ALA A CA 1
ATOM 2713 C C . ALA A 1 338 ? 4.382 -20.108 22.751 1.00 77.56 338 ALA A C 1
ATOM 2715 O O . ALA A 1 338 ? 3.312 -20.488 23.209 1.00 77.56 338 ALA A O 1
ATOM 2716 N N . GLU A 1 339 ? 4.502 -18.949 22.093 1.00 76.56 339 GLU A N 1
ATOM 2717 C CA . GLU A 1 339 ? 3.407 -17.978 21.920 1.00 76.56 339 GLU A CA 1
ATOM 2718 C C . GLU A 1 339 ? 2.220 -18.596 21.169 1.00 76.56 339 GLU A C 1
ATOM 2720 O O . GLU A 1 339 ? 1.063 -18.392 21.521 1.00 76.56 339 GLU A O 1
ATOM 2725 N N . LYS A 1 340 ? 2.514 -19.407 20.147 1.00 78.75 340 LYS A N 1
ATOM 2726 C CA . LYS A 1 340 ? 1.498 -20.119 19.357 1.00 78.75 340 LYS A CA 1
ATOM 2727 C C . LYS A 1 340 ? 1.189 -21.520 19.875 1.00 78.75 340 LYS A C 1
ATOM 2729 O O . LYS A 1 340 ? 0.487 -22.262 19.193 1.00 78.75 340 LYS A O 1
ATOM 2734 N N . GLN A 1 341 ? 1.752 -21.892 21.025 1.00 80.88 341 GLN A N 1
ATOM 2735 C CA . GLN A 1 341 ? 1.657 -23.229 21.608 1.00 80.88 341 GLN A CA 1
ATOM 2736 C C . GLN A 1 341 ? 1.978 -24.363 20.615 1.00 80.88 341 GLN A C 1
ATOM 2738 O O . GLN A 1 341 ? 1.367 -25.430 20.622 1.00 80.88 341 GLN A O 1
ATOM 2743 N N . LEU A 1 342 ? 2.935 -24.126 19.716 1.00 84.38 342 LEU A N 1
ATOM 2744 C CA . LEU A 1 342 ? 3.361 -25.108 18.727 1.00 84.38 342 LEU A CA 1
ATOM 2745 C C . LEU A 1 342 ? 4.557 -25.895 19.263 1.00 84.38 342 LEU A C 1
ATOM 2747 O O . LEU A 1 342 ? 5.563 -25.276 19.635 1.00 84.38 342 LEU A O 1
ATOM 2751 N N . PRO A 1 343 ? 4.517 -27.237 19.234 1.00 87.31 343 PRO A N 1
ATOM 2752 C CA . PRO A 1 343 ? 5.678 -28.036 19.585 1.00 87.31 343 PRO A CA 1
ATOM 2753 C C . PRO A 1 343 ? 6.802 -27.847 18.552 1.00 87.31 343 PRO A C 1
ATOM 2755 O O . PRO A 1 343 ? 6.570 -27.335 17.448 1.00 87.31 343 PRO A O 1
ATOM 2758 N N . PRO A 1 344 ? 8.032 -28.283 18.873 1.00 90.31 344 PRO A N 1
ATOM 2759 C CA . PRO A 1 344 ? 9.107 -28.387 17.894 1.00 90.31 344 PRO A CA 1
ATOM 2760 C C . PRO A 1 344 ? 8.635 -29.056 16.602 1.00 90.31 344 PRO A C 1
ATOM 2762 O O . PRO A 1 344 ? 8.073 -30.152 16.631 1.00 90.31 344 PRO A O 1
ATOM 2765 N N . LEU A 1 345 ? 8.868 -28.413 15.450 1.00 90.81 345 LEU A N 1
ATOM 2766 C CA . LEU A 1 345 ? 8.329 -28.911 14.175 1.00 90.81 345 LEU A CA 1
ATOM 2767 C C . LEU A 1 345 ? 8.890 -30.291 13.788 1.00 90.81 345 LEU A C 1
ATOM 2769 O O . LEU A 1 345 ? 8.284 -30.986 12.973 1.00 90.81 345 LEU A O 1
ATOM 2773 N N . CYS A 1 346 ? 10.016 -30.712 14.378 1.00 89.38 346 CYS A N 1
ATOM 2774 C CA . CYS A 1 346 ? 10.555 -32.062 14.217 1.00 89.38 346 CYS A CA 1
ATOM 2775 C C . CYS A 1 346 ? 9.607 -33.161 14.727 1.00 89.38 346 CYS A C 1
ATOM 2777 O O . CYS A 1 346 ? 9.687 -34.292 14.250 1.00 89.38 346 CYS A O 1
ATOM 2779 N N . MET A 1 347 ? 8.697 -32.819 15.645 1.00 88.38 347 MET A N 1
ATOM 2780 C CA . MET A 1 347 ? 7.701 -33.718 16.227 1.00 88.38 347 MET A CA 1
ATOM 2781 C C . MET A 1 347 ? 6.430 -33.854 15.381 1.00 88.38 347 MET A C 1
ATOM 2783 O O . MET A 1 347 ? 5.553 -34.627 15.756 1.00 88.38 347 MET A O 1
ATOM 2787 N N . LEU A 1 348 ? 6.276 -33.084 14.302 1.00 89.88 348 LEU A N 1
ATOM 2788 C CA . LEU A 1 348 ? 5.068 -33.115 13.478 1.00 89.88 348 LEU A CA 1
ATOM 2789 C C . LEU A 1 348 ? 5.134 -34.227 12.436 1.00 89.88 348 LEU A C 1
ATOM 2791 O O . LEU A 1 348 ? 6.148 -34.386 11.749 1.00 89.88 348 LEU A O 1
ATOM 2795 N N . ASP A 1 349 ? 4.018 -34.917 12.236 1.00 87.44 349 ASP A N 1
ATOM 2796 C CA . ASP A 1 349 ? 3.859 -35.910 11.181 1.00 87.44 349 ASP A CA 1
ATOM 2797 C C . ASP A 1 349 ? 3.016 -35.385 10.018 1.00 87.44 349 ASP A C 1
ATOM 2799 O O . ASP A 1 349 ? 2.343 -34.359 10.099 1.00 87.44 349 ASP A O 1
ATOM 2803 N N . GLY A 1 350 ? 3.045 -36.091 8.881 1.00 86.75 350 GLY A N 1
ATOM 2804 C CA . GLY A 1 350 ? 2.221 -35.713 7.725 1.00 86.75 350 GLY A CA 1
ATOM 2805 C C . GLY A 1 350 ? 0.727 -35.678 8.066 1.00 86.75 350 GLY A C 1
ATOM 2806 O O . GLY A 1 350 ? -0.019 -34.855 7.545 1.00 86.75 350 GLY A O 1
ATOM 2807 N N . VAL A 1 351 ? 0.295 -36.519 9.002 1.00 86.81 351 VAL A N 1
ATOM 2808 C CA . VAL A 1 351 ? -1.094 -36.559 9.462 1.00 86.81 351 VAL A CA 1
ATOM 2809 C C . VAL A 1 351 ? -1.497 -35.317 10.267 1.00 86.81 351 VAL A C 1
ATOM 2811 O O . VAL A 1 351 ? -2.685 -35.030 10.344 1.00 86.81 351 VAL A O 1
ATOM 2814 N N . ASP A 1 352 ? -0.538 -34.567 10.822 1.00 87.81 352 ASP A N 1
ATOM 2815 C CA . ASP A 1 352 ? -0.792 -33.299 11.518 1.00 87.81 352 ASP A CA 1
ATOM 2816 C C . ASP A 1 352 ? -1.010 -32.128 10.552 1.00 87.81 352 ASP A C 1
ATOM 2818 O O . ASP A 1 352 ? -1.349 -31.033 10.979 1.00 87.81 352 ASP A O 1
ATOM 2822 N N . MET A 1 353 ? -0.798 -32.307 9.246 1.00 91.19 353 MET A N 1
ATOM 2823 C CA . MET A 1 353 ? -0.916 -31.214 8.281 1.00 91.19 353 MET A CA 1
ATOM 2824 C C . MET A 1 353 ? -2.339 -31.108 7.713 1.00 91.19 353 MET A C 1
ATOM 2826 O O . MET A 1 353 ? -2.859 -32.118 7.233 1.00 91.19 353 MET A O 1
ATOM 2830 N N . PRO A 1 354 ? -2.935 -29.897 7.650 1.00 88.69 354 PRO A N 1
ATOM 2831 C CA . PRO A 1 354 ? -4.320 -29.709 7.197 1.00 88.69 354 PRO A CA 1
ATOM 2832 C C . PRO A 1 354 ? -4.628 -30.191 5.776 1.00 88.69 354 PRO A C 1
ATOM 2834 O O . PRO A 1 354 ? -5.762 -30.531 5.457 1.00 88.69 354 PRO A O 1
ATOM 2837 N N . ASN A 1 355 ? -3.631 -30.190 4.887 1.00 90.06 355 ASN A N 1
ATOM 2838 C CA . ASN A 1 355 ? -3.807 -30.567 3.488 1.00 90.06 355 ASN A CA 1
ATOM 2839 C C . ASN A 1 355 ? -2.536 -31.194 2.888 1.00 90.06 355 ASN A C 1
ATOM 2841 O O . ASN A 1 355 ? -1.424 -31.043 3.408 1.00 90.06 355 ASN A O 1
ATOM 2845 N N . ARG A 1 356 ? -2.693 -31.863 1.737 1.00 88.69 356 ARG A N 1
ATOM 2846 C CA . ARG A 1 356 ? -1.614 -32.567 1.014 1.00 88.69 356 ARG A CA 1
ATOM 2847 C C . ARG A 1 356 ? -0.448 -31.650 0.612 1.00 88.69 356 ARG A C 1
ATOM 2849 O O . ARG A 1 356 ? 0.699 -32.094 0.554 1.00 88.69 356 ARG A O 1
ATOM 2856 N N . ASN A 1 357 ? -0.709 -30.365 0.367 1.00 88.75 357 ASN A N 1
ATOM 2857 C CA . ASN A 1 357 ? 0.345 -29.399 0.051 1.00 88.75 357 ASN A CA 1
ATOM 2858 C C . ASN A 1 357 ? 1.215 -29.110 1.281 1.00 88.75 357 ASN A C 1
ATOM 2860 O O . ASN A 1 357 ? 2.442 -29.149 1.177 1.00 88.75 357 ASN A O 1
ATOM 2864 N N . SER A 1 358 ? 0.607 -28.899 2.450 1.00 89.25 358 SER A N 1
ATOM 2865 C CA . SER A 1 358 ? 1.311 -28.732 3.726 1.00 89.25 358 SER A CA 1
ATOM 2866 C C . SER A 1 358 ? 2.095 -29.990 4.115 1.00 89.25 358 SER A C 1
ATOM 2868 O O . SER A 1 358 ? 3.236 -29.874 4.558 1.00 89.25 358 SER A O 1
ATOM 2870 N N . GLN A 1 359 ? 1.566 -31.188 3.834 1.00 91.81 359 GLN A N 1
ATOM 2871 C CA . GLN A 1 359 ? 2.306 -32.453 3.977 1.00 91.81 359 GLN A CA 1
ATOM 2872 C C . GLN A 1 359 ? 3.593 -32.456 3.149 1.00 91.81 359 GLN A C 1
ATOM 2874 O O . GLN A 1 359 ? 4.678 -32.692 3.680 1.00 91.81 359 GLN A O 1
ATOM 2879 N N . LYS A 1 360 ? 3.495 -32.109 1.859 1.00 91.75 360 LYS A N 1
ATOM 2880 C CA . LYS A 1 360 ? 4.658 -32.008 0.967 1.00 91.75 360 LYS A CA 1
ATOM 2881 C C . LYS A 1 360 ? 5.668 -30.968 1.462 1.00 91.75 360 LYS A C 1
ATOM 2883 O O . LYS A 1 360 ? 6.874 -31.204 1.402 1.00 91.75 360 LYS A O 1
ATOM 2888 N N . ARG A 1 361 ? 5.194 -29.830 1.983 1.00 92.75 361 ARG A N 1
ATOM 2889 C CA . ARG A 1 361 ? 6.054 -28.791 2.573 1.00 92.75 361 ARG A CA 1
ATOM 2890 C C . ARG A 1 361 ? 6.768 -29.272 3.834 1.00 92.75 361 ARG A C 1
ATOM 2892 O O . ARG A 1 361 ? 7.948 -28.969 3.987 1.00 92.75 361 ARG A O 1
ATOM 2899 N N . LEU A 1 362 ? 6.111 -30.046 4.694 1.00 93.06 362 LEU A N 1
ATOM 2900 C CA . LEU A 1 362 ? 6.751 -30.649 5.864 1.00 93.06 362 LEU A CA 1
ATOM 2901 C C . LEU A 1 362 ? 7.840 -31.648 5.445 1.00 93.06 362 LEU A C 1
ATOM 2903 O O . LEU A 1 362 ? 8.933 -31.643 6.010 1.00 93.06 362 LEU A O 1
ATOM 2907 N N . SER A 1 363 ? 7.597 -32.445 4.399 1.00 93.12 363 SER A N 1
ATOM 2908 C CA . SER A 1 363 ? 8.619 -33.323 3.813 1.00 93.12 363 SER A CA 1
ATOM 2909 C C . SER A 1 363 ? 9.811 -32.541 3.244 1.00 93.12 363 SER A C 1
ATOM 2911 O O . SER A 1 363 ? 10.958 -32.948 3.435 1.00 93.12 363 SER A O 1
ATOM 2913 N N . ASP A 1 364 ? 9.567 -31.409 2.576 1.00 93.62 364 ASP A N 1
ATOM 2914 C CA . ASP A 1 364 ? 10.619 -30.507 2.085 1.00 93.62 364 ASP A CA 1
ATOM 2915 C C . ASP A 1 364 ? 11.448 -29.918 3.241 1.00 93.62 364 ASP A C 1
ATOM 2917 O O . ASP A 1 364 ? 12.679 -29.893 3.169 1.00 93.62 364 ASP A O 1
ATOM 2921 N N . ALA A 1 365 ? 10.787 -29.480 4.319 1.00 93.69 365 ALA A N 1
ATOM 2922 C CA . ALA A 1 365 ? 11.442 -28.977 5.524 1.00 93.69 365 ALA A CA 1
ATOM 2923 C C . ALA A 1 365 ? 12.318 -30.062 6.165 1.00 93.69 365 ALA A C 1
ATOM 2925 O O . ALA A 1 365 ? 13.504 -29.836 6.400 1.00 93.69 365 ALA A O 1
ATOM 2926 N N . ARG A 1 366 ? 11.772 -31.271 6.350 1.00 94.56 366 ARG A N 1
ATOM 2927 C CA . ARG A 1 366 ? 12.490 -32.423 6.912 1.00 94.56 366 ARG A CA 1
ATOM 2928 C C . ARG A 1 366 ? 13.722 -32.793 6.090 1.00 94.56 366 ARG A C 1
ATOM 2930 O O . ARG A 1 366 ? 14.773 -33.056 6.665 1.00 94.56 366 ARG A O 1
ATOM 2937 N N . TYR A 1 367 ? 13.622 -32.776 4.759 1.00 94.12 367 TYR A N 1
ATOM 2938 C CA . TYR A 1 367 ? 14.768 -33.005 3.871 1.00 94.12 367 TYR A CA 1
ATOM 2939 C C . TYR A 1 367 ? 15.913 -32.018 4.152 1.00 94.12 367 TYR A C 1
ATOM 2941 O O . TYR A 1 367 ? 17.070 -32.427 4.241 1.00 94.12 367 TYR A O 1
ATOM 2949 N N . LEU A 1 368 ? 15.602 -30.731 4.337 1.00 92.69 368 LEU A N 1
ATOM 2950 C CA . LEU A 1 368 ? 16.619 -29.724 4.638 1.00 92.69 368 LEU A CA 1
ATOM 2951 C C . LEU A 1 368 ? 17.183 -29.881 6.055 1.00 92.69 368 LEU A C 1
ATOM 2953 O O . LEU A 1 368 ? 18.397 -29.804 6.239 1.00 92.69 368 LEU A O 1
ATOM 2957 N N . MET A 1 369 ? 16.312 -30.114 7.041 1.00 94.25 369 MET A N 1
ATOM 2958 C CA . MET A 1 369 ? 16.703 -30.173 8.451 1.00 94.25 369 MET A CA 1
ATOM 2959 C C . MET A 1 369 ? 17.528 -31.400 8.791 1.00 94.25 369 MET A C 1
ATOM 2961 O O . MET A 1 369 ? 18.508 -31.257 9.514 1.00 94.25 369 MET A O 1
ATOM 2965 N N . LYS A 1 370 ? 17.262 -32.551 8.167 1.00 92.88 370 LYS A N 1
ATOM 2966 C CA . LYS A 1 370 ? 18.108 -33.743 8.323 1.00 92.88 370 LYS A CA 1
ATOM 2967 C C . LYS A 1 370 ? 19.575 -33.490 7.955 1.00 92.88 370 LYS A C 1
ATOM 2969 O O . LYS A 1 370 ? 20.465 -34.079 8.554 1.00 92.88 370 LYS A O 1
ATOM 2974 N N . ARG A 1 371 ? 19.854 -32.591 7.002 1.00 92.94 371 ARG A N 1
ATOM 2975 C CA . ARG A 1 371 ? 21.234 -32.234 6.613 1.00 92.94 371 ARG A CA 1
ATOM 2976 C C . ARG A 1 371 ? 21.928 -31.385 7.681 1.00 92.94 371 ARG A C 1
ATOM 2978 O O . ARG A 1 371 ? 23.125 -31.542 7.896 1.00 92.94 371 ARG A O 1
ATOM 2985 N N . LEU A 1 372 ? 21.187 -30.503 8.351 1.00 92.06 372 LEU A N 1
ATOM 2986 C CA . LEU A 1 372 ? 21.696 -29.736 9.492 1.00 92.06 372 LEU A CA 1
ATOM 2987 C C . LEU A 1 372 ? 21.866 -30.627 10.727 1.00 92.06 372 LEU A C 1
ATOM 2989 O O . LEU A 1 372 ? 22.892 -30.534 11.393 1.00 92.06 372 LEU A O 1
ATOM 2993 N N . GLU A 1 373 ? 20.909 -31.521 10.990 1.00 92.69 373 GLU A N 1
ATOM 2994 C CA . GLU A 1 373 ? 20.986 -32.507 12.072 1.00 92.69 373 GLU A CA 1
AT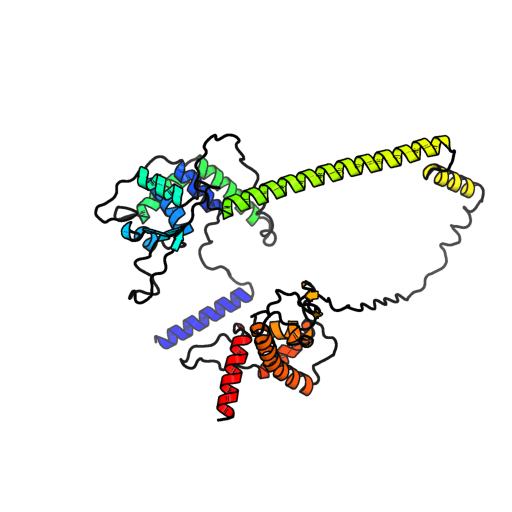OM 2995 C C . GLU A 1 373 ? 22.190 -33.430 11.895 1.00 92.69 373 GLU A C 1
ATOM 2997 O O . GLU A 1 373 ? 22.936 -33.612 12.845 1.00 92.69 373 GLU A O 1
ATOM 3002 N N . ALA A 1 374 ? 22.459 -33.928 10.684 1.00 91.00 374 ALA A N 1
ATOM 3003 C CA . ALA A 1 374 ? 23.622 -34.777 10.424 1.00 91.00 374 ALA A CA 1
ATOM 3004 C C . ALA A 1 374 ? 24.952 -34.094 10.802 1.00 91.00 374 ALA A C 1
ATOM 3006 O O . ALA A 1 374 ? 25.779 -34.695 11.484 1.00 91.00 374 ALA A O 1
ATOM 3007 N N . ILE A 1 375 ? 25.144 -32.822 10.422 1.00 89.44 375 ILE A N 1
ATOM 3008 C CA . ILE A 1 375 ? 26.355 -32.066 10.793 1.00 89.44 375 ILE A CA 1
ATOM 3009 C C . ILE A 1 375 ? 26.373 -31.744 12.290 1.00 89.44 375 ILE A C 1
ATOM 3011 O O . ILE A 1 375 ? 27.425 -31.824 12.921 1.00 89.44 375 ILE A O 1
ATOM 3015 N N . GLY A 1 376 ? 25.224 -31.382 12.864 1.00 89.50 376 GLY A N 1
ATOM 3016 C CA . GLY A 1 376 ? 25.105 -31.097 14.290 1.00 89.50 376 GLY A CA 1
ATOM 3017 C C . GLY A 1 376 ? 25.447 -32.313 15.150 1.00 89.50 376 GLY A C 1
ATOM 3018 O O . GLY A 1 376 ? 26.190 -32.173 16.119 1.00 89.50 376 GLY A O 1
ATOM 3019 N N . THR A 1 377 ? 24.958 -33.497 14.773 1.00 89.75 377 THR A N 1
ATOM 3020 C CA . THR A 1 377 ? 25.265 -34.773 15.430 1.00 89.75 377 THR A CA 1
ATOM 3021 C C . THR A 1 377 ? 26.737 -35.127 15.265 1.00 89.75 377 THR A C 1
ATOM 3023 O O . THR A 1 377 ? 27.395 -35.400 16.259 1.00 89.75 377 THR A O 1
ATOM 3026 N N . ALA A 1 378 ? 27.290 -35.034 14.050 1.00 88.94 378 ALA A N 1
ATOM 3027 C CA . ALA A 1 378 ? 28.706 -35.323 13.802 1.00 88.94 378 ALA A CA 1
ATOM 3028 C C . ALA A 1 378 ? 29.659 -34.424 14.613 1.00 88.94 378 ALA A C 1
ATOM 3030 O O . ALA A 1 378 ? 30.785 -34.811 14.903 1.00 88.94 378 ALA A O 1
ATOM 3031 N N . ARG A 1 379 ? 29.211 -33.219 14.986 1.00 89.31 379 ARG A N 1
ATOM 3032 C CA . ARG A 1 379 ? 29.964 -32.270 15.819 1.00 89.31 379 ARG A CA 1
ATOM 3033 C C . ARG A 1 379 ? 29.568 -32.292 17.298 1.00 89.31 379 ARG A C 1
ATOM 3035 O O . ARG A 1 379 ? 30.034 -31.438 18.044 1.00 89.31 379 ARG A O 1
ATOM 3042 N N . ASN A 1 380 ? 28.700 -33.217 17.715 1.00 89.56 380 ASN A N 1
ATOM 3043 C CA . ASN A 1 380 ? 28.180 -33.329 19.084 1.00 89.56 380 ASN A CA 1
ATOM 3044 C C . ASN A 1 380 ? 27.545 -32.030 19.628 1.00 89.56 380 ASN A C 1
ATOM 3046 O O . ASN A 1 380 ? 27.626 -31.721 20.814 1.00 89.56 380 ASN A O 1
ATOM 3050 N N . LEU A 1 381 ? 26.893 -31.252 18.756 1.00 87.06 381 LEU A N 1
ATOM 3051 C CA . LEU A 1 381 ? 26.299 -29.951 19.097 1.00 87.06 381 LEU A CA 1
ATOM 3052 C C . LEU A 1 381 ? 24.805 -30.029 19.464 1.00 87.06 381 LEU A C 1
ATOM 3054 O O . LEU A 1 381 ? 24.212 -29.030 19.878 1.00 87.06 381 LEU A O 1
ATOM 3058 N N . LEU A 1 382 ? 24.165 -31.185 19.267 1.00 85.62 382 LEU A N 1
ATOM 3059 C CA . LEU A 1 382 ? 22.726 -31.361 19.467 1.00 85.62 382 LEU A CA 1
ATOM 3060 C C . LEU A 1 382 ? 22.431 -31.934 20.854 1.00 85.62 382 LEU A C 1
ATOM 3062 O O . LEU A 1 382 ? 22.941 -32.988 21.215 1.00 85.62 382 LEU A O 1
ATOM 3066 N N . ARG A 1 383 ? 21.541 -31.272 21.599 1.00 81.56 383 ARG A N 1
ATOM 3067 C CA . ARG A 1 383 ? 21.016 -31.749 22.892 1.00 81.56 383 ARG A CA 1
ATOM 3068 C C . ARG A 1 383 ? 19.491 -31.833 22.854 1.00 81.56 383 ARG A C 1
ATOM 3070 O O . ARG A 1 383 ? 18.859 -31.197 22.011 1.00 81.56 383 ARG A O 1
ATOM 3077 N N . ARG A 1 384 ? 18.898 -32.628 23.756 1.00 70.44 384 ARG A N 1
ATOM 3078 C CA . ARG A 1 384 ? 17.440 -32.867 23.814 1.00 70.44 384 ARG A CA 1
ATOM 3079 C C . ARG A 1 384 ? 16.642 -31.608 24.168 1.00 70.44 384 ARG A C 1
ATOM 3081 O O . ARG A 1 384 ? 15.565 -31.409 23.623 1.00 70.44 384 ARG A O 1
ATOM 3088 N N . ARG A 1 385 ? 17.174 -30.762 25.051 1.00 73.12 385 ARG A N 1
ATOM 3089 C CA . ARG A 1 385 ? 16.648 -29.427 25.360 1.00 73.12 385 ARG A CA 1
ATOM 3090 C C . ARG A 1 385 ? 17.760 -28.422 25.094 1.00 73.12 385 ARG A C 1
ATOM 3092 O O . ARG A 1 385 ? 18.874 -28.623 25.568 1.00 73.12 385 ARG A O 1
ATOM 3099 N N . GLN A 1 386 ? 17.471 -27.414 24.281 1.00 81.50 386 GLN A N 1
ATOM 3100 C CA . GLN A 1 386 ? 18.400 -26.336 23.953 1.00 81.50 386 GLN A CA 1
ATOM 3101 C C . GLN A 1 386 ? 17.649 -25.015 23.992 1.00 81.50 386 GLN A C 1
ATOM 3103 O O . GLN A 1 386 ? 16.492 -24.959 23.562 1.00 81.50 386 GLN A O 1
ATOM 3108 N N . THR A 1 387 ? 18.303 -23.965 24.485 1.00 86.00 387 THR A N 1
ATOM 3109 C CA . THR A 1 387 ? 17.728 -22.616 24.425 1.00 86.00 387 THR A CA 1
ATOM 3110 C C . THR A 1 387 ? 17.729 -22.102 22.985 1.00 86.00 387 THR A C 1
ATOM 3112 O O . THR A 1 387 ? 18.432 -22.628 22.112 1.00 86.00 387 THR A O 1
ATOM 3115 N N . VAL A 1 388 ? 16.947 -21.057 22.709 1.00 86.31 388 VAL A N 1
ATOM 3116 C CA . VAL A 1 388 ? 16.902 -20.446 21.371 1.00 86.31 388 VAL A CA 1
ATOM 3117 C C . VAL A 1 388 ? 18.298 -19.971 20.949 1.00 86.31 388 VAL A C 1
ATOM 3119 O O . VAL A 1 388 ? 18.710 -20.190 19.808 1.00 86.31 388 VAL A O 1
ATOM 3122 N N . GLU A 1 389 ? 19.069 -19.404 21.877 1.00 86.25 389 GLU A N 1
ATOM 3123 C CA . GLU A 1 389 ? 20.435 -18.920 21.657 1.00 86.25 389 GLU A CA 1
ATOM 3124 C C . GLU A 1 389 ? 21.379 -20.067 21.285 1.00 86.25 389 GLU A C 1
ATOM 3126 O O . GLU A 1 389 ? 22.172 -19.949 20.346 1.00 86.25 389 GLU A O 1
ATOM 3131 N N . GLU A 1 390 ? 21.281 -21.202 21.979 1.00 87.06 390 GLU A N 1
ATOM 3132 C CA . GLU A 1 390 ? 22.054 -22.401 21.657 1.00 87.06 390 GLU A CA 1
ATOM 3133 C C . GLU A 1 390 ? 21.715 -22.926 20.262 1.00 87.06 390 GLU A C 1
ATOM 3135 O O . GLU A 1 390 ? 22.618 -23.202 19.472 1.00 87.06 390 GLU A O 1
ATOM 3140 N N . VAL A 1 391 ? 20.430 -23.002 19.913 1.00 89.44 391 VAL A N 1
ATOM 3141 C CA . VAL A 1 391 ? 19.982 -23.477 18.596 1.00 89.44 391 VAL A CA 1
ATOM 3142 C C . VAL A 1 391 ? 20.467 -22.563 17.465 1.00 89.44 391 VAL A C 1
ATOM 3144 O O . VAL A 1 391 ? 20.868 -23.056 16.403 1.00 89.44 391 VAL A O 1
ATOM 3147 N N . VAL A 1 392 ? 20.513 -21.246 17.688 1.00 90.19 392 VAL A N 1
ATOM 3148 C CA . VAL A 1 392 ? 21.099 -20.281 16.742 1.00 90.19 392 VAL A CA 1
ATOM 3149 C C . VAL A 1 392 ? 22.610 -20.494 16.591 1.00 90.19 392 VAL A C 1
ATOM 3151 O O . VAL A 1 392 ? 23.112 -20.483 15.460 1.00 90.19 392 VAL A O 1
ATOM 3154 N N . ARG A 1 393 ? 23.341 -20.760 17.685 1.00 89.19 393 ARG A N 1
ATOM 3155 C CA . ARG A 1 393 ? 24.778 -21.101 17.630 1.00 89.19 393 ARG A CA 1
ATOM 3156 C C . ARG A 1 393 ? 25.029 -22.385 16.836 1.00 89.19 393 ARG A C 1
ATOM 3158 O O . ARG A 1 393 ? 25.894 -22.402 15.957 1.00 89.19 393 ARG A O 1
ATOM 3165 N N . VAL A 1 394 ? 24.226 -23.427 17.067 1.00 89.75 394 VAL A N 1
ATOM 3166 C CA . VAL A 1 394 ? 24.281 -24.684 16.298 1.00 89.75 394 VAL A CA 1
ATOM 3167 C C . VAL A 1 394 ? 24.067 -24.418 14.808 1.00 89.75 394 VAL A C 1
ATOM 3169 O O . VAL A 1 394 ? 24.819 -24.927 13.973 1.00 89.75 394 VAL A O 1
ATOM 3172 N N . TYR A 1 395 ? 23.080 -23.589 14.452 1.00 91.81 395 TYR A N 1
ATOM 3173 C CA . TYR A 1 395 ? 22.829 -23.232 13.056 1.00 91.81 395 TYR A CA 1
ATOM 3174 C C . TYR A 1 395 ? 24.022 -22.522 12.413 1.00 91.81 395 TYR A C 1
ATOM 3176 O O . TYR A 1 395 ? 24.396 -22.860 11.290 1.00 91.81 395 TYR A O 1
ATOM 3184 N N . ALA A 1 396 ? 24.638 -21.558 13.103 1.00 89.88 396 ALA A N 1
ATOM 3185 C CA . ALA A 1 396 ? 25.802 -20.844 12.583 1.00 89.88 396 ALA A CA 1
ATOM 3186 C C . ALA A 1 396 ? 26.941 -21.819 12.239 1.00 89.88 396 ALA A C 1
ATOM 3188 O O . ALA A 1 396 ? 27.477 -21.765 11.126 1.00 89.88 396 ALA A O 1
ATOM 3189 N N . ALA A 1 397 ? 27.214 -22.776 13.134 1.00 87.88 397 ALA A N 1
ATOM 3190 C CA . ALA A 1 397 ? 28.199 -23.830 12.918 1.00 87.88 397 ALA A CA 1
ATOM 3191 C C . ALA A 1 397 ? 27.828 -24.745 11.735 1.00 87.88 397 ALA A C 1
ATOM 3193 O O . ALA A 1 397 ? 28.692 -25.092 10.927 1.00 87.88 397 ALA A O 1
ATOM 3194 N N . CYS A 1 398 ? 26.551 -25.107 11.587 1.00 89.12 398 CYS A N 1
ATOM 3195 C CA . CYS A 1 398 ? 26.080 -26.055 10.569 1.00 89.12 398 CYS A CA 1
ATOM 3196 C C . CYS A 1 398 ? 25.671 -25.399 9.236 1.00 89.12 398 CYS A C 1
ATOM 3198 O O . CYS A 1 398 ? 25.321 -26.095 8.284 1.00 89.12 398 CYS A O 1
ATOM 3200 N N . SER A 1 399 ? 25.736 -24.069 9.127 1.00 86.94 399 SER A N 1
ATOM 3201 C CA . SER A 1 399 ? 25.238 -23.302 7.973 1.00 86.94 399 SER A CA 1
ATOM 3202 C C . SER A 1 399 ? 25.876 -23.688 6.631 1.00 86.94 399 SER A C 1
ATOM 3204 O O . SER A 1 399 ? 25.295 -23.441 5.571 1.00 86.94 399 SER A O 1
ATOM 3206 N N . SER A 1 400 ? 27.045 -24.339 6.654 1.00 85.19 400 SER A N 1
ATOM 3207 C CA . SER A 1 400 ? 27.686 -24.912 5.471 1.00 85.19 400 SER A CA 1
ATOM 3208 C C . SER A 1 400 ? 26.834 -25.972 4.768 1.00 85.19 400 SER A C 1
ATOM 3210 O O . SER A 1 400 ? 26.890 -26.035 3.540 1.00 85.19 400 SER A O 1
ATOM 3212 N N . ALA A 1 401 ? 26.009 -26.735 5.498 1.00 84.75 401 ALA A N 1
ATOM 3213 C CA . ALA A 1 401 ? 25.155 -27.784 4.928 1.00 84.75 401 ALA A CA 1
ATOM 3214 C C . ALA A 1 401 ? 24.164 -27.220 3.902 1.00 84.75 401 ALA A C 1
ATOM 3216 O O . ALA A 1 401 ? 23.872 -27.840 2.883 1.00 84.75 401 ALA A O 1
ATOM 3217 N N . VAL A 1 402 ? 23.655 -26.015 4.161 1.00 85.88 402 VAL A N 1
ATOM 3218 C CA . VAL A 1 402 ? 22.567 -25.374 3.406 1.00 85.88 402 VAL A CA 1
ATOM 3219 C C . VAL A 1 402 ? 23.071 -24.259 2.484 1.00 85.88 402 VAL A C 1
ATOM 3221 O O . VAL A 1 402 ? 22.340 -23.327 2.138 1.00 85.88 402 VAL A O 1
ATOM 3224 N N . LYS A 1 403 ? 24.353 -24.317 2.094 1.00 84.38 403 LYS A N 1
ATOM 3225 C CA . LYS A 1 403 ? 24.957 -23.359 1.163 1.00 84.38 403 LYS A CA 1
ATOM 3226 C C . LYS A 1 403 ? 24.344 -23.492 -0.234 1.00 84.38 403 LYS A C 1
ATOM 3228 O O . LYS A 1 403 ? 24.314 -24.561 -0.828 1.00 84.38 403 LYS A O 1
ATOM 3233 N N . VAL A 1 404 ? 23.957 -22.347 -0.794 1.00 85.38 404 VAL A N 1
ATOM 3234 C CA . VAL A 1 404 ? 23.396 -22.203 -2.148 1.00 85.38 404 VAL A CA 1
ATOM 3235 C C . VAL A 1 404 ? 24.352 -21.383 -3.025 1.00 85.38 404 VAL A C 1
ATOM 3237 O O . VAL A 1 404 ? 24.927 -20.430 -2.499 1.00 85.38 404 VAL A O 1
ATOM 3240 N N . PRO A 1 405 ? 24.527 -21.637 -4.338 1.00 80.94 405 PRO A N 1
ATOM 3241 C CA . PRO A 1 405 ? 25.454 -20.873 -5.190 1.00 80.94 405 PRO A CA 1
ATOM 3242 C C . PRO A 1 405 ? 25.235 -19.346 -5.168 1.00 80.94 405 PRO A C 1
ATOM 3244 O O . PRO A 1 405 ? 24.104 -18.866 -5.028 1.00 80.94 405 PRO A O 1
ATOM 3247 N N . LEU A 1 406 ? 26.323 -18.571 -5.290 1.00 74.44 406 LEU A N 1
ATOM 3248 C CA . LEU A 1 406 ? 26.310 -17.097 -5.184 1.00 74.44 406 LEU A CA 1
ATOM 3249 C C . LEU A 1 406 ? 25.550 -16.411 -6.323 1.00 74.44 406 LEU A C 1
ATOM 3251 O O . LEU A 1 406 ? 25.031 -15.312 -6.125 1.00 74.44 406 LEU A O 1
ATOM 3255 N N . THR A 1 407 ? 25.475 -17.044 -7.489 1.00 75.69 407 THR A N 1
ATOM 3256 C CA . THR A 1 407 ? 24.944 -16.465 -8.726 1.00 75.69 407 THR A CA 1
ATOM 3257 C C . THR A 1 407 ? 23.871 -17.357 -9.332 1.00 75.69 407 THR A C 1
ATOM 3259 O O . THR A 1 407 ? 23.959 -18.586 -9.276 1.00 75.69 407 THR A O 1
ATOM 3262 N N . THR A 1 408 ? 22.812 -16.752 -9.870 1.00 78.62 408 THR A N 1
ATOM 3263 C CA . THR A 1 408 ? 21.812 -17.475 -10.668 1.00 78.62 408 THR A CA 1
ATOM 3264 C C . THR A 1 408 ? 22.419 -18.009 -11.962 1.00 78.62 408 THR A C 1
ATOM 3266 O O . THR A 1 408 ? 23.509 -17.590 -12.340 1.00 78.62 408 THR A O 1
ATOM 3269 N N . ALA A 1 409 ? 21.699 -18.897 -12.658 1.00 71.88 409 ALA A N 1
ATOM 3270 C CA . ALA A 1 409 ? 22.085 -19.341 -14.002 1.00 71.88 409 ALA A CA 1
ATOM 3271 C C . ALA A 1 409 ? 22.308 -18.151 -14.962 1.00 71.88 409 ALA A C 1
ATOM 3273 O O . ALA A 1 409 ? 23.189 -18.190 -15.804 1.00 71.88 409 ALA A O 1
ATOM 3274 N N . HIS A 1 410 ? 21.590 -17.041 -14.751 1.00 73.50 410 HIS A N 1
ATOM 3275 C CA . HIS A 1 410 ? 21.750 -15.777 -15.483 1.00 73.50 410 HIS A CA 1
ATOM 3276 C C . HIS A 1 410 ? 22.731 -14.790 -14.814 1.00 73.50 410 HIS A C 1
ATOM 3278 O O . HIS A 1 410 ? 22.517 -13.581 -14.862 1.00 73.50 410 HIS A O 1
ATOM 3284 N N . ALA A 1 411 ? 23.738 -15.284 -14.086 1.00 72.12 411 ALA A N 1
ATOM 3285 C CA . ALA A 1 411 ? 24.794 -14.496 -13.436 1.00 72.12 411 ALA A CA 1
ATOM 3286 C C . ALA A 1 411 ? 24.341 -13.403 -12.431 1.00 72.12 411 ALA A C 1
ATOM 3288 O O . ALA A 1 411 ? 25.141 -12.567 -12.007 1.00 72.12 411 ALA A O 1
ATOM 3289 N N . ARG A 1 412 ? 23.082 -13.406 -11.960 1.00 74.94 412 ARG A N 1
ATOM 3290 C CA . ARG A 1 412 ? 22.599 -12.429 -10.961 1.00 74.94 412 ARG A CA 1
ATOM 3291 C C . ARG A 1 412 ? 23.009 -12.843 -9.548 1.00 74.94 412 ARG A C 1
ATOM 3293 O O . ARG A 1 412 ? 22.824 -13.994 -9.156 1.00 74.94 412 ARG A O 1
ATOM 3300 N N . LYS A 1 413 ? 23.504 -11.901 -8.738 1.00 78.94 413 LYS A N 1
ATOM 3301 C CA . LYS A 1 413 ? 23.918 -12.163 -7.346 1.00 78.94 413 LYS A CA 1
ATOM 3302 C C . LYS A 1 413 ? 22.722 -12.529 -6.454 1.00 78.94 413 LYS A C 1
ATOM 3304 O O . LYS A 1 413 ? 21.766 -11.764 -6.345 1.00 78.94 413 LYS A O 1
ATOM 3309 N N . ARG A 1 414 ? 22.801 -13.659 -5.743 1.00 76.19 414 ARG A N 1
ATOM 3310 C CA . ARG A 1 414 ? 21.799 -14.085 -4.753 1.00 76.19 414 ARG A CA 1
ATOM 3311 C C . ARG A 1 414 ? 22.073 -13.474 -3.379 1.00 76.19 414 ARG A C 1
ATOM 3313 O O . ARG A 1 414 ? 23.168 -13.596 -2.829 1.00 76.19 414 ARG A O 1
ATOM 3320 N N . ARG A 1 415 ? 21.043 -12.890 -2.761 1.00 77.62 415 ARG A N 1
ATOM 3321 C CA . ARG A 1 415 ? 21.067 -12.461 -1.353 1.00 77.62 415 ARG A CA 1
ATOM 3322 C C . ARG A 1 415 ? 20.775 -13.665 -0.449 1.00 77.62 415 ARG A C 1
ATOM 3324 O O . ARG A 1 415 ? 19.652 -13.850 -0.002 1.00 77.62 415 ARG A O 1
ATOM 3331 N N . ARG A 1 416 ? 21.785 -14.511 -0.206 1.00 68.31 416 ARG A N 1
ATOM 3332 C CA . ARG A 1 416 ? 21.648 -15.825 0.469 1.00 68.31 416 ARG A CA 1
ATOM 3333 C C . ARG A 1 416 ? 20.848 -15.801 1.782 1.00 68.31 416 ARG A C 1
ATOM 3335 O O . ARG A 1 416 ? 20.040 -16.692 2.000 1.00 68.31 416 ARG A O 1
ATOM 3342 N N . ARG A 1 417 ? 21.029 -14.774 2.623 1.00 67.31 417 ARG A N 1
ATOM 3343 C CA . ARG A 1 417 ? 20.323 -14.635 3.916 1.00 67.31 417 ARG A CA 1
ATOM 3344 C C . ARG A 1 417 ? 18.836 -14.267 3.785 1.00 67.31 417 ARG A C 1
ATOM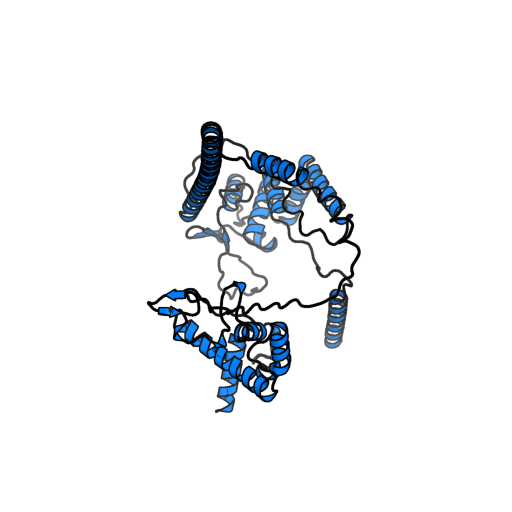 3346 O O . ARG A 1 417 ? 18.095 -14.427 4.744 1.00 67.31 417 ARG A O 1
ATOM 3353 N N . GLN A 1 418 ? 18.407 -13.800 2.611 1.00 73.81 418 GLN A N 1
ATOM 3354 C CA . GLN A 1 418 ? 17.020 -13.423 2.309 1.00 73.81 418 GLN A CA 1
ATOM 3355 C C . GLN A 1 418 ? 16.277 -14.505 1.507 1.00 73.81 418 GLN A C 1
ATOM 3357 O O . GLN A 1 418 ? 15.115 -14.319 1.159 1.00 73.81 418 GLN A O 1
ATOM 3362 N N . LEU A 1 419 ? 16.929 -15.632 1.192 1.00 83.88 419 LEU A N 1
ATOM 3363 C CA . LEU A 1 419 ? 16.266 -16.744 0.517 1.00 83.88 419 LEU A CA 1
ATOM 3364 C C . LEU A 1 419 ? 15.341 -17.475 1.490 1.00 83.88 419 LEU A C 1
ATOM 3366 O O . LEU A 1 419 ? 15.731 -17.813 2.610 1.00 83.88 419 LEU A O 1
ATOM 3370 N N . THR A 1 420 ? 14.127 -17.765 1.031 1.00 90.56 420 THR A N 1
ATOM 3371 C CA . THR A 1 420 ? 13.203 -18.632 1.762 1.00 90.56 420 THR A CA 1
ATOM 3372 C C . THR A 1 420 ? 13.746 -20.057 1.782 1.00 90.56 420 THR A C 1
ATOM 3374 O O . THR A 1 420 ? 14.352 -20.510 0.805 1.00 90.56 420 THR A O 1
ATOM 3377 N N . TRP A 1 421 ? 13.517 -20.795 2.869 1.00 91.56 421 TRP A N 1
ATOM 3378 C CA . TRP A 1 421 ? 13.978 -22.185 2.970 1.00 91.56 421 TRP A CA 1
ATOM 3379 C C . TRP A 1 421 ? 13.415 -23.067 1.841 1.00 91.56 421 TRP A C 1
ATOM 3381 O O . TRP A 1 421 ? 14.110 -23.948 1.349 1.00 91.56 421 TRP A O 1
ATOM 3391 N N . VAL A 1 422 ? 12.209 -22.766 1.344 1.00 91.75 422 VAL A N 1
ATOM 3392 C CA . VAL A 1 422 ? 11.598 -23.438 0.184 1.00 91.75 422 VAL A CA 1
ATOM 3393 C C . VAL A 1 422 ? 12.459 -23.283 -1.074 1.00 91.75 422 VAL A C 1
ATOM 3395 O O . VAL A 1 422 ? 12.675 -24.240 -1.819 1.00 91.75 422 VAL A O 1
ATOM 3398 N N . SER A 1 423 ? 12.988 -22.078 -1.302 1.00 90.31 423 SER A N 1
ATOM 3399 C CA . SER A 1 423 ? 13.881 -21.801 -2.433 1.00 90.31 423 SER A CA 1
ATOM 3400 C C . SER A 1 423 ? 15.203 -22.551 -2.286 1.00 90.31 423 SER A C 1
ATOM 3402 O O . SER A 1 423 ? 15.736 -23.066 -3.267 1.00 90.31 423 SER A O 1
ATOM 3404 N N . VAL A 1 424 ? 15.713 -22.644 -1.055 1.00 90.12 424 VAL A N 1
ATOM 3405 C CA . VAL A 1 424 ? 16.923 -23.406 -0.722 1.00 90.12 424 VAL A CA 1
ATOM 3406 C C . VAL A 1 424 ? 16.714 -24.899 -1.005 1.00 90.12 424 VAL A C 1
ATOM 3408 O O . VAL A 1 424 ? 17.531 -25.486 -1.710 1.00 90.12 424 VAL A O 1
ATOM 3411 N N . VAL A 1 425 ? 15.593 -25.493 -0.574 1.00 92.50 425 VAL A N 1
ATOM 3412 C CA . VAL A 1 425 ? 15.244 -26.896 -0.880 1.00 92.50 425 VAL A CA 1
ATOM 3413 C C . VAL A 1 425 ? 15.192 -27.144 -2.382 1.00 92.50 425 VAL A C 1
ATOM 3415 O O . VAL A 1 425 ? 15.785 -28.109 -2.858 1.00 92.50 425 VAL A O 1
ATOM 3418 N N . ARG A 1 426 ? 14.516 -26.273 -3.145 1.00 91.25 426 ARG A N 1
ATOM 3419 C CA . ARG A 1 426 ? 14.428 -26.414 -4.607 1.00 91.25 426 ARG A CA 1
ATOM 3420 C C . ARG A 1 426 ? 15.815 -26.451 -5.246 1.00 91.25 426 ARG A C 1
ATOM 3422 O O . ARG A 1 426 ? 16.062 -27.298 -6.096 1.00 91.25 426 ARG A O 1
ATOM 3429 N N . LEU A 1 427 ? 16.710 -25.554 -4.835 1.00 90.06 427 LEU A N 1
ATOM 3430 C CA . LEU A 1 427 ? 18.064 -25.474 -5.385 1.00 90.06 427 LEU A CA 1
ATOM 3431 C C . LEU A 1 427 ? 18.918 -26.685 -5.000 1.00 90.06 427 LEU A C 1
ATOM 3433 O O . LEU A 1 427 ? 19.622 -27.205 -5.859 1.00 90.06 427 LEU A O 1
ATOM 3437 N N . HIS A 1 428 ? 18.809 -27.174 -3.762 1.00 90.44 428 HIS A N 1
ATOM 3438 C CA . HIS A 1 428 ? 19.489 -28.404 -3.351 1.00 90.44 428 HIS A CA 1
ATOM 3439 C C . HIS A 1 428 ? 18.970 -29.628 -4.104 1.00 90.44 428 HIS A C 1
ATOM 3441 O O . HIS A 1 428 ? 19.770 -30.405 -4.598 1.00 90.44 428 HIS A O 1
ATOM 3447 N N . ARG A 1 429 ? 17.655 -29.766 -4.302 1.00 90.88 429 ARG A N 1
ATOM 3448 C CA . ARG A 1 429 ? 17.105 -30.883 -5.084 1.00 90.88 429 ARG A CA 1
ATOM 3449 C C . ARG A 1 429 ? 17.506 -30.852 -6.555 1.00 90.88 429 ARG A C 1
ATOM 3451 O O . ARG A 1 429 ? 17.645 -31.910 -7.152 1.00 90.88 429 ARG A O 1
ATOM 3458 N N . ILE A 1 430 ? 17.654 -29.667 -7.149 1.00 88.25 430 ILE A N 1
ATOM 3459 C CA . ILE A 1 430 ? 18.182 -29.538 -8.514 1.00 88.25 430 ILE A CA 1
ATOM 3460 C C . ILE A 1 430 ? 19.643 -30.000 -8.549 1.00 88.25 430 ILE A C 1
ATOM 3462 O O . ILE A 1 430 ? 19.999 -30.782 -9.422 1.00 88.25 430 ILE A O 1
ATOM 3466 N N . ALA A 1 431 ? 20.459 -29.569 -7.582 1.00 86.31 431 ALA A N 1
ATOM 3467 C CA . ALA A 1 431 ? 21.856 -29.985 -7.483 1.00 86.31 431 ALA A CA 1
ATOM 3468 C C . ALA A 1 431 ? 22.000 -31.501 -7.251 1.00 86.31 431 ALA A C 1
ATOM 3470 O O . ALA A 1 431 ? 22.757 -32.142 -7.964 1.00 86.31 431 ALA A O 1
ATOM 3471 N N . ASP A 1 432 ? 21.220 -32.078 -6.332 1.00 87.62 432 ASP A N 1
ATOM 3472 C CA . ASP A 1 432 ? 21.231 -33.516 -6.024 1.00 87.62 432 ASP A CA 1
ATOM 3473 C C . ASP A 1 432 ? 20.749 -34.385 -7.197 1.00 87.62 432 ASP A C 1
ATOM 3475 O O . ASP A 1 432 ? 21.095 -35.559 -7.283 1.00 87.62 432 ASP A O 1
ATOM 3479 N N . ARG A 1 433 ? 19.903 -33.842 -8.083 1.00 87.50 433 ARG A N 1
ATOM 3480 C CA . ARG A 1 433 ? 19.517 -34.527 -9.325 1.00 87.50 433 ARG A CA 1
ATOM 3481 C C . ARG A 1 433 ? 20.659 -34.513 -10.332 1.00 87.50 433 ARG A C 1
ATOM 3483 O O . ARG A 1 433 ? 20.908 -35.543 -10.937 1.00 87.50 433 ARG A O 1
ATOM 3490 N N . ALA A 1 434 ? 21.349 -33.381 -10.461 1.00 81.69 434 ALA A N 1
ATOM 3491 C CA . ALA A 1 434 ? 22.479 -33.223 -11.374 1.00 81.69 434 ALA A CA 1
ATOM 3492 C C . ALA A 1 434 ? 23.724 -34.031 -10.966 1.00 81.69 434 ALA A C 1
ATOM 3494 O O . ALA A 1 434 ? 24.574 -34.273 -11.805 1.00 81.69 434 ALA A O 1
ATOM 3495 N N . THR A 1 435 ? 23.857 -34.428 -9.697 1.00 79.94 435 THR A N 1
ATOM 3496 C CA . THR A 1 435 ? 24.931 -35.329 -9.235 1.00 79.94 435 THR A CA 1
ATOM 3497 C C . THR A 1 435 ? 24.582 -36.815 -9.337 1.00 79.94 435 THR A C 1
ATOM 3499 O O . THR A 1 435 ? 25.445 -37.649 -9.085 1.00 79.94 435 THR A O 1
ATOM 3502 N N . ARG A 1 436 ? 23.320 -37.156 -9.633 1.00 70.81 436 ARG A N 1
ATOM 3503 C CA . ARG A 1 436 ? 22.850 -38.543 -9.816 1.00 70.81 436 ARG A CA 1
ATOM 3504 C C . ARG A 1 436 ? 22.679 -38.930 -11.286 1.00 70.81 436 ARG A C 1
ATOM 3506 O O . ARG A 1 436 ? 22.566 -40.119 -11.563 1.00 70.81 436 ARG A O 1
ATOM 3513 N N . SER A 1 437 ? 22.580 -37.939 -12.171 1.00 53.12 437 SER A N 1
ATOM 3514 C CA . SER A 1 437 ? 22.760 -38.064 -13.622 1.00 53.12 437 SER A CA 1
ATOM 3515 C C . SER A 1 437 ? 24.239 -38.040 -13.955 1.00 53.12 437 SER A C 1
ATOM 3517 O O . SER A 1 437 ? 24.643 -38.827 -14.828 1.00 53.12 437 SER A O 1
#

pLDDT: mean 74.53, std 18.96, range [25.75, 96.69]

Secondary structure (DSSP, 8-state):
-HHHHHHHHHHHHHHHHHHHHTT-S-S--SPPPPPHHHHHHHHHHHHHS-SHHHHHHHHHHHHHHHHT--HHHHHT-BGGGEEEETTEEEE--S-BTTBSS--S--PPEEE---TT-GGG-HHHHHHHHHHHSPPPTT-BSS-SS-HHHHHHHHHHHHHHSHHHHHHHHHHHHHHHHHHHS-TT-TTS-SSTT--S--------------HHHHHHHHHHHHHHHHHHHHHHHHHHHHHHHHHHHHHHHHHHHHTT---HHHHHHHHHHHHHSS-GGGTTTTSTTS---------------PPP-EEETTEEESS-TT-------HHHHHHHHHH-BTTTTBPPGGG--GGGSSSHHHHHHHHHHHHHHHHHHHHHHHTT---SS--HHHHHHHHHHHGGGG---SB-TTSPBP-GGGS-HHHHHHHHHHHHHHTT-

Sequence (437 aa):
MEKELKQFFKGLKRQLATAQACGEGQVKVGKDPLSFELYEFLSSHLLELPGSDAIFAQVYLVISWNLMCRSANAFGVRHSHIEWGGESLRVYFAHMKNDQGGDRPRDPRHVYANPLQPSVCPILALAIYWATSTFDVDNRLFPGSDQYDRFRKSLHRLLEDERVSVELTQVISVLIQCAKGQPHTVRLVLPLVHHLRRGPNSKLKATSLPPHVSILSQMKELQNKTLSTIEKIEEVRHEIVKNIVREFEDRAISARTVTYDGLQDARRNCLAEVDIHDLVDKHNAIESPTVQNSTSTDDRVTPSTFFWAGRFRRVPSDFVLPTRCVANLWVLWRCGNAEKQLPPLCMLDGVDMPNRNSQKRLSDARYLMKRLEAIGTARNLLRRRQTVEEVVRVYAACSSAVKVPLTTAHARKRRRRQLTWVSVVRLHRIADRATRS

Foldseek 3Di:
DVVVVVVVVVVVVVVVVVCVVVVHDDPDDDDDDQDPVNLLVQLQLLVVDDDLLSLLLNLLSLCCVQQVDDSVQLQVWFVVQWDDDDQWIWGWGPADPVCRPVPDDTGTRTAHADPVRLSNGNVNSLVVNVVPDDQDPVRTSDDDDCNPVSSVVSVVVSCPPPVNVVVVVVVVVVVVVVVVPDDPPPPPPPPPPPDDDDDDDDPDDDDDDDPVVVVVVVVVVVVVVVVVVVVVVVVVVVVVVVVVVVVVVVVCVVVVDDDPVNVVVVVVVVVVVPPCPVPVVVVVPDDDDDDDDDDDDPPPLDQDWDDDPNDTASADLPDDDDQFALLVLLLCQQQNDVVRSHHRLVPHALVNHNDPVRSVVSVLSCVLVVLLVVVCVVVVLDDNDDDSVSSSVSCVSSVVSQDADQADPVRHGDPNNGHGSSNSSVRVVVVVVVVVD

Organism: Phytophthora nicotianae (NCBI:txid4792)